Protein AF-A0A1X0NFZ9-F1 (afdb_monomer_lite)

Sequence (459 aa):
MRRLLCTALFLLCCAYGCIAAVVQPLPQTGQGPWDTYTVAVTDDGLPKKGQENWQPIRIAVSSHGVAWTVNHCLYKKVGARWSYGYNNPHFDKVVCYRRDGITVEKANLFLNKILPAAISLHTERLKVKRVSGNLRISGSTDVFLGTFCKGAGIPAAHLDQGIPDADFVLYVGLAIYKPATTVCSYNAEKRPTSASIKFRPRDIADTRHFTRIVAHEIGHGLGFNSRVIGSREMLTIVTDGNYGVQYEVRRTLMVEKVREHYDCPTATGMKLEKDAQHYYYPHFDRRIAKDELMSPYSGSSNGMFYTALTLAAFESTGHYKAVFSKAENMSWGRNAGCDFLKKKCRDDELSKYKDMFCDIKSTEPLQCTSDRFALGKCSKTWKSDALKWQHCLFNQRDGPKMAELDDECPIIKPLVRTSCESGDVTVMPGSIVSNISRCLSRVKLFASNKVRPIGGICA

Secondary structure (DSSP, 8-state):
--SSSSSSSSSSGGGS--PPEEE-PPPPTT--TT---EEEE----SPPTTS--EEE--EEEE-HHHHHHHHHHHHHHTT-S--SS---HHHHIIIIISTTS--HHHHHHIIIIIHHHHHHHHHTTEEEEPPSSSB-SSSSSSS-HHHHSTTS---HHHHHT-BTT-SEEEEEEE-SSS-EEEEEEE-TT--EEEEEEEE-GGG--SSHHHHHHHHHHHHHHHT-STTTTTSTTTEEEEEETTTEEEEEE--HHHHHHHHHHHT-TT--SEEEEE-TT--EEEEE-HHHHTTBTTS---SS----B--HHHHHHHHHTTS-EE-GGGPPPP-TTTT--HHHHHS-TTSS-GGGGTTT---TT---SSEE-TTSSEEEEE-S-SS-S----TTTTT-TTS---TTTTTTT---EEEEEEEETTT--GGGSTT----TT--EEEEEEEEETTEEEEEEEEE-

Foldseek 3Di:
DPPPPPVVVVVPVVPDDQQFDWAWDDDDPPDDPQQTKTWTAGDPDDDDPPDDPWGQAIEIERCPQVVLLQVQLVCVVVVNPDGPDDDDVVFSCQARPDPLHDYPVLSCCCPVPLLSLLVRLRRVWWTFDDDDFAQAFAPADDAALCPFCPSLPDDPCCHVVHHGPHQAYEREHADCFDKDKTQRGAHNLRFGRYIYIHHYSNLRDPAPQSSLVSNLSVLCNRALFCVQCVDPQQWDWDQDVVPGIWIWRQFPQQQVQVCQFQVEPPRRGFTFFADPVRDGGSATQCLQQVQDSRHDDFSFDGNNFPASNSSSSSVSSVRIHTDRVSGDDQPRNGNLYPCSVVDQCVRDPVVSVCLFAPDLPDPDAWAAFSNQFFTFAKDNFLDDPDPDPPPAVPDRNGHDDPQVSSVSTIGGDGDVQGTLAGRDCVRFDPADHHSPWGKDAFDWDDDPNDTDGSGIYTD

Structure (mmCIF, N/CA/C/O backbone):
data_AF-A0A1X0NFZ9-F1
#
_entry.id   AF-A0A1X0NFZ9-F1
#
loop_
_atom_site.group_PDB
_atom_site.id
_atom_site.type_symbol
_atom_site.label_atom_id
_atom_site.label_alt_id
_atom_site.label_comp_id
_atom_site.label_asym_id
_atom_site.label_entity_id
_atom_site.label_seq_id
_atom_site.pdbx_PDB_ins_code
_atom_site.Cartn_x
_atom_site.Cartn_y
_atom_site.Cartn_z
_atom_site.occupancy
_atom_site.B_iso_or_equiv
_atom_site.auth_seq_id
_atom_site.auth_comp_id
_atom_site.auth_asym_id
_atom_site.auth_atom_id
_atom_site.pdbx_PDB_model_num
ATOM 1 N N . MET A 1 1 ? 6.970 -54.794 2.608 1.00 43.78 1 MET A N 1
ATOM 2 C CA . MET A 1 1 ? 7.492 -53.405 2.628 1.00 43.78 1 MET A CA 1
ATOM 3 C C . MET A 1 1 ? 6.613 -52.463 1.794 1.00 43.78 1 MET A C 1
ATOM 5 O O . MET A 1 1 ? 7.033 -52.008 0.741 1.00 43.78 1 MET A O 1
ATOM 9 N N . ARG A 1 2 ? 5.358 -52.209 2.202 1.00 36.06 2 ARG A N 1
ATOM 10 C CA . ARG A 1 2 ? 4.438 -51.335 1.433 1.00 36.06 2 ARG A CA 1
ATOM 11 C C . ARG A 1 2 ? 3.284 -50.743 2.263 1.00 36.06 2 ARG A C 1
ATOM 13 O O . ARG A 1 2 ? 2.204 -50.510 1.741 1.00 36.06 2 ARG A O 1
ATOM 20 N N . ARG A 1 3 ? 3.493 -50.531 3.570 1.00 35.97 3 ARG A N 1
ATOM 21 C CA . ARG A 1 3 ? 2.479 -49.950 4.480 1.00 35.97 3 ARG A CA 1
ATOM 22 C C . ARG A 1 3 ? 3.017 -48.889 5.457 1.00 35.97 3 ARG A C 1
ATOM 24 O O . ARG A 1 3 ? 2.359 -48.585 6.436 1.00 35.97 3 ARG A O 1
ATOM 31 N N . LEU A 1 4 ? 4.185 -48.300 5.179 1.00 38.66 4 LEU A N 1
ATOM 32 C CA . LEU A 1 4 ? 4.790 -47.242 6.014 1.00 38.66 4 LEU A CA 1
ATOM 33 C C . LEU A 1 4 ? 5.013 -45.907 5.273 1.00 38.66 4 LEU A C 1
ATOM 35 O O . LEU A 1 4 ? 5.589 -44.987 5.834 1.00 38.66 4 LEU A O 1
ATOM 39 N N . LEU A 1 5 ? 4.538 -45.771 4.029 1.00 36.34 5 LEU A N 1
ATOM 40 C CA . LEU A 1 5 ? 4.750 -44.568 3.203 1.00 36.34 5 LEU A CA 1
ATOM 41 C C . LEU A 1 5 ? 3.550 -43.603 3.149 1.00 36.34 5 LEU A C 1
ATOM 43 O O . LEU A 1 5 ? 3.699 -42.494 2.653 1.00 36.34 5 LEU A O 1
ATOM 47 N N . CYS A 1 6 ? 2.382 -43.967 3.694 1.00 32.25 6 CYS A N 1
ATOM 48 C CA . CYS A 1 6 ? 1.197 -43.092 3.674 1.00 32.25 6 CYS A CA 1
ATOM 49 C C . CYS A 1 6 ? 1.057 -42.180 4.903 1.00 32.25 6 CYS A C 1
ATOM 51 O O . CYS A 1 6 ? 0.314 -41.208 4.846 1.00 32.25 6 CYS A O 1
ATOM 53 N N . THR A 1 7 ? 1.784 -42.435 5.991 1.00 33.81 7 THR A N 1
ATOM 54 C CA . THR A 1 7 ? 1.738 -41.602 7.207 1.00 33.81 7 THR A CA 1
ATOM 55 C C . THR A 1 7 ? 2.758 -40.460 7.206 1.00 33.81 7 THR A C 1
ATOM 57 O O . THR A 1 7 ? 2.592 -39.506 7.957 1.00 33.81 7 THR A O 1
ATOM 60 N N . ALA A 1 8 ? 3.755 -40.484 6.315 1.00 32.31 8 ALA A N 1
ATOM 61 C CA . ALA A 1 8 ? 4.713 -39.385 6.155 1.00 32.31 8 ALA A CA 1
ATOM 62 C C . ALA A 1 8 ? 4.219 -38.270 5.209 1.00 32.31 8 ALA A C 1
ATOM 64 O O . ALA A 1 8 ? 4.698 -37.143 5.300 1.00 32.31 8 ALA A O 1
ATOM 65 N N . LEU A 1 9 ? 3.237 -38.541 4.337 1.00 31.81 9 LEU A N 1
ATOM 66 C CA . LEU A 1 9 ? 2.727 -37.539 3.389 1.00 31.81 9 LEU A CA 1
ATOM 67 C C . LEU A 1 9 ? 1.657 -36.605 3.983 1.00 31.81 9 LEU A C 1
ATOM 69 O O . LEU A 1 9 ? 1.446 -35.519 3.455 1.00 31.81 9 LEU A O 1
ATOM 73 N N . PHE A 1 10 ? 1.019 -36.981 5.096 1.00 31.41 10 PHE A N 1
ATOM 74 C CA . PHE A 1 10 ? 0.027 -36.131 5.774 1.00 31.41 10 PHE A CA 1
ATOM 75 C C . PHE A 1 10 ? 0.634 -35.143 6.784 1.00 31.41 10 PHE A C 1
ATOM 77 O O . PHE A 1 10 ? -0.031 -34.189 7.172 1.00 31.41 10 PHE A O 1
ATOM 84 N N . LEU A 1 11 ? 1.906 -35.312 7.166 1.00 31.02 11 LEU A N 1
ATOM 85 C CA . LEU A 1 11 ? 2.604 -34.405 8.090 1.00 31.02 11 LEU A CA 1
ATOM 86 C C . LEU A 1 11 ? 3.346 -33.250 7.389 1.00 31.02 11 LEU A C 1
ATOM 88 O O . LEU A 1 11 ? 3.835 -32.347 8.060 1.00 31.02 11 LEU A O 1
ATOM 92 N N . LEU A 1 12 ? 3.388 -33.229 6.051 1.00 30.47 12 LEU A N 1
ATOM 93 C CA . LEU A 1 12 ? 4.054 -32.184 5.254 1.00 30.47 12 LEU A CA 1
ATOM 94 C C . LEU A 1 12 ? 3.094 -31.149 4.632 1.00 30.47 12 LEU A C 1
ATOM 96 O O . LEU A 1 12 ? 3.555 -30.143 4.099 1.00 30.47 12 LEU A O 1
ATOM 100 N N . CYS A 1 13 ? 1.772 -31.323 4.756 1.00 29.33 13 CYS A N 1
ATOM 101 C CA . CYS A 1 13 ? 0.785 -30.344 4.272 1.00 29.33 13 CYS A CA 1
ATOM 102 C C . CYS A 1 13 ? 0.445 -29.225 5.275 1.00 29.33 13 CYS A C 1
ATOM 104 O O . CYS A 1 13 ? -0.205 -28.259 4.892 1.00 29.33 13 CYS A O 1
ATOM 106 N N . CYS A 1 14 ? 0.928 -29.282 6.521 1.00 30.28 14 CYS A N 1
ATOM 107 C CA . CYS A 1 14 ? 0.701 -28.217 7.512 1.00 30.28 14 CYS A CA 1
ATOM 108 C C . CYS A 1 14 ? 1.723 -27.062 7.442 1.00 30.28 14 CYS A C 1
ATOM 110 O O . CYS A 1 14 ? 1.705 -26.178 8.295 1.00 30.28 14 CYS A O 1
ATOM 112 N N . ALA A 1 15 ? 2.618 -27.047 6.446 1.00 29.98 15 ALA A N 1
ATOM 113 C CA . ALA A 1 15 ? 3.643 -26.008 6.289 1.00 29.98 15 ALA A CA 1
ATOM 114 C C . ALA A 1 15 ? 3.250 -24.860 5.334 1.00 29.98 15 ALA A C 1
ATOM 116 O O . ALA A 1 15 ? 3.997 -23.891 5.206 1.00 29.98 15 ALA A O 1
ATOM 117 N N . TYR A 1 16 ? 2.078 -24.918 4.694 1.00 33.47 16 TYR A N 1
ATOM 118 C CA . TYR A 1 16 ? 1.622 -23.879 3.769 1.00 33.47 16 TYR A CA 1
ATOM 119 C C . TYR A 1 16 ? 0.335 -23.216 4.263 1.00 33.47 16 TYR A C 1
ATOM 121 O O . TYR A 1 16 ? -0.759 -23.684 3.994 1.00 33.47 16 TYR A O 1
ATOM 129 N N . GLY A 1 17 ? 0.524 -22.098 4.971 1.00 35.06 17 GLY A N 1
ATOM 130 C CA . GLY A 1 17 ? -0.405 -20.967 5.058 1.00 35.06 17 GLY A CA 1
ATOM 131 C C . GLY A 1 17 ? -1.800 -21.249 5.613 1.00 35.06 17 GLY A C 1
ATOM 132 O O . GLY A 1 17 ? -2.683 -21.683 4.885 1.00 35.06 17 GLY A O 1
ATOM 133 N N . CYS A 1 18 ? -2.044 -20.858 6.867 1.00 33.84 18 CYS A N 1
ATOM 134 C CA . CYS A 1 18 ? -3.397 -20.583 7.349 1.00 33.84 18 CYS A CA 1
ATOM 135 C C . CYS A 1 18 ? -4.039 -19.530 6.432 1.00 33.84 18 CYS A C 1
ATOM 137 O O . CYS A 1 18 ? -3.669 -18.357 6.482 1.00 33.84 18 CYS A O 1
ATOM 139 N N . ILE A 1 19 ? -4.951 -19.957 5.560 1.00 38.69 19 ILE A N 1
ATOM 140 C CA . ILE A 1 19 ? -5.758 -19.065 4.729 1.00 38.69 19 ILE A CA 1
ATOM 141 C C . ILE A 1 19 ? -6.777 -18.400 5.658 1.00 38.69 19 ILE A C 1
ATOM 143 O O . ILE A 1 19 ? -7.452 -19.092 6.421 1.00 38.69 19 ILE A O 1
ATOM 147 N N . ALA A 1 20 ? -6.884 -17.071 5.619 1.00 41.62 20 ALA A N 1
ATOM 148 C CA . ALA A 1 20 ? -7.956 -16.365 6.310 1.00 41.62 20 ALA A CA 1
ATOM 149 C C . ALA A 1 20 ? -9.316 -16.893 5.818 1.00 41.62 20 ALA A C 1
ATOM 151 O O . ALA A 1 20 ? -9.611 -16.852 4.621 1.00 41.62 20 ALA A O 1
ATOM 152 N N . ALA A 1 21 ? -10.143 -17.400 6.730 1.00 40.16 21 ALA A N 1
ATOM 153 C CA . ALA A 1 21 ? -11.502 -17.803 6.416 1.00 40.16 21 ALA A CA 1
ATOM 154 C C . ALA A 1 21 ? -12.354 -16.540 6.249 1.00 40.16 21 ALA A C 1
ATOM 156 O O . ALA A 1 21 ? -12.445 -15.695 7.140 1.00 40.16 21 ALA A O 1
ATOM 157 N N . VAL A 1 22 ? -12.949 -16.402 5.072 1.00 49.50 22 VAL A N 1
ATOM 158 C CA . VAL A 1 22 ? -13.853 -15.316 4.698 1.00 49.50 22 VAL A CA 1
ATOM 159 C C . VAL A 1 22 ? -15.270 -15.817 4.984 1.00 49.50 22 VAL A C 1
ATOM 161 O O . VAL A 1 22 ? -15.826 -16.593 4.212 1.00 49.50 22 VAL A O 1
ATOM 164 N N . VAL A 1 23 ? -15.829 -15.452 6.140 1.00 46.75 23 VAL A N 1
ATOM 165 C CA . VAL A 1 23 ? -17.151 -15.913 6.590 1.00 46.75 23 VAL A CA 1
ATOM 166 C C . VAL A 1 23 ? -18.221 -14.969 6.050 1.00 46.75 23 VAL A C 1
ATOM 168 O O . VAL A 1 23 ? -18.304 -13.810 6.466 1.00 46.75 23 VAL A O 1
ATOM 171 N N . GLN A 1 24 ? -19.032 -15.455 5.109 1.00 44.50 24 GLN A N 1
ATOM 172 C CA . GLN A 1 24 ? -20.216 -14.755 4.605 1.00 44.50 24 GLN A CA 1
ATOM 173 C C . GLN A 1 24 ? -21.407 -15.018 5.546 1.00 44.50 24 GLN A C 1
ATOM 175 O O . GLN A 1 24 ? -21.853 -16.162 5.629 1.00 44.50 24 GLN A O 1
ATOM 180 N N . PRO A 1 25 ? -21.953 -14.020 6.267 1.00 41.44 25 PRO A N 1
ATOM 181 C CA . PRO A 1 25 ? -23.317 -14.086 6.782 1.00 41.44 25 PRO A CA 1
ATOM 182 C C . PRO A 1 25 ? -24.309 -14.405 5.659 1.00 41.44 25 PRO A C 1
ATOM 184 O O . PRO A 1 25 ? -24.199 -13.887 4.549 1.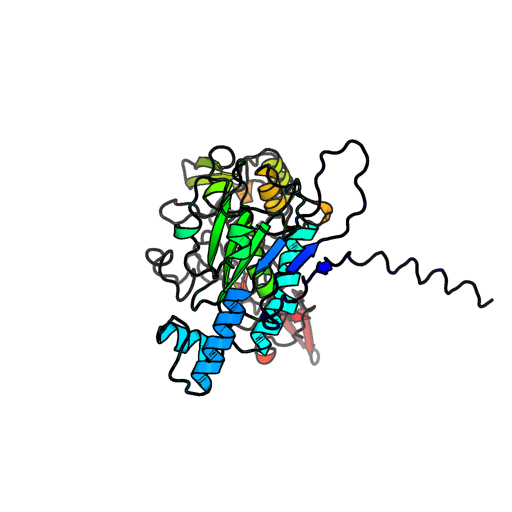00 41.44 25 PRO A O 1
ATOM 187 N N . LEU A 1 26 ? -25.287 -15.255 5.968 1.00 32.94 26 LEU A N 1
ATOM 188 C CA . LEU A 1 26 ? -26.376 -15.613 5.060 1.00 32.94 26 LEU A CA 1
ATOM 189 C C . LEU A 1 26 ? -27.186 -14.359 4.662 1.00 32.94 26 LEU A C 1
ATOM 191 O O . LEU A 1 26 ? -27.446 -13.522 5.534 1.00 32.94 26 LEU A O 1
ATOM 195 N N . PRO A 1 27 ? -27.625 -14.229 3.392 1.00 35.56 27 PRO A N 1
ATOM 196 C CA . PRO A 1 27 ? -28.524 -13.154 2.979 1.00 35.56 27 PRO A CA 1
ATOM 197 C C . PRO A 1 27 ? -29.811 -13.190 3.807 1.00 35.56 27 PRO A C 1
ATOM 199 O O . PRO A 1 27 ? -30.456 -14.236 3.915 1.00 35.56 27 PRO A O 1
ATOM 202 N N . GLN A 1 28 ? -30.205 -12.055 4.383 1.00 39.34 28 GLN A N 1
ATOM 203 C CA . GLN A 1 28 ? -31.526 -11.924 4.998 1.00 39.34 28 GLN A CA 1
ATOM 204 C C . GLN A 1 28 ? -32.599 -11.836 3.901 1.00 39.34 28 GLN A C 1
ATOM 206 O O . GLN A 1 28 ? -32.341 -11.367 2.793 1.00 39.34 28 GLN A O 1
ATOM 211 N N . THR A 1 29 ? -33.821 -12.293 4.178 1.00 29.03 29 THR A N 1
ATOM 212 C CA . THR A 1 29 ? -34.936 -12.263 3.213 1.00 29.03 29 THR A CA 1
ATOM 213 C C . THR A 1 29 ? -35.124 -10.869 2.604 1.00 29.03 29 THR A C 1
ATOM 215 O O . THR A 1 29 ? -35.372 -9.909 3.328 1.00 29.03 29 THR A O 1
ATOM 218 N N . GLY A 1 30 ? -35.009 -10.767 1.273 1.00 35.66 30 GLY A N 1
ATOM 219 C CA . GLY A 1 30 ? -35.083 -9.508 0.514 1.00 35.66 30 GLY A CA 1
ATOM 220 C C . GLY A 1 30 ? -33.733 -8.939 0.049 1.00 35.66 30 GLY A C 1
ATOM 221 O O . GLY A 1 30 ? -33.723 -7.954 -0.684 1.00 35.66 30 GLY A O 1
ATOM 222 N N . GLN A 1 31 ? -32.611 -9.556 0.436 1.00 40.25 31 GLN A N 1
ATOM 223 C CA . GLN A 1 31 ? -31.255 -9.188 0.014 1.00 40.25 31 GLN A CA 1
ATOM 224 C C . GLN A 1 31 ? -30.819 -9.955 -1.245 1.00 40.25 31 GLN A C 1
ATOM 226 O O . GLN A 1 31 ? -31.029 -11.165 -1.357 1.00 40.25 31 GLN A O 1
ATOM 231 N N . GLY A 1 32 ? -30.208 -9.255 -2.203 1.00 41.56 32 GLY A N 1
ATOM 232 C CA . GLY A 1 32 ? -29.578 -9.859 -3.374 1.00 41.56 32 GLY A CA 1
ATOM 233 C C . GLY A 1 32 ? -28.265 -10.578 -3.023 1.00 41.56 32 GLY A C 1
ATOM 234 O O . GLY A 1 32 ? -27.734 -10.406 -1.926 1.00 41.56 32 GLY A O 1
ATOM 235 N N . PRO A 1 33 ? -27.669 -11.336 -3.963 1.00 41.62 33 PRO A N 1
ATOM 236 C CA . PRO A 1 33 ? -26.445 -12.123 -3.733 1.00 41.62 33 PRO A CA 1
ATOM 237 C C . PRO A 1 33 ? -25.195 -11.299 -3.352 1.00 41.62 33 PRO A C 1
ATOM 239 O O . PRO A 1 33 ? -24.136 -11.871 -3.121 1.00 41.62 33 PRO A O 1
ATOM 242 N N . TRP A 1 34 ? -25.310 -9.968 -3.286 1.00 43.88 34 TRP A N 1
ATOM 243 C CA . TRP A 1 34 ? -24.234 -9.008 -3.013 1.00 43.88 34 TRP A CA 1
ATOM 244 C C . TRP A 1 34 ? -24.472 -8.127 -1.778 1.00 43.88 34 TRP A C 1
ATOM 246 O O . TRP A 1 34 ? -23.659 -7.244 -1.493 1.00 43.88 34 TRP A O 1
ATOM 256 N N . ASP A 1 35 ? -25.586 -8.338 -1.074 1.00 45.94 35 ASP A N 1
ATOM 257 C CA . ASP A 1 35 ? -26.047 -7.501 0.043 1.00 45.94 35 ASP A CA 1
ATOM 258 C C . ASP A 1 35 ? -25.577 -8.011 1.421 1.00 45.94 35 ASP A C 1
ATOM 260 O O . ASP A 1 35 ? -25.957 -7.471 2.460 1.00 45.94 35 ASP A O 1
ATOM 264 N N . THR A 1 36 ? -24.717 -9.029 1.447 1.00 52.28 36 THR A N 1
ATOM 265 C CA . THR A 1 36 ? -24.120 -9.587 2.666 1.00 52.28 36 THR A CA 1
ATOM 266 C C . THR A 1 36 ? -22.803 -8.889 2.989 1.00 52.28 36 THR A C 1
ATOM 268 O O . THR A 1 36 ? -21.998 -8.644 2.090 1.00 52.28 36 THR A O 1
ATOM 271 N N . TYR A 1 37 ? -22.531 -8.614 4.270 1.00 50.66 37 TYR A N 1
ATOM 272 C CA . TYR A 1 37 ? -21.156 -8.312 4.671 1.00 50.66 37 TYR A CA 1
ATOM 273 C C . TYR A 1 37 ? -20.326 -9.597 4.715 1.00 50.66 37 TYR A C 1
ATOM 275 O O . TYR A 1 37 ? -20.854 -10.685 4.526 1.00 50.66 37 TYR A O 1
ATOM 283 N N . THR A 1 38 ? -19.014 -9.514 4.887 1.00 57.72 38 THR A N 1
ATOM 284 C CA . THR A 1 38 ? -18.162 -10.705 5.027 1.00 57.72 38 THR A CA 1
ATOM 285 C C . THR A 1 38 ? -17.059 -10.429 6.027 1.00 57.72 38 THR A C 1
ATOM 287 O O . THR A 1 38 ? -16.458 -9.357 5.964 1.00 57.72 38 THR A O 1
ATOM 290 N N . VAL A 1 39 ? -16.817 -11.353 6.958 1.00 57.09 39 VAL A N 1
ATOM 291 C CA . VAL A 1 39 ? -15.797 -11.207 8.004 1.00 57.09 39 VAL A CA 1
ATOM 292 C C . VAL A 1 39 ? -14.599 -12.081 7.659 1.00 57.09 39 VAL A C 1
ATOM 294 O O . VAL A 1 39 ? -14.725 -13.298 7.567 1.00 57.09 39 VAL A O 1
ATOM 297 N N . ALA A 1 40 ? -13.430 -11.470 7.482 1.00 59.12 40 ALA A N 1
ATOM 298 C CA . ALA A 1 40 ? -12.179 -12.215 7.366 1.00 59.12 40 ALA A CA 1
ATOM 299 C C . ALA A 1 40 ? -11.597 -12.500 8.760 1.00 59.12 40 ALA A C 1
ATOM 301 O O . ALA A 1 40 ? -11.411 -11.571 9.553 1.00 59.12 40 ALA A O 1
ATOM 302 N N . VAL A 1 41 ? -11.301 -13.771 9.047 1.00 54.59 41 VAL A N 1
ATOM 303 C CA . VAL A 1 41 ? -10.686 -14.229 10.305 1.00 54.59 41 VAL A CA 1
ATOM 304 C C . VAL A 1 41 ? -9.521 -15.164 9.993 1.00 54.59 41 VAL A C 1
ATOM 306 O O . VAL A 1 41 ? -9.644 -16.042 9.144 1.00 54.59 41 VAL A O 1
ATOM 309 N N . THR A 1 42 ? -8.398 -15.022 10.692 1.00 50.53 42 THR A N 1
ATOM 310 C CA . THR A 1 42 ? -7.352 -16.056 10.729 1.00 50.53 42 THR A CA 1
ATOM 311 C C . THR A 1 42 ? -7.488 -16.846 12.028 1.00 50.53 42 THR A C 1
ATOM 313 O O . THR A 1 42 ? -7.584 -16.251 13.105 1.00 50.53 42 THR A O 1
ATOM 316 N N . ASP A 1 43 ? -7.542 -18.174 11.927 1.00 44.47 43 ASP A N 1
ATOM 317 C CA . ASP A 1 43 ? -7.643 -19.063 13.085 1.00 44.47 43 ASP A CA 1
ATOM 318 C C . ASP A 1 43 ? -6.252 -19.271 13.700 1.00 44.47 43 ASP A C 1
ATOM 320 O O . ASP A 1 43 ? -5.462 -20.108 13.262 1.00 44.47 43 ASP A O 1
ATOM 324 N N . ASP A 1 44 ? -5.936 -18.449 14.697 1.00 45.03 44 ASP A N 1
ATOM 325 C CA . ASP A 1 44 ? -4.796 -18.651 15.580 1.00 45.03 44 ASP A CA 1
ATOM 326 C C . ASP A 1 44 ? -5.380 -19.149 16.906 1.00 45.03 44 ASP A C 1
ATOM 328 O O . ASP A 1 44 ? -5.937 -18.350 17.659 1.00 45.03 44 ASP A O 1
ATOM 332 N N . GLY A 1 45 ? -5.307 -20.460 17.158 1.00 47.00 45 GLY A N 1
ATOM 333 C CA . GLY A 1 45 ? -5.965 -21.135 18.282 1.00 47.00 45 GLY A CA 1
ATOM 334 C C . GLY A 1 45 ? -5.836 -20.469 19.667 1.00 47.00 45 GLY A C 1
ATOM 335 O O . GLY A 1 45 ? -4.994 -19.607 19.911 1.00 47.00 45 GLY A O 1
ATOM 336 N N . LEU A 1 46 ? -6.705 -20.919 20.583 1.00 42.50 46 LEU A N 1
ATOM 337 C CA . LEU A 1 46 ? -6.964 -20.375 21.928 1.00 42.50 46 LEU A CA 1
ATOM 338 C C . LEU A 1 46 ? -5.740 -19.751 22.646 1.00 42.50 46 LEU A C 1
ATOM 340 O O . LEU A 1 46 ? -4.676 -20.374 22.726 1.00 42.50 46 LEU A O 1
ATOM 344 N N . PRO A 1 47 ? -5.892 -18.553 23.248 1.00 46.59 47 PRO A N 1
ATOM 345 C CA . PRO A 1 47 ? -4.789 -17.840 23.884 1.00 46.59 47 PRO A CA 1
ATOM 346 C C . PRO A 1 47 ? -4.198 -18.605 25.077 1.00 46.59 47 PRO A C 1
ATOM 348 O O . PRO A 1 47 ? -4.912 -19.155 25.918 1.00 46.59 47 PRO A O 1
ATOM 351 N N . LYS A 1 48 ? -2.863 -18.581 25.189 1.00 45.62 48 LYS A N 1
ATOM 352 C CA . LYS A 1 48 ? -2.138 -19.062 26.374 1.00 45.62 48 LYS A CA 1
ATOM 353 C C . LYS A 1 48 ? -2.405 -18.115 27.553 1.00 45.62 48 LYS A C 1
ATOM 355 O O . LYS A 1 48 ? -2.290 -16.897 27.423 1.00 45.62 48 LYS A O 1
ATOM 360 N N . LYS A 1 49 ? -2.762 -18.683 28.708 1.00 37.06 49 LYS A N 1
ATOM 361 C CA . LYS A 1 49 ? -3.090 -17.960 29.951 1.00 37.06 49 LYS A CA 1
ATOM 362 C C . LYS A 1 49 ? -1.942 -17.006 30.338 1.00 37.06 49 LYS A C 1
ATOM 364 O O . LYS A 1 49 ? -0.820 -17.466 30.523 1.00 37.06 49 LYS A O 1
ATOM 369 N N . GLY A 1 50 ? -2.222 -15.704 30.463 1.00 47.56 50 GLY A N 1
ATOM 370 C CA . GLY A 1 50 ? -1.268 -14.687 30.945 1.00 47.56 50 GLY A CA 1
ATOM 371 C C . GLY A 1 50 ? -0.789 -13.642 29.923 1.00 47.56 50 GLY A C 1
ATOM 372 O O . GLY A 1 50 ? -0.099 -12.708 30.318 1.00 47.56 50 GLY A O 1
ATOM 373 N N . GLN A 1 51 ? -1.157 -13.744 28.640 1.00 51.84 51 GLN A N 1
ATOM 374 C CA . GLN A 1 51 ? -0.932 -12.669 27.660 1.00 51.84 51 GLN A CA 1
ATOM 375 C C . GLN A 1 51 ? -2.121 -11.701 27.609 1.00 51.84 51 GLN A C 1
ATOM 377 O O . GLN A 1 51 ? -3.274 -12.129 27.675 1.00 51.84 51 GLN A O 1
ATOM 382 N N . GLU A 1 52 ? -1.846 -10.398 27.446 1.00 60.66 52 GLU A N 1
ATOM 383 C CA . GLU A 1 52 ? -2.862 -9.436 26.999 1.00 60.66 52 GLU A CA 1
ATOM 384 C C . GLU A 1 52 ? -3.618 -10.026 25.795 1.00 60.66 52 GLU A C 1
ATOM 386 O O . GLU A 1 52 ? -2.992 -10.535 24.865 1.00 60.66 52 GLU A O 1
ATOM 391 N N . ASN A 1 53 ? -4.953 -9.978 25.826 1.00 79.00 53 ASN A N 1
ATOM 392 C CA . ASN A 1 53 ? -5.854 -10.684 24.905 1.00 79.00 53 ASN A CA 1
ATOM 393 C C . ASN A 1 53 ? -5.873 -10.079 23.479 1.00 79.00 53 ASN A C 1
ATOM 395 O O . ASN A 1 53 ? -6.897 -9.583 23.008 1.00 79.00 53 ASN A O 1
ATOM 399 N N . TRP A 1 54 ? -4.722 -10.074 22.806 1.00 92.19 54 TRP A N 1
ATOM 400 C CA . TRP A 1 54 ? -4.546 -9.664 21.415 1.00 92.19 54 TRP A CA 1
ATOM 401 C C . TRP A 1 54 ? -4.912 -10.815 20.477 1.00 92.19 54 TRP A C 1
ATOM 403 O O . TRP A 1 54 ? -4.288 -11.877 20.513 1.00 92.19 54 TRP A O 1
ATOM 413 N N . GLN A 1 55 ? -5.883 -10.592 19.597 1.00 93.06 55 GLN A N 1
ATOM 414 C CA . GLN A 1 55 ? -6.378 -11.598 18.652 1.00 93.06 55 GLN A CA 1
ATOM 415 C C . GLN A 1 55 ? -6.331 -11.072 17.214 1.00 93.06 55 GLN A C 1
ATOM 417 O O . GLN A 1 55 ? -6.378 -9.856 17.034 1.00 93.06 55 GLN A O 1
ATOM 422 N N . PRO A 1 56 ? -6.251 -11.931 16.183 1.00 91.94 56 PRO A N 1
ATOM 423 C CA . PRO A 1 56 ? -6.193 -11.472 14.793 1.00 91.94 56 PRO A CA 1
ATOM 424 C C . PRO A 1 56 ? -7.377 -10.585 14.425 1.00 91.94 56 PRO A C 1
ATOM 426 O O . PRO A 1 56 ? -8.509 -10.972 14.683 1.00 91.94 56 PRO A O 1
ATOM 429 N N . ILE A 1 57 ? -7.154 -9.408 13.842 1.00 94.94 57 ILE A N 1
ATOM 430 C CA . ILE A 1 57 ? -8.234 -8.445 13.560 1.00 94.94 57 ILE A CA 1
ATOM 431 C C . ILE A 1 57 ? -9.338 -9.044 12.668 1.00 94.94 57 ILE A C 1
ATOM 433 O O . ILE A 1 57 ? -9.050 -9.686 11.663 1.00 94.94 57 ILE A O 1
ATOM 437 N N . ARG A 1 58 ? -10.611 -8.821 13.029 1.00 95.06 58 ARG A N 1
ATOM 438 C CA . ARG A 1 58 ? -11.777 -9.116 12.176 1.00 95.06 58 ARG A CA 1
ATOM 439 C C . ARG A 1 58 ? -12.124 -7.887 11.349 1.00 95.06 58 ARG A C 1
ATOM 441 O O . ARG A 1 58 ? -12.528 -6.863 11.909 1.00 95.06 58 ARG A O 1
ATOM 448 N N . ILE A 1 59 ? -12.001 -8.003 10.031 1.00 95.31 59 ILE A N 1
ATOM 449 C CA . ILE A 1 59 ? -12.399 -6.954 9.088 1.00 95.31 59 ILE A CA 1
ATOM 450 C C . ILE A 1 59 ? -13.695 -7.389 8.406 1.00 95.31 59 ILE A C 1
ATOM 452 O O . ILE A 1 59 ? -13.700 -8.351 7.640 1.00 95.31 59 ILE A O 1
ATOM 456 N N . ALA A 1 60 ? -14.782 -6.675 8.698 1.00 93.94 60 ALA A N 1
ATOM 457 C CA . ALA A 1 60 ? -16.041 -6.795 7.979 1.00 93.94 60 ALA A CA 1
ATOM 458 C C . ALA A 1 60 ? -15.997 -5.958 6.694 1.00 93.94 60 ALA A C 1
ATOM 460 O O . ALA A 1 60 ? -15.446 -4.859 6.683 1.00 93.94 60 ALA A O 1
ATOM 461 N N . VAL A 1 61 ? -16.612 -6.439 5.620 1.00 92.25 61 VAL A N 1
ATOM 462 C CA . VAL A 1 61 ? -16.703 -5.722 4.338 1.00 92.25 61 VAL A CA 1
ATOM 463 C C . VAL A 1 61 ? -18.155 -5.472 3.986 1.00 92.25 61 VAL A C 1
ATOM 465 O O . VAL A 1 61 ? -18.932 -6.411 4.004 1.00 92.25 61 VAL A O 1
ATOM 468 N N . SER A 1 62 ? -18.514 -4.252 3.596 1.00 91.19 62 SER A N 1
ATOM 469 C CA . SER A 1 62 ? -19.777 -3.952 2.917 1.00 91.19 62 SER A CA 1
ATOM 470 C C . SER A 1 62 ? -19.520 -3.689 1.433 1.00 91.19 62 SER A C 1
ATOM 472 O O . SER A 1 62 ? -18.880 -2.698 1.069 1.00 91.19 62 SER A O 1
ATOM 474 N N . SER A 1 63 ? -20.038 -4.569 0.573 1.00 89.06 63 SER A N 1
ATOM 475 C CA . SER A 1 63 ? -19.972 -4.479 -0.895 1.00 89.06 63 SER A CA 1
ATOM 476 C C . SER A 1 63 ? -21.096 -3.650 -1.518 1.00 89.06 63 SER A C 1
ATOM 478 O O . SER A 1 63 ? -21.164 -3.541 -2.745 1.00 89.06 63 SER A O 1
ATOM 480 N N . HIS A 1 64 ? -21.965 -3.045 -0.704 1.00 84.81 64 HIS A N 1
ATOM 481 C CA . HIS A 1 64 ? -23.172 -2.366 -1.173 1.00 84.81 64 HIS A CA 1
ATOM 482 C C . HIS A 1 64 ? -22.879 -1.286 -2.230 1.00 84.81 64 HIS A C 1
ATOM 484 O O . HIS A 1 64 ? -23.575 -1.198 -3.239 1.00 84.81 64 HIS A O 1
ATOM 490 N N . GLY A 1 65 ? -21.796 -0.513 -2.070 1.00 85.88 65 GLY A N 1
ATOM 491 C CA . GLY A 1 65 ? -21.395 0.503 -3.050 1.00 85.88 65 GLY A CA 1
ATOM 492 C C . GLY A 1 65 ? -20.988 -0.076 -4.413 1.00 85.88 65 GLY A C 1
ATOM 493 O O . GLY A 1 65 ? -21.278 0.519 -5.455 1.00 85.88 65 GLY A O 1
ATOM 494 N N . VAL A 1 66 ? -20.345 -1.249 -4.432 1.00 89.38 66 VAL A N 1
ATOM 495 C CA . VAL A 1 66 ? -20.011 -1.971 -5.671 1.00 89.38 66 VAL A CA 1
ATOM 496 C C . VAL A 1 66 ? -21.277 -2.535 -6.312 1.00 89.38 66 VAL A C 1
ATOM 498 O O . VAL A 1 66 ? -21.512 -2.285 -7.494 1.00 89.38 66 VAL A O 1
ATOM 501 N N . ALA A 1 67 ? -22.114 -3.227 -5.532 1.00 87.12 67 ALA A N 1
ATOM 502 C CA . ALA A 1 67 ? -23.365 -3.829 -5.998 1.00 87.12 67 ALA A CA 1
ATOM 503 C C . ALA A 1 67 ? -24.303 -2.783 -6.617 1.00 87.12 67 ALA A C 1
ATOM 505 O O . ALA A 1 67 ? -24.785 -2.947 -7.739 1.00 87.12 67 ALA A O 1
ATOM 506 N N . TRP A 1 68 ? -24.476 -1.656 -5.923 1.00 86.19 68 TRP A N 1
ATOM 507 C CA . TRP A 1 68 ? -25.238 -0.514 -6.411 1.00 86.19 68 TRP A CA 1
ATOM 508 C C . TRP A 1 68 ? -24.713 -0.017 -7.762 1.00 86.19 68 TRP A C 1
ATOM 510 O O . TRP A 1 68 ? -25.491 0.181 -8.694 1.00 86.19 68 TRP A O 1
ATOM 520 N N . THR A 1 69 ? -23.390 0.125 -7.901 1.00 87.94 69 THR A N 1
ATOM 521 C CA . THR A 1 69 ? -22.776 0.627 -9.139 1.00 87.94 69 THR A CA 1
ATOM 522 C C . THR A 1 69 ? -22.961 -0.348 -10.303 1.00 87.94 69 THR A C 1
ATOM 524 O O . THR A 1 69 ? -23.263 0.075 -11.419 1.00 87.94 69 THR A O 1
ATOM 527 N N . VAL A 1 70 ? -22.804 -1.654 -10.060 1.00 89.62 70 VAL A N 1
ATOM 528 C CA . VAL A 1 70 ? -23.027 -2.693 -11.078 1.00 89.62 70 VAL A CA 1
ATOM 529 C C . VAL A 1 70 ? -24.476 -2.657 -11.555 1.00 89.62 70 VAL A C 1
ATOM 531 O O . VAL A 1 70 ? -24.715 -2.565 -12.760 1.00 89.62 70 VAL A O 1
ATOM 534 N N . ASN A 1 71 ? -25.433 -2.639 -10.625 1.00 87.56 71 ASN A N 1
ATOM 535 C CA . ASN A 1 71 ? -26.857 -2.573 -10.948 1.00 87.56 71 ASN A CA 1
ATOM 536 C C . ASN A 1 71 ? -27.198 -1.297 -11.726 1.00 87.56 71 ASN A C 1
ATOM 538 O O . ASN A 1 71 ? -27.850 -1.374 -12.766 1.00 87.56 71 ASN A O 1
ATOM 542 N N . HIS A 1 72 ? -26.693 -0.138 -11.293 1.00 86.50 72 HIS A N 1
ATOM 543 C CA . HIS A 1 72 ? -26.847 1.134 -12.010 1.00 86.50 72 HIS A CA 1
ATOM 544 C C . HIS A 1 72 ? -26.374 1.033 -13.466 1.00 86.50 72 HIS A C 1
ATOM 546 O O . HIS A 1 72 ? -27.109 1.397 -14.386 1.00 86.50 72 HIS A O 1
ATOM 552 N N . CYS A 1 73 ? -25.186 0.471 -13.700 1.00 88.19 73 CYS A N 1
ATOM 553 C CA . CYS A 1 73 ? -24.662 0.304 -15.053 1.00 88.19 73 CYS A CA 1
ATOM 554 C C . CYS A 1 73 ? -25.458 -0.708 -15.895 1.00 88.19 73 CYS A C 1
ATOM 556 O O . CYS A 1 73 ? -25.601 -0.500 -17.101 1.00 88.19 73 CYS A O 1
ATOM 558 N N . LEU A 1 74 ? -25.989 -1.779 -15.294 1.00 87.50 74 LEU A N 1
ATOM 559 C CA . LEU A 1 74 ? -26.860 -2.738 -15.985 1.00 87.50 74 LEU A CA 1
ATOM 560 C C . LEU A 1 74 ? -28.178 -2.081 -16.419 1.00 87.50 74 LEU A C 1
ATOM 562 O O . LEU A 1 74 ? -28.541 -2.177 -17.591 1.00 87.50 74 LEU A O 1
ATOM 566 N N . TYR A 1 75 ? -28.838 -1.335 -15.525 1.00 84.06 75 TYR A N 1
ATOM 567 C CA . TYR A 1 75 ? -30.077 -0.608 -15.837 1.00 84.06 75 TYR A CA 1
ATOM 568 C C . TYR A 1 75 ? -29.890 0.422 -16.955 1.00 84.06 75 TYR A C 1
ATOM 570 O O . TYR A 1 75 ? -30.707 0.512 -17.874 1.00 84.06 75 TYR A O 1
ATOM 578 N N . LYS A 1 76 ? -28.785 1.175 -16.919 1.00 80.94 76 LYS A N 1
ATOM 579 C CA . LYS A 1 76 ? -28.455 2.153 -17.964 1.00 80.94 76 LYS A CA 1
ATOM 580 C C . LYS A 1 76 ? -28.236 1.494 -19.332 1.00 80.94 76 LYS A C 1
ATOM 582 O O . LYS A 1 76 ? -28.693 2.034 -20.336 1.00 80.94 76 LYS A O 1
ATOM 587 N N . LYS A 1 77 ? -27.595 0.318 -19.383 1.00 80.69 77 LYS A N 1
ATOM 588 C CA . LYS A 1 77 ? -27.353 -0.425 -20.637 1.00 80.69 77 LYS A CA 1
ATOM 589 C C . LYS A 1 77 ? -28.634 -0.933 -21.301 1.00 80.69 77 LYS A C 1
ATOM 591 O O . LYS A 1 77 ? -28.670 -1.007 -22.523 1.00 80.69 77 LYS A O 1
ATOM 596 N N . VAL A 1 78 ? -29.676 -1.238 -20.526 1.00 81.50 78 VAL A N 1
ATOM 597 C CA . VAL A 1 78 ? -30.980 -1.687 -21.054 1.00 81.50 78 VAL A CA 1
ATOM 598 C C . VAL A 1 78 ? -31.956 -0.535 -21.334 1.00 81.50 78 VAL A C 1
ATOM 600 O O . VAL A 1 78 ? -33.132 -0.771 -21.591 1.00 81.50 78 VAL A O 1
ATOM 603 N N . GLY A 1 79 ? -31.495 0.722 -21.287 1.00 67.31 79 GLY A N 1
ATOM 604 C CA . GLY A 1 79 ? -32.317 1.890 -21.620 1.00 67.31 79 GLY A CA 1
ATOM 605 C C . GLY A 1 79 ? -33.396 2.223 -20.584 1.00 67.31 79 GLY A C 1
ATOM 606 O O . GLY A 1 79 ? -34.346 2.940 -20.901 1.00 67.31 79 GLY A O 1
ATOM 607 N N . ALA A 1 80 ? -33.271 1.726 -19.347 1.00 63.22 80 ALA A N 1
ATOM 608 C CA . ALA A 1 80 ? -34.232 2.025 -18.294 1.00 63.22 80 ALA A CA 1
ATOM 609 C C . ALA A 1 80 ? -34.244 3.534 -17.985 1.00 63.22 80 ALA A C 1
ATOM 611 O O . ALA A 1 80 ? -33.214 4.150 -17.699 1.00 63.22 80 ALA A O 1
ATOM 612 N N . ARG A 1 81 ? -35.440 4.136 -18.028 1.00 53.59 81 ARG A N 1
ATOM 613 C CA . ARG A 1 81 ? -35.662 5.574 -17.780 1.00 53.59 81 ARG A CA 1
ATOM 614 C C . ARG A 1 81 ? -35.423 5.964 -16.312 1.00 53.59 81 ARG A C 1
ATOM 616 O O . ARG A 1 81 ? -35.185 7.133 -16.021 1.00 53.59 81 ARG A O 1
ATOM 623 N N . TRP A 1 82 ? -35.452 4.978 -15.413 1.00 51.34 82 TRP A N 1
ATOM 624 C CA . TRP A 1 82 ? -35.188 5.114 -13.984 1.00 51.34 82 TRP A CA 1
ATOM 625 C C . TRP A 1 82 ? -33.767 4.661 -13.652 1.00 51.34 82 TRP A C 1
ATOM 627 O O . TRP A 1 82 ? -33.370 3.530 -13.913 1.00 51.34 82 TRP A O 1
ATOM 637 N N . SER A 1 83 ? -33.006 5.572 -13.060 1.00 52.41 83 SER A N 1
ATOM 638 C CA . SER A 1 83 ? -31.662 5.350 -12.541 1.00 52.41 83 SER A CA 1
ATOM 639 C C . SER A 1 83 ? -31.711 5.593 -11.043 1.00 52.41 83 SER A C 1
ATOM 641 O O . SER A 1 83 ? -32.260 6.611 -10.620 1.00 52.41 83 SER A O 1
ATOM 643 N N . TYR A 1 84 ? -31.125 4.709 -10.237 1.00 51.91 84 TYR A N 1
ATOM 644 C CA . TYR A 1 84 ? -30.996 4.966 -8.804 1.00 51.91 84 TYR A CA 1
ATOM 645 C C . TYR A 1 84 ? -30.151 6.232 -8.593 1.00 51.91 84 TYR A C 1
ATOM 647 O O . TYR A 1 84 ? -28.975 6.249 -8.929 1.00 51.91 84 TYR A O 1
ATOM 655 N N . GLY A 1 85 ? -30.766 7.300 -8.080 1.00 52.75 85 GLY A N 1
ATOM 656 C CA . GLY A 1 85 ? -30.171 8.374 -7.265 1.00 52.75 85 GLY A CA 1
ATOM 657 C C . GLY A 1 85 ? -29.001 9.228 -7.784 1.00 52.75 85 GLY A C 1
ATOM 658 O O . GLY A 1 85 ? -28.670 10.204 -7.117 1.00 52.75 85 GLY A O 1
ATOM 659 N N . TYR A 1 86 ? -28.359 8.922 -8.915 1.00 56.44 86 TYR A N 1
ATOM 660 C CA . TYR A 1 86 ? -27.163 9.637 -9.378 1.00 56.44 86 TYR A CA 1
ATOM 661 C C . TYR A 1 86 ? -27.139 9.740 -10.910 1.00 56.44 86 TYR A C 1
ATOM 663 O O . TYR A 1 86 ? -26.637 8.866 -11.609 1.00 56.44 86 TYR A O 1
ATOM 671 N N . ASN A 1 87 ? -27.670 10.838 -11.455 1.00 63.41 87 ASN A N 1
ATOM 672 C CA . ASN A 1 87 ? -27.471 11.188 -12.863 1.00 63.41 87 ASN A CA 1
ATOM 673 C C . ASN A 1 87 ? -26.193 12.022 -12.989 1.00 63.41 87 ASN A C 1
ATOM 675 O O . ASN A 1 87 ? -26.234 13.250 -13.012 1.00 63.41 87 ASN A O 1
ATOM 679 N N . ASN A 1 88 ? -25.046 11.348 -13.054 1.00 77.31 88 ASN A N 1
ATOM 680 C CA . ASN A 1 88 ? -23.777 11.986 -13.381 1.00 77.31 88 ASN A CA 1
ATOM 681 C C . ASN A 1 88 ? -23.272 11.428 -14.721 1.00 77.31 88 ASN A C 1
ATOM 683 O O . ASN A 1 88 ? -22.629 10.378 -14.739 1.00 77.31 88 ASN A O 1
ATOM 687 N N . PRO A 1 89 ? -23.506 12.135 -15.845 1.00 81.31 89 PRO A N 1
ATOM 688 C CA . PRO A 1 89 ? -23.099 11.667 -17.170 1.00 81.31 89 PRO A CA 1
ATOM 689 C C . PRO A 1 89 ? -21.600 11.369 -17.281 1.00 81.31 89 PRO A C 1
ATOM 691 O O . PRO A 1 89 ? -21.193 10.502 -18.054 1.00 81.31 89 PRO A O 1
ATOM 694 N N . HIS A 1 90 ? -20.758 12.066 -16.507 1.00 82.69 90 HIS A N 1
ATOM 695 C CA . HIS A 1 90 ? -19.324 11.796 -16.488 1.00 82.69 90 HIS A CA 1
ATOM 696 C C . HIS A 1 90 ? -18.998 10.486 -15.764 1.00 82.69 90 HIS A C 1
ATOM 698 O O . HIS A 1 90 ? -18.188 9.704 -16.270 1.00 82.69 90 HIS A O 1
ATOM 704 N N . PHE A 1 91 ? -19.648 10.232 -14.624 1.00 83.94 91 PHE A N 1
ATOM 705 C CA . PHE A 1 91 ? -19.552 8.957 -13.916 1.00 83.94 91 PHE A CA 1
ATOM 706 C C . PHE A 1 91 ? -20.010 7.808 -14.812 1.00 83.94 91 PHE A C 1
ATOM 708 O O . PHE A 1 91 ? -19.240 6.878 -15.039 1.00 83.94 91 PHE A O 1
ATOM 715 N N . ASP A 1 92 ? -21.199 7.928 -15.405 1.00 85.31 92 ASP A N 1
ATOM 716 C CA . ASP A 1 92 ? -21.785 6.909 -16.278 1.00 85.31 92 ASP A CA 1
ATOM 717 C C . ASP A 1 92 ? -20.865 6.601 -17.463 1.00 85.31 92 ASP A C 1
ATOM 719 O O . ASP A 1 92 ? -20.557 5.440 -17.743 1.00 85.31 92 ASP A O 1
ATOM 723 N N . LYS A 1 93 ? -20.350 7.647 -18.127 1.00 84.62 93 LYS A N 1
ATOM 724 C CA . LYS A 1 93 ? -19.401 7.502 -19.235 1.00 84.62 93 LYS A CA 1
ATOM 725 C C . LYS A 1 93 ? -18.194 6.668 -18.825 1.00 84.62 93 LYS A C 1
ATOM 727 O O . LYS A 1 93 ? -17.837 5.745 -19.548 1.00 84.62 93 LYS A O 1
ATOM 732 N N . VAL A 1 94 ? -17.559 6.991 -17.700 1.00 83.75 94 VAL A N 1
ATOM 733 C CA . VAL A 1 94 ? -16.294 6.364 -17.290 1.00 83.75 94 VAL A CA 1
ATOM 734 C C . VAL A 1 94 ? -16.497 4.982 -16.672 1.00 83.75 94 VAL A C 1
ATOM 736 O O . VAL A 1 94 ? -15.733 4.073 -16.982 1.00 83.75 94 VAL A O 1
ATOM 739 N N . VAL A 1 95 ? -17.499 4.823 -15.810 1.00 87.69 95 VAL A N 1
ATOM 740 C CA . VAL A 1 95 ? -17.715 3.600 -15.031 1.00 87.69 95 VAL A CA 1
ATOM 741 C C . VAL A 1 95 ? -18.552 2.587 -15.804 1.00 87.69 95 VAL A C 1
ATOM 743 O O . VAL A 1 95 ? -18.210 1.413 -15.769 1.00 87.69 95 VAL A O 1
ATOM 746 N N . CYS A 1 96 ? -19.586 3.001 -16.542 1.00 88.06 96 CYS A N 1
ATOM 747 C CA . CYS A 1 96 ? -20.514 2.062 -17.182 1.00 88.06 96 CYS A CA 1
ATOM 748 C C . CYS A 1 96 ? -20.212 1.778 -18.659 1.00 88.06 96 CYS A C 1
ATOM 750 O O . CYS A 1 96 ? -20.414 0.647 -19.111 1.00 88.06 96 CYS A O 1
ATOM 752 N N . TYR A 1 97 ? -19.771 2.789 -19.420 1.00 84.50 97 TYR A N 1
ATOM 753 C CA . TYR A 1 97 ? -19.726 2.707 -20.889 1.00 84.50 97 TYR A CA 1
ATOM 754 C C . TYR A 1 97 ? -18.333 2.547 -21.498 1.00 84.50 97 TYR A C 1
ATOM 756 O O . TYR A 1 97 ? -18.218 2.066 -22.625 1.00 84.50 97 TYR A O 1
ATOM 764 N N . ARG A 1 98 ? -17.259 2.941 -20.807 1.00 83.19 98 ARG A N 1
ATOM 765 C CA . ARG A 1 98 ? -15.909 2.705 -21.335 1.00 83.19 98 ARG A CA 1
ATOM 766 C C . ARG A 1 98 ? -15.585 1.211 -21.367 1.00 83.19 98 ARG A C 1
ATOM 768 O O . ARG A 1 98 ? -16.018 0.452 -20.504 1.00 83.19 98 ARG A O 1
ATOM 775 N N . ARG A 1 99 ? -14.718 0.817 -22.308 1.00 83.31 99 ARG A N 1
ATOM 776 C CA . ARG A 1 99 ? -14.177 -0.551 -22.418 1.00 83.31 99 ARG A CA 1
ATOM 777 C C . ARG A 1 99 ? -13.530 -1.040 -21.116 1.00 83.31 99 ARG A C 1
ATOM 779 O O . ARG A 1 99 ? -13.568 -2.226 -20.824 1.00 83.31 99 ARG A O 1
ATOM 786 N N . ASP A 1 100 ? -12.932 -0.131 -20.351 1.00 85.00 100 ASP A N 1
ATOM 787 C CA . ASP A 1 100 ? -12.280 -0.395 -19.070 1.00 85.00 100 ASP A CA 1
ATOM 788 C C . ASP A 1 100 ? -13.185 -0.156 -17.843 1.00 85.00 100 ASP A C 1
ATOM 790 O O . ASP A 1 100 ? -12.704 -0.231 -16.709 1.00 85.00 100 ASP A O 1
ATOM 794 N N . GLY A 1 101 ? -14.482 0.088 -18.061 1.00 90.06 101 GLY A N 1
ATOM 795 C CA . GLY A 1 101 ? -15.504 0.251 -17.028 1.00 90.06 101 GLY A CA 1
ATOM 796 C C . GLY A 1 101 ? -15.778 -1.015 -16.206 1.00 90.06 101 GLY A C 1
ATOM 797 O O . GLY A 1 101 ? -15.099 -2.039 -16.335 1.00 90.06 101 GLY A O 1
ATOM 798 N N . ILE A 1 102 ? -16.769 -0.930 -15.318 1.00 93.38 102 ILE A N 1
ATOM 799 C CA . ILE A 1 102 ? -17.192 -2.040 -14.466 1.00 93.38 102 ILE A CA 1
ATOM 800 C C . ILE A 1 102 ? -18.067 -3.028 -15.248 1.00 93.38 102 ILE A C 1
ATOM 802 O O . ILE A 1 102 ? -18.948 -2.646 -16.021 1.00 93.38 102 ILE A O 1
ATOM 806 N N . THR A 1 103 ? -17.834 -4.315 -15.010 1.00 92.06 103 THR A N 1
ATOM 807 C CA . THR A 1 103 ? -18.688 -5.424 -15.453 1.00 92.06 103 THR A CA 1
ATOM 808 C C . THR A 1 103 ? -18.972 -6.342 -14.268 1.00 92.06 103 THR A C 1
ATOM 810 O O . THR A 1 103 ? -18.333 -6.210 -13.219 1.00 92.06 103 THR A O 1
ATOM 813 N N . VAL A 1 104 ? -19.914 -7.276 -14.426 1.00 91.38 104 VAL A N 1
ATOM 814 C CA . VAL A 1 104 ? -20.205 -8.286 -13.398 1.00 91.38 104 VAL A CA 1
ATOM 815 C C . VAL A 1 104 ? -18.962 -9.136 -13.129 1.00 91.38 104 VAL A C 1
ATOM 817 O O . VAL A 1 104 ? -18.586 -9.332 -11.981 1.00 91.38 104 VAL A O 1
ATOM 820 N N . GLU A 1 105 ? -18.242 -9.548 -14.173 1.00 92.31 105 GLU A N 1
ATOM 821 C CA . GLU A 1 105 ? -17.023 -10.358 -14.057 1.00 92.31 105 GLU A CA 1
ATOM 822 C C . GLU A 1 105 ? -15.923 -9.610 -13.296 1.00 92.31 105 GLU A C 1
ATOM 824 O O . GLU A 1 105 ? -15.269 -10.181 -12.425 1.00 92.31 105 GLU A O 1
ATOM 829 N N . LYS A 1 106 ? -15.744 -8.311 -13.577 1.00 93.69 106 LYS A N 1
ATOM 830 C CA . LYS A 1 106 ? -14.767 -7.470 -12.872 1.00 93.69 106 LYS A CA 1
ATOM 831 C C . LYS A 1 106 ? -15.141 -7.259 -11.406 1.00 93.69 106 LYS A C 1
ATOM 833 O O . LYS A 1 106 ? -14.257 -7.273 -10.551 1.00 93.69 106 LYS A O 1
ATOM 838 N N . ALA A 1 107 ? -16.428 -7.063 -11.114 1.00 93.38 107 ALA A N 1
ATOM 839 C CA . ALA A 1 107 ? -16.922 -6.947 -9.745 1.00 93.38 107 ALA A CA 1
ATOM 840 C 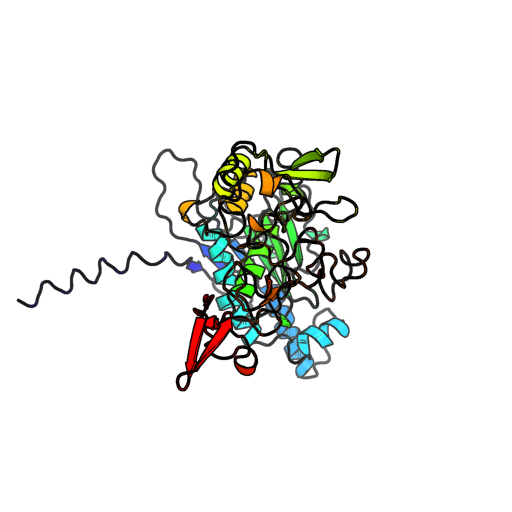C . ALA A 1 107 ? -16.715 -8.257 -8.969 1.00 93.38 107 ALA A C 1
ATOM 842 O O . ALA A 1 107 ? -16.198 -8.215 -7.855 1.00 93.38 107 ALA A O 1
ATOM 843 N N . ASN A 1 108 ? -17.010 -9.406 -9.585 1.00 91.50 108 ASN A N 1
ATOM 844 C CA . ASN A 1 108 ? -16.784 -10.729 -9.001 1.00 91.50 108 ASN A CA 1
ATOM 845 C C . ASN A 1 108 ? -15.298 -10.976 -8.733 1.00 91.50 108 ASN A C 1
ATOM 847 O O . ASN A 1 108 ? -14.931 -11.386 -7.636 1.00 91.50 108 ASN A O 1
ATOM 851 N N . LEU A 1 109 ? -14.435 -10.686 -9.712 1.00 91.75 109 LEU A N 1
ATOM 852 C CA . LEU A 1 109 ? -12.983 -10.776 -9.558 1.00 91.75 109 LEU A CA 1
ATOM 853 C C . LEU A 1 109 ? -12.501 -9.918 -8.379 1.00 91.75 109 LEU A C 1
ATOM 855 O O . LEU A 1 109 ? -11.697 -10.358 -7.557 1.00 91.75 109 LEU A O 1
ATOM 859 N N . PHE A 1 110 ? -13.002 -8.689 -8.283 1.00 94.31 110 PHE A N 1
ATOM 860 C CA . PHE A 1 110 ? -12.616 -7.777 -7.222 1.00 94.31 110 PHE A CA 1
ATOM 861 C C . PHE A 1 110 ? -13.081 -8.253 -5.840 1.00 94.31 110 PHE A C 1
ATOM 863 O O . PHE A 1 110 ? -12.253 -8.382 -4.940 1.00 94.31 110 PHE A O 1
ATOM 870 N N . LEU A 1 111 ? -14.373 -8.548 -5.679 1.00 91.56 111 LEU A N 1
ATOM 871 C CA . LEU A 1 111 ? -14.975 -8.888 -4.387 1.00 91.56 111 LEU A CA 1
ATOM 872 C C . LEU A 1 111 ? -14.589 -10.284 -3.887 1.00 91.56 111 LEU A C 1
ATOM 874 O O . LEU A 1 111 ? -14.409 -10.455 -2.687 1.00 91.56 111 LEU A O 1
ATOM 878 N N . ASN A 1 112 ? -14.421 -11.259 -4.784 1.00 88.50 112 ASN A N 1
ATOM 879 C CA . ASN A 1 112 ? -14.224 -12.659 -4.388 1.00 88.50 112 ASN A CA 1
ATOM 880 C C . ASN A 1 112 ? -12.762 -13.118 -4.445 1.00 88.50 112 ASN A C 1
ATOM 882 O O . ASN A 1 112 ? -12.448 -14.188 -3.932 1.00 88.50 112 ASN A O 1
ATOM 886 N N . LYS A 1 113 ? -11.859 -12.339 -5.058 1.00 90.56 113 LYS A N 1
ATOM 887 C CA . LYS A 1 113 ? -10.435 -12.699 -5.171 1.00 90.56 113 LYS A CA 1
ATOM 888 C C . LYS A 1 113 ? -9.505 -11.605 -4.658 1.00 90.56 113 LYS A C 1
ATOM 890 O O . LYS A 1 113 ? -8.747 -11.839 -3.721 1.00 90.56 113 LYS A O 1
ATOM 895 N N . ILE A 1 114 ? -9.562 -10.414 -5.252 1.00 95.69 114 ILE A N 1
ATOM 896 C CA . ILE A 1 114 ? -8.580 -9.350 -4.985 1.00 95.69 114 ILE A CA 1
ATOM 897 C C . ILE A 1 114 ? -8.748 -8.776 -3.573 1.00 95.69 114 ILE A C 1
ATOM 899 O O . ILE A 1 114 ? -7.779 -8.687 -2.818 1.00 95.69 114 ILE A O 1
ATOM 903 N N . LEU A 1 115 ? -9.969 -8.378 -3.209 1.00 95.06 115 LEU A N 1
ATOM 904 C CA . LEU A 1 115 ? -10.250 -7.754 -1.920 1.00 95.06 115 LEU A CA 1
ATOM 905 C C . LEU A 1 115 ? -9.983 -8.709 -0.739 1.00 95.06 115 LEU A C 1
ATOM 907 O O . LEU A 1 115 ? -9.285 -8.289 0.185 1.00 95.06 115 LEU A O 1
ATOM 911 N N . PRO A 1 116 ? -10.415 -9.988 -0.767 1.00 95.06 116 PRO A N 1
ATOM 912 C CA . PRO A 1 116 ? -10.035 -10.965 0.250 1.00 95.06 116 PRO A CA 1
ATOM 913 C C . PRO A 1 116 ? -8.522 -11.134 0.400 1.00 95.06 116 PRO A C 1
ATOM 915 O O . PRO A 1 116 ? -8.018 -11.118 1.521 1.00 95.06 116 PRO A O 1
ATOM 918 N N . ALA A 1 117 ? -7.779 -11.225 -0.709 1.00 94.94 117 ALA A N 1
ATOM 919 C CA . ALA A 1 117 ? -6.322 -11.349 -0.667 1.00 94.94 117 ALA A CA 1
ATOM 920 C C . ALA A 1 117 ? -5.654 -10.120 -0.023 1.00 94.94 117 ALA A C 1
ATOM 922 O O . ALA A 1 117 ? -4.731 -10.263 0.779 1.00 94.94 117 ALA A O 1
ATOM 923 N N . ALA A 1 118 ? -6.145 -8.915 -0.324 1.00 97.19 118 ALA A N 1
ATOM 924 C CA . ALA A 1 118 ? -5.659 -7.682 0.288 1.00 97.19 118 ALA A CA 1
ATOM 925 C C . ALA A 1 118 ? -5.992 -7.592 1.787 1.00 97.19 118 ALA A C 1
ATOM 927 O O . ALA A 1 118 ? -5.148 -7.176 2.576 1.00 97.19 118 ALA A O 1
ATOM 928 N N . ILE A 1 119 ? -7.188 -8.025 2.198 1.00 96.31 119 ILE A N 1
ATOM 929 C CA . ILE A 1 119 ? -7.579 -8.093 3.613 1.00 96.31 119 ILE A CA 1
ATOM 930 C C . ILE A 1 119 ? -6.698 -9.091 4.370 1.00 96.31 119 ILE A C 1
ATOM 932 O O . ILE A 1 119 ? -6.212 -8.756 5.451 1.00 96.31 119 ILE A O 1
ATOM 936 N N . SER A 1 120 ? -6.418 -10.259 3.777 1.00 95.56 120 SER A N 1
ATOM 937 C CA . SER A 1 120 ? -5.551 -11.289 4.368 1.00 95.56 120 SER A CA 1
ATOM 938 C C . SER A 1 120 ? -4.172 -10.737 4.730 1.00 95.56 120 SER A C 1
ATOM 940 O O . SER A 1 120 ? -3.634 -11.036 5.798 1.00 95.56 120 SER A O 1
ATOM 942 N N . LEU A 1 121 ? -3.625 -9.840 3.895 1.00 96.50 121 LEU A N 1
ATOM 943 C CA . LEU A 1 121 ? -2.344 -9.192 4.179 1.00 96.50 121 LEU A CA 1
ATOM 944 C C . LEU A 1 121 ? -2.350 -8.456 5.526 1.00 96.50 121 LEU A C 1
ATOM 946 O O . LEU A 1 121 ? -1.335 -8.508 6.219 1.00 96.50 121 LEU A O 1
ATOM 950 N N . HIS A 1 122 ? -3.466 -7.832 5.916 1.00 98.19 122 HIS A N 1
ATOM 951 C CA . HIS A 1 122 ? -3.613 -7.170 7.214 1.00 98.19 122 HIS A CA 1
ATOM 952 C C . HIS A 1 122 ? -3.991 -8.140 8.333 1.00 98.19 122 HIS A C 1
ATOM 954 O O . HIS A 1 122 ? -3.382 -8.079 9.399 1.00 98.19 122 HIS A O 1
ATOM 960 N N . THR A 1 123 ? -4.958 -9.037 8.120 1.00 95.75 123 THR A N 1
ATOM 961 C CA . THR A 1 123 ? -5.465 -9.922 9.188 1.00 95.75 123 THR A CA 1
ATOM 962 C C . THR A 1 123 ? -4.414 -10.916 9.678 1.00 95.75 123 THR A C 1
ATOM 964 O O . THR A 1 123 ? -4.347 -11.196 10.869 1.00 95.75 123 THR A O 1
ATOM 967 N N . GLU A 1 124 ? -3.525 -11.379 8.795 1.00 94.38 124 GLU A N 1
ATOM 968 C CA . GLU A 1 124 ? -2.389 -12.242 9.161 1.00 94.38 124 GLU A CA 1
ATOM 969 C C . GLU A 1 124 ? -1.282 -11.506 9.931 1.00 94.38 124 GLU A C 1
ATOM 971 O O . GLU A 1 124 ? -0.407 -12.135 10.529 1.00 94.38 124 GLU A O 1
ATOM 976 N N . ARG A 1 125 ? -1.261 -10.170 9.855 1.00 97.81 125 ARG A N 1
ATOM 977 C CA . ARG A 1 125 ? -0.153 -9.333 10.332 1.00 97.81 125 ARG A CA 1
ATOM 978 C C . ARG A 1 125 ? -0.509 -8.458 11.522 1.00 97.81 125 ARG A C 1
ATOM 980 O O . ARG A 1 125 ? 0.399 -8.036 12.235 1.00 97.81 125 ARG A O 1
ATOM 987 N N . LEU A 1 126 ? -1.791 -8.184 11.738 1.00 97.69 126 LEU A N 1
ATOM 988 C CA . LEU A 1 126 ? -2.278 -7.285 12.774 1.00 97.69 126 LEU A CA 1
ATOM 989 C C . LEU A 1 126 ? -3.233 -8.018 13.714 1.00 97.69 126 LEU A C 1
ATOM 991 O O . LEU A 1 126 ? -4.272 -8.545 13.317 1.00 97.69 126 LEU A O 1
ATOM 995 N N . LYS A 1 127 ? -2.898 -7.983 14.999 1.00 97.62 127 LYS A N 1
ATOM 996 C CA . LYS A 1 127 ? -3.787 -8.359 16.092 1.00 97.62 127 LYS A CA 1
ATOM 997 C C . LYS A 1 127 ? -4.371 -7.107 16.735 1.00 97.62 127 LYS A C 1
ATOM 999 O O . LYS A 1 127 ? -3.754 -6.044 16.720 1.00 97.62 127 LYS A O 1
ATOM 1004 N N . VAL A 1 128 ? -5.550 -7.238 17.326 1.00 95.88 128 VAL A N 1
ATOM 1005 C CA . VAL A 1 128 ? -6.292 -6.176 18.008 1.00 95.88 128 VAL A CA 1
ATOM 1006 C C . VAL A 1 128 ? -6.856 -6.696 19.332 1.00 95.88 128 VAL A C 1
ATOM 1008 O O . VAL A 1 128 ? -7.102 -7.896 19.487 1.00 95.88 128 VAL A O 1
ATOM 1011 N N . LYS A 1 129 ? -7.086 -5.798 20.293 1.00 94.12 129 LYS A N 1
ATOM 1012 C CA . LYS A 1 129 ? -7.994 -6.077 21.411 1.00 94.12 129 LYS A CA 1
ATOM 1013 C C . LYS A 1 129 ? -9.417 -6.084 20.843 1.00 94.12 129 LYS A C 1
ATOM 1015 O O . LYS A 1 129 ? -9.885 -5.053 20.361 1.00 94.12 129 LYS A O 1
ATOM 1020 N N . ARG A 1 130 ? -10.053 -7.261 20.813 1.00 92.38 130 ARG A N 1
ATOM 1021 C CA . ARG A 1 130 ? -11.365 -7.470 20.174 1.00 92.38 130 ARG A CA 1
ATOM 1022 C C . ARG A 1 130 ? -12.401 -6.473 20.675 1.00 92.38 130 ARG A C 1
ATOM 1024 O O . ARG A 1 130 ? -12.446 -6.158 21.864 1.00 92.38 130 ARG A O 1
ATOM 1031 N N . VAL A 1 131 ? -13.276 -6.047 19.774 1.00 91.06 131 VAL A N 1
ATOM 1032 C CA . VAL A 1 131 ? -14.490 -5.329 20.159 1.00 91.06 131 VAL A CA 1
ATOM 1033 C C . VAL A 1 131 ? -15.395 -6.273 20.949 1.00 91.06 131 VAL A C 1
ATOM 1035 O O . VAL A 1 131 ? -15.629 -7.410 20.537 1.00 91.06 131 VAL A O 1
ATOM 1038 N N . SER A 1 132 ? -15.875 -5.795 22.098 1.00 89.31 132 SER A N 1
ATOM 1039 C CA . SER A 1 132 ? -16.868 -6.496 22.911 1.00 89.31 132 SER A CA 1
ATOM 1040 C C . SER A 1 132 ? -18.269 -6.214 22.367 1.00 89.31 132 SER A C 1
ATOM 1042 O O . SER A 1 132 ? -18.653 -5.052 22.225 1.00 89.31 132 SER A O 1
ATOM 1044 N N . GLY A 1 133 ? -19.024 -7.269 22.058 1.00 89.94 133 GLY A N 1
ATOM 1045 C CA . GLY A 1 133 ? -20.327 -7.162 21.400 1.00 89.94 133 GLY A CA 1
ATOM 1046 C C . GLY A 1 133 ? -20.225 -6.700 19.942 1.00 89.94 133 GLY A C 1
ATOM 1047 O O . GLY A 1 133 ? -19.215 -6.912 19.271 1.00 89.94 133 GLY A O 1
ATOM 1048 N N . ASN A 1 134 ? -21.291 -6.074 19.443 1.00 91.12 134 ASN A N 1
ATOM 1049 C CA . ASN A 1 134 ? -21.343 -5.586 18.066 1.00 91.12 134 ASN A CA 1
ATOM 1050 C C . ASN A 1 134 ? -20.512 -4.310 17.899 1.00 91.12 134 ASN A C 1
ATOM 1052 O O . ASN A 1 134 ? -20.632 -3.366 18.684 1.00 91.12 134 ASN A O 1
ATOM 1056 N N . LEU A 1 135 ? -19.749 -4.231 16.809 1.00 90.38 135 LEU A N 1
ATOM 1057 C CA . LEU A 1 135 ? -19.067 -3.017 16.386 1.00 90.38 135 LEU A CA 1
ATOM 1058 C C . LEU A 1 135 ? -20.084 -1.917 16.086 1.00 90.38 135 LEU A C 1
ATOM 1060 O O . LEU A 1 135 ? -20.827 -1.978 15.104 1.00 90.38 135 LEU A O 1
ATOM 1064 N N . ARG A 1 136 ? -20.089 -0.886 16.928 1.00 84.62 136 ARG A N 1
ATOM 1065 C CA . ARG A 1 136 ? -20.888 0.323 16.738 1.00 84.62 136 ARG A CA 1
ATOM 1066 C C . ARG A 1 136 ? -20.074 1.359 15.982 1.00 84.62 136 ARG A C 1
ATOM 1068 O O . ARG A 1 136 ? -19.001 1.758 16.425 1.00 84.62 136 ARG A O 1
ATOM 1075 N N . ILE A 1 137 ? -20.610 1.814 14.857 1.00 78.06 137 ILE A N 1
ATOM 1076 C CA . ILE A 1 137 ? -20.012 2.897 14.068 1.00 78.06 137 ILE A CA 1
ATOM 1077 C C . ILE A 1 137 ? -20.561 4.274 14.470 1.00 78.06 137 ILE A C 1
ATOM 1079 O O . ILE A 1 137 ? -19.901 5.280 14.232 1.00 78.06 137 ILE A O 1
ATOM 1083 N N . SER A 1 138 ? -21.747 4.324 15.091 1.00 64.81 138 SER A N 1
ATOM 1084 C CA . SER A 1 138 ? -22.578 5.525 15.271 1.00 64.81 138 SER A CA 1
ATOM 1085 C C . SER A 1 138 ? -22.598 6.144 16.671 1.00 64.81 138 SER A C 1
ATOM 1087 O O . SER A 1 138 ? -23.349 7.088 16.883 1.00 64.81 138 SER A O 1
ATOM 1089 N N . GLY A 1 139 ? -21.786 5.672 17.624 1.00 51.66 139 GLY A N 1
ATOM 1090 C CA . GLY A 1 139 ? -22.050 5.965 19.041 1.00 51.66 139 GLY A CA 1
ATOM 1091 C C . GLY A 1 139 ? -20.897 6.410 19.938 1.00 51.66 139 GLY A C 1
ATOM 1092 O O . GLY A 1 139 ? -21.148 6.551 21.129 1.00 51.66 139 GLY A O 1
ATOM 1093 N N . SER A 1 140 ? -19.654 6.588 19.466 1.00 45.66 140 SER A N 1
ATOM 1094 C CA . SER A 1 140 ? -18.530 6.688 20.423 1.00 45.66 140 SER A CA 1
ATOM 1095 C C . SER A 1 140 ? -17.341 7.614 20.116 1.00 45.66 140 SER A C 1
ATOM 1097 O O . SER A 1 140 ? -16.391 7.562 20.890 1.00 45.66 140 SER A O 1
ATOM 1099 N N . THR A 1 141 ? -17.348 8.509 19.111 1.00 45.12 141 THR A N 1
ATOM 1100 C CA . THR A 1 141 ? -16.273 9.533 18.966 1.00 45.12 141 THR A CA 1
ATOM 1101 C C . THR A 1 141 ? -16.620 10.788 18.163 1.00 45.12 141 THR A C 1
ATOM 1103 O O . THR A 1 141 ? -17.526 10.775 17.338 1.00 45.12 141 THR A O 1
ATOM 1106 N N . ASP A 1 142 ? -15.794 11.825 18.374 1.00 47.44 142 ASP A N 1
ATOM 1107 C CA . ASP A 1 142 ? -15.584 13.135 17.713 1.00 47.44 142 ASP A CA 1
ATOM 1108 C C . ASP A 1 142 ? -15.679 13.240 16.167 1.00 47.44 142 ASP A C 1
ATOM 1110 O O . ASP A 1 142 ? -15.178 14.204 15.579 1.00 47.44 142 ASP A O 1
ATOM 1114 N N . VAL A 1 143 ? -16.259 12.280 15.446 1.00 48.34 143 VAL A N 1
ATOM 1115 C CA . VAL A 1 143 ? -16.421 12.357 13.989 1.00 48.34 143 VAL A CA 1
ATOM 1116 C C . VAL A 1 143 ? -17.795 11.853 13.577 1.00 48.34 143 VAL A C 1
ATOM 1118 O O . VAL A 1 143 ? -18.082 10.660 13.599 1.00 48.34 143 VAL A O 1
ATOM 1121 N N . PHE A 1 144 ? -18.631 12.791 13.134 1.00 52.38 144 PHE A N 1
ATOM 1122 C CA . PHE A 1 144 ? -19.911 12.514 12.500 1.00 52.38 144 PHE A CA 1
ATOM 1123 C C . PHE A 1 144 ? -19.707 11.665 11.233 1.00 52.38 144 PHE A C 1
ATOM 1125 O O . PHE A 1 144 ? -19.277 12.176 10.194 1.00 52.38 144 PHE A O 1
ATOM 1132 N N . LEU A 1 145 ? -20.107 10.388 11.297 1.00 51.59 145 LEU A N 1
ATOM 1133 C CA . LEU A 1 145 ? -20.303 9.489 10.146 1.00 51.59 145 LEU A CA 1
ATOM 1134 C C . LEU A 1 145 ? -20.980 10.182 8.947 1.00 51.59 145 LEU A C 1
ATOM 1136 O O . LEU A 1 145 ? -20.680 9.872 7.795 1.00 51.59 145 LEU A O 1
ATOM 1140 N N . GLY A 1 146 ? -21.888 11.128 9.221 1.00 49.56 146 GLY A N 1
ATOM 1141 C CA . GLY A 1 146 ? -22.667 11.860 8.221 1.00 49.56 146 GLY A CA 1
ATOM 1142 C C . GLY A 1 146 ? -21.879 12.858 7.362 1.00 49.56 146 GLY A C 1
ATOM 1143 O O . GLY A 1 146 ? -22.353 13.201 6.278 1.00 49.56 146 GLY A O 1
ATOM 1144 N N . THR A 1 147 ? -20.688 13.299 7.789 1.00 57.59 147 THR A N 1
ATOM 1145 C CA . THR A 1 147 ? -19.930 14.350 7.081 1.00 57.59 147 THR A CA 1
ATOM 1146 C C . THR A 1 147 ? -18.861 13.779 6.149 1.00 57.59 147 THR A C 1
ATOM 1148 O O . THR A 1 147 ? -18.777 14.196 4.996 1.00 57.59 147 THR A O 1
ATOM 1151 N N . PHE A 1 148 ? -18.064 12.805 6.602 1.00 63.06 148 PHE A N 1
ATOM 1152 C CA . PHE A 1 148 ? -16.890 12.335 5.847 1.00 63.06 148 PHE A CA 1
ATOM 1153 C C . PHE A 1 148 ? -17.189 11.192 4.871 1.00 63.06 148 PHE A C 1
ATOM 1155 O O . PHE A 1 148 ? -16.632 11.163 3.777 1.00 63.06 148 PHE A O 1
ATOM 1162 N N . CYS A 1 149 ? -18.102 10.280 5.213 1.00 76.19 149 CYS A N 1
ATOM 1163 C CA . CYS A 1 149 ? -18.416 9.108 4.384 1.00 76.19 149 CYS A CA 1
ATOM 1164 C C . CYS A 1 149 ? -19.785 9.192 3.700 1.00 76.19 149 CYS A C 1
ATOM 1166 O O . CYS A 1 149 ? -20.423 8.176 3.404 1.00 76.19 149 CYS A O 1
ATOM 1168 N N . LYS A 1 150 ? -20.230 10.418 3.395 1.00 66.31 150 LYS A N 1
ATOM 1169 C CA . LYS A 1 150 ? -21.445 10.660 2.614 1.00 66.31 150 LYS A CA 1
ATOM 1170 C C . LYS A 1 150 ? -21.332 9.943 1.258 1.00 66.31 150 LYS A C 1
ATOM 1172 O O . LYS A 1 150 ? -20.413 10.183 0.476 1.00 66.31 150 LYS A O 1
ATOM 1177 N N . GLY A 1 151 ? -22.259 9.023 0.988 1.00 68.69 151 GLY A N 1
ATOM 1178 C CA . GLY A 1 151 ? -22.264 8.216 -0.239 1.00 68.69 151 GLY A CA 1
ATOM 1179 C C . GLY A 1 151 ? -21.411 6.942 -0.198 1.00 68.69 151 GLY A C 1
ATOM 1180 O O . GLY A 1 151 ? -21.067 6.430 -1.261 1.00 68.69 151 GLY A O 1
ATOM 1181 N N . ALA A 1 152 ? -21.052 6.437 0.988 1.00 75.12 152 ALA A N 1
ATOM 1182 C CA . ALA A 1 152 ? -20.516 5.080 1.156 1.00 75.12 152 ALA A CA 1
ATOM 1183 C C . ALA A 1 152 ? -21.611 3.989 1.127 1.00 75.12 152 ALA A C 1
ATOM 1185 O O . ALA A 1 152 ? -21.292 2.813 0.993 1.00 75.12 152 ALA A O 1
ATOM 1186 N N . GLY A 1 153 ? -22.892 4.373 1.232 1.00 75.56 153 GLY A N 1
ATOM 1187 C CA . GLY A 1 153 ? -24.014 3.429 1.242 1.00 75.56 153 GLY A CA 1
ATOM 1188 C C . GLY A 1 153 ? -24.025 2.554 2.497 1.00 75.56 153 GLY A C 1
ATOM 1189 O O . GLY A 1 153 ? -24.046 1.333 2.395 1.00 75.56 153 GLY A O 1
ATOM 1190 N N . ILE A 1 154 ? -23.943 3.181 3.676 1.00 81.06 154 ILE A N 1
ATOM 1191 C CA . ILE A 1 154 ? -23.921 2.485 4.970 1.00 81.06 154 ILE A CA 1
ATOM 1192 C C . ILE A 1 154 ? -25.312 1.878 5.237 1.00 81.06 154 ILE A C 1
ATOM 1194 O O . ILE A 1 154 ? -26.275 2.644 5.323 1.00 81.06 154 ILE A O 1
ATOM 1198 N N . PRO A 1 155 ? -25.445 0.544 5.387 1.00 82.25 155 PRO A N 1
ATOM 1199 C CA . PRO A 1 155 ? -26.718 -0.085 5.730 1.00 82.25 155 PRO A CA 1
ATOM 1200 C C . PRO A 1 155 ? -27.252 0.403 7.083 1.00 82.25 155 PRO A C 1
ATOM 1202 O O . PRO A 1 155 ? -26.489 0.503 8.044 1.00 82.25 155 PRO A O 1
ATOM 1205 N N . ALA A 1 156 ? -28.565 0.635 7.184 1.00 80.50 156 ALA A N 1
ATOM 1206 C CA . ALA A 1 156 ? -29.209 1.099 8.420 1.00 80.50 156 ALA A CA 1
ATOM 1207 C C . ALA A 1 156 ? -28.922 0.169 9.614 1.00 80.50 156 ALA A C 1
ATOM 1209 O O . ALA A 1 156 ? -28.552 0.633 10.687 1.00 80.50 156 ALA A O 1
ATOM 1210 N N . ALA A 1 157 ? -28.928 -1.152 9.393 1.00 82.50 157 ALA A N 1
ATOM 1211 C CA . ALA A 1 157 ? -28.598 -2.138 10.422 1.00 82.50 157 ALA A CA 1
ATOM 1212 C C . ALA A 1 157 ? -27.207 -1.928 11.056 1.00 82.50 157 ALA A C 1
ATOM 1214 O O . ALA A 1 157 ? -27.035 -2.167 12.251 1.00 82.50 157 ALA A O 1
ATOM 1215 N N . HIS A 1 158 ? -26.217 -1.430 10.303 1.00 85.38 158 HIS A N 1
ATOM 1216 C CA . HIS A 1 158 ? -24.890 -1.142 10.859 1.00 85.38 158 HIS A CA 1
ATOM 1217 C C . HIS A 1 158 ? -24.923 0.047 11.833 1.00 85.38 158 HIS A C 1
ATOM 1219 O O . HIS A 1 158 ? -24.124 0.091 12.768 1.00 85.38 158 HIS A O 1
ATOM 1225 N N . LEU A 1 159 ? -25.838 1.000 11.624 1.00 80.56 159 LEU A N 1
ATOM 1226 C CA . LEU A 1 159 ? -26.059 2.142 12.512 1.00 80.56 159 LEU A CA 1
ATOM 1227 C C . LEU A 1 159 ? -26.895 1.738 13.736 1.00 80.56 159 LEU A C 1
ATOM 1229 O O . LEU A 1 159 ? -26.549 2.122 14.853 1.00 80.56 159 LEU A O 1
ATOM 1233 N N . ASP A 1 160 ? -27.937 0.929 13.530 1.00 82.12 160 ASP A N 1
ATOM 1234 C CA . ASP A 1 160 ? -28.949 0.625 14.550 1.00 82.12 160 ASP A CA 1
ATOM 1235 C C . ASP A 1 160 ? -28.565 -0.552 15.453 1.00 82.12 160 ASP A C 1
ATOM 1237 O O . ASP A 1 160 ? -28.727 -0.494 16.672 1.00 82.12 160 ASP A O 1
ATOM 1241 N N . GLN A 1 161 ? -28.030 -1.632 14.876 1.00 86.00 161 GLN A N 1
ATOM 1242 C CA . GLN A 1 161 ? -27.694 -2.882 15.578 1.00 86.00 161 GLN A CA 1
ATOM 1243 C C . GLN A 1 161 ? -26.181 -3.061 15.765 1.00 86.00 161 GLN A C 1
ATOM 1245 O O . GLN A 1 161 ? -25.744 -3.773 16.674 1.00 86.00 161 GLN A O 1
ATOM 1250 N N . GLY A 1 162 ? -25.375 -2.373 14.954 1.00 86.06 162 GLY A N 1
ATOM 1251 C CA . GLY A 1 162 ? -23.939 -2.613 14.873 1.00 86.06 162 GLY A CA 1
ATOM 1252 C C . GLY A 1 162 ? -23.618 -3.904 14.124 1.00 86.06 162 GLY A C 1
ATOM 1253 O O . GLY A 1 162 ? -24.504 -4.645 13.706 1.00 86.06 162 GLY A O 1
ATOM 1254 N N . ILE A 1 163 ? -22.329 -4.167 13.947 1.00 89.69 163 ILE A N 1
ATOM 1255 C CA . ILE A 1 163 ? -21.847 -5.293 13.145 1.00 89.69 163 ILE A CA 1
ATOM 1256 C C . ILE A 1 163 ? -21.299 -6.361 14.096 1.00 89.69 163 ILE A C 1
ATOM 1258 O O . ILE A 1 163 ? -20.338 -6.073 14.816 1.00 89.69 163 ILE A O 1
ATOM 1262 N N . PRO A 1 164 ? -21.892 -7.563 14.153 1.00 89.19 164 PRO A N 1
ATOM 1263 C CA . PRO A 1 164 ? -21.374 -8.628 14.998 1.00 89.19 164 PRO A CA 1
ATOM 1264 C C . PRO A 1 164 ? -20.023 -9.108 14.467 1.00 89.19 164 PRO A C 1
ATOM 1266 O O . PRO A 1 164 ? -19.711 -8.978 13.283 1.00 89.19 164 PRO A O 1
ATOM 1269 N N . ASP A 1 165 ? -19.212 -9.648 15.369 1.00 88.81 165 ASP A N 1
ATOM 1270 C CA . ASP A 1 165 ? -17.928 -10.270 15.054 1.00 88.81 165 ASP A CA 1
ATOM 1271 C C . ASP A 1 165 ? -16.974 -9.438 14.186 1.00 88.81 165 ASP A C 1
ATOM 1273 O O . ASP A 1 165 ? -16.189 -9.969 13.405 1.00 88.81 165 ASP A O 1
ATOM 1277 N N . ALA A 1 166 ? -16.995 -8.118 14.350 1.00 93.12 166 ALA A N 1
ATOM 1278 C CA . ALA A 1 166 ? -16.133 -7.200 13.622 1.00 93.12 166 ALA A CA 1
ATOM 1279 C C . ALA A 1 166 ? -15.331 -6.329 14.587 1.00 93.12 166 ALA A C 1
ATOM 1281 O O . ALA A 1 166 ? -15.842 -5.877 15.608 1.00 93.12 166 ALA A O 1
ATOM 1282 N N . ASP A 1 167 ? -14.076 -6.048 14.243 1.00 94.88 167 ASP A N 1
ATOM 1283 C CA . ASP A 1 167 ? -13.260 -5.053 14.951 1.00 94.88 167 ASP A CA 1
ATOM 1284 C C . ASP A 1 167 ? -13.044 -3.789 14.107 1.00 94.88 167 ASP A C 1
ATOM 1286 O O . ASP A 1 167 ? -12.651 -2.741 14.635 1.00 94.88 167 ASP A O 1
ATOM 1290 N N . PHE A 1 168 ? -13.300 -3.903 12.802 1.00 95.25 168 PHE A N 1
ATOM 1291 C CA . PHE A 1 168 ? -13.252 -2.850 11.800 1.00 95.25 168 PHE A CA 1
ATOM 1292 C C . PHE A 1 168 ? -14.229 -3.177 10.659 1.00 95.25 168 PHE A C 1
ATOM 1294 O O . PHE A 1 168 ? -14.368 -4.347 10.300 1.00 95.25 168 PHE A O 1
ATOM 1301 N N . VAL A 1 169 ? -14.876 -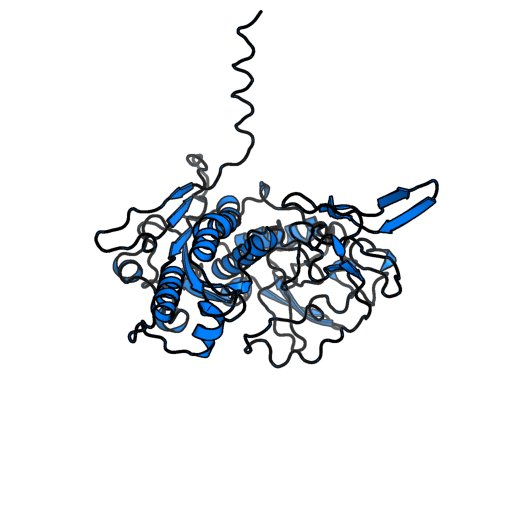2.170 10.062 1.00 93.81 169 VAL A N 1
ATOM 1302 C CA . VAL A 1 169 ? -15.696 -2.347 8.847 1.00 93.81 169 VAL A CA 1
ATOM 1303 C C . VAL A 1 169 ? -15.212 -1.485 7.685 1.00 93.81 169 VAL A C 1
ATOM 1305 O O . VAL A 1 169 ? -14.987 -0.282 7.813 1.00 93.81 169 VAL A O 1
ATOM 1308 N N . LEU A 1 170 ? -15.104 -2.113 6.521 1.00 93.94 170 LEU A N 1
ATOM 1309 C CA . LEU A 1 170 ? -14.713 -1.502 5.268 1.00 93.94 170 LEU A CA 1
ATOM 1310 C C . LEU A 1 170 ? -15.921 -1.365 4.328 1.00 93.94 170 LEU A C 1
ATOM 1312 O O . LEU A 1 170 ? -16.475 -2.361 3.872 1.00 93.94 170 LEU A O 1
ATOM 1316 N N . TYR A 1 171 ? -16.298 -0.135 3.991 1.00 92.25 171 TYR A N 1
ATOM 1317 C CA . TYR A 1 171 ? -17.299 0.169 2.968 1.00 92.25 171 TYR A CA 1
ATOM 1318 C C . TYR A 1 171 ? -16.619 0.335 1.616 1.00 92.25 171 TYR A C 1
ATOM 1320 O O . TYR A 1 171 ? -15.819 1.253 1.420 1.00 92.25 171 TYR A O 1
ATOM 1328 N N . VAL A 1 172 ? -16.931 -0.549 0.674 1.00 92.56 172 VAL A N 1
ATOM 1329 C CA . VAL A 1 172 ? -16.261 -0.573 -0.624 1.00 92.56 172 VAL A CA 1
ATOM 1330 C C . VAL A 1 172 ? -17.197 -0.080 -1.715 1.00 92.56 172 VAL A C 1
ATOM 1332 O O . VAL A 1 172 ? -18.343 -0.515 -1.835 1.00 92.56 172 VAL A O 1
ATOM 1335 N N . GLY A 1 173 ? -16.694 0.838 -2.535 1.00 90.69 173 GLY A N 1
ATOM 1336 C CA . GLY A 1 173 ? -17.420 1.386 -3.673 1.00 90.69 173 GLY A CA 1
ATOM 1337 C C . GLY A 1 173 ? -16.539 1.578 -4.897 1.00 90.69 173 GLY A C 1
ATOM 1338 O O . GLY A 1 173 ? -15.362 1.216 -4.914 1.00 90.69 173 GLY A O 1
ATOM 1339 N N . LEU A 1 174 ? -17.120 2.185 -5.930 1.00 89.62 174 LEU A N 1
ATOM 1340 C CA . LEU A 1 174 ? -16.426 2.517 -7.170 1.00 89.62 174 LEU A CA 1
ATOM 1341 C C . LEU A 1 174 ? -16.431 4.028 -7.412 1.00 89.62 174 LEU A C 1
ATOM 1343 O O . LEU A 1 174 ? -17.358 4.741 -7.024 1.00 89.62 174 LEU A O 1
ATOM 1347 N N . ALA A 1 175 ? -15.378 4.522 -8.055 1.00 85.94 175 ALA A N 1
ATOM 1348 C CA . ALA A 1 175 ? -15.233 5.918 -8.446 1.00 85.94 175 ALA A CA 1
ATOM 1349 C C . ALA A 1 175 ? -14.563 6.040 -9.819 1.00 85.94 175 ALA A C 1
ATOM 1351 O O . ALA A 1 175 ? -13.968 5.105 -10.346 1.00 85.94 175 ALA A O 1
ATOM 1352 N N . ILE A 1 176 ? -14.634 7.234 -10.402 1.00 80.62 176 ILE A N 1
ATOM 1353 C CA . ILE A 1 176 ? -13.929 7.563 -11.651 1.00 80.62 176 ILE A CA 1
ATOM 1354 C C . ILE A 1 176 ? -12.453 7.925 -11.430 1.00 80.62 176 ILE A C 1
ATOM 1356 O O . ILE A 1 176 ? -11.684 8.036 -12.383 1.00 80.62 176 ILE A O 1
ATOM 1360 N N . TYR A 1 177 ? -12.052 8.103 -10.174 1.00 78.81 177 TYR A N 1
ATOM 1361 C CA . TYR A 1 177 ? -10.756 8.637 -9.775 1.00 78.81 177 TYR A CA 1
ATOM 1362 C C . TYR A 1 177 ? -9.917 7.593 -9.056 1.00 78.81 177 TYR A C 1
ATOM 1364 O O . TYR A 1 177 ? -10.372 6.467 -8.887 1.00 78.81 177 TYR A O 1
ATOM 1372 N N . LYS A 1 178 ? -8.649 7.918 -8.770 1.00 70.06 178 LYS A N 1
ATOM 1373 C CA . LYS A 1 178 ? -7.761 6.976 -8.078 1.00 70.06 178 LYS A CA 1
ATOM 1374 C C . LYS A 1 178 ? -8.358 6.604 -6.716 1.00 70.06 178 LYS A C 1
ATOM 1376 O O . LYS A 1 178 ? -9.179 7.378 -6.212 1.00 70.06 178 LYS A O 1
ATOM 1381 N N . PRO A 1 179 ? -7.959 5.452 -6.151 1.00 78.62 179 PRO A N 1
ATOM 1382 C CA . PRO A 1 179 ? -8.418 5.067 -4.836 1.00 78.62 179 PRO A CA 1
ATOM 1383 C C . PRO A 1 179 ? -8.244 6.197 -3.826 1.00 78.62 179 PRO A C 1
ATOM 1385 O O . PRO A 1 179 ? -7.234 6.896 -3.820 1.00 78.62 179 PRO A O 1
ATOM 1388 N N . ALA A 1 180 ? -9.300 6.425 -3.057 1.00 75.44 180 ALA A N 1
ATOM 1389 C CA . ALA A 1 180 ? -9.329 7.417 -2.004 1.00 75.44 180 ALA A CA 1
ATOM 1390 C C . ALA A 1 180 ? -9.945 6.764 -0.778 1.00 75.44 180 ALA A C 1
ATOM 1392 O O . ALA A 1 180 ? -11.100 6.319 -0.812 1.00 75.44 180 ALA A O 1
ATOM 1393 N N . THR A 1 181 ? -9.154 6.713 0.286 1.00 89.62 181 THR A N 1
ATOM 1394 C CA . THR A 1 181 ? -9.572 6.169 1.568 1.00 89.62 181 THR A CA 1
ATOM 1395 C C . THR A 1 181 ? -10.025 7.283 2.493 1.00 89.62 181 THR A C 1
ATOM 1397 O O . THR A 1 181 ? -9.353 8.298 2.663 1.00 89.62 181 THR A O 1
ATOM 1400 N N . THR A 1 182 ? -11.183 7.101 3.115 1.00 88.44 182 THR A N 1
ATOM 1401 C CA . THR A 1 182 ? -11.703 8.009 4.137 1.00 88.44 182 THR A CA 1
ATOM 1402 C C . THR A 1 182 ? -12.082 7.202 5.364 1.00 88.44 182 THR A C 1
ATOM 1404 O O . THR A 1 182 ? -12.919 6.309 5.277 1.00 88.44 182 THR A O 1
ATOM 1407 N N . VAL A 1 183 ? -11.479 7.508 6.512 1.00 90.19 183 VAL A N 1
ATOM 1408 C CA . VAL A 1 183 ? -11.895 6.913 7.788 1.00 90.19 183 VAL A CA 1
ATOM 1409 C C . VAL A 1 183 ? -13.223 7.535 8.207 1.00 90.19 183 VAL A C 1
ATOM 1411 O O . VAL A 1 183 ? -13.337 8.758 8.276 1.00 90.19 183 VAL A O 1
ATOM 1414 N N . CYS A 1 184 ? -14.222 6.697 8.468 1.00 87.12 184 CYS A N 1
ATOM 1415 C CA . CYS A 1 184 ? -15.591 7.134 8.733 1.00 87.12 184 CYS A CA 1
ATOM 1416 C C . CYS A 1 184 ? -15.905 7.252 10.227 1.00 87.12 184 CYS A C 1
ATOM 1418 O O . CYS A 1 184 ? -16.768 8.042 10.598 1.00 87.12 184 CYS A O 1
ATOM 1420 N N . SER A 1 185 ? -15.225 6.482 11.081 1.00 87.88 185 SER A N 1
ATOM 1421 C CA . SER A 1 185 ? -15.438 6.503 12.531 1.00 87.88 185 SER A CA 1
ATOM 1422 C C . SER A 1 185 ? -14.193 6.065 13.300 1.00 87.88 185 SER A C 1
ATOM 1424 O O . SER A 1 185 ? -13.344 5.334 12.778 1.00 87.88 185 SER A O 1
ATOM 1426 N N . TYR A 1 186 ? -14.123 6.486 14.562 1.00 88.81 186 TYR A N 1
ATOM 1427 C CA . TYR A 1 186 ? -13.100 6.092 15.528 1.00 88.81 186 TYR A CA 1
ATOM 1428 C C . TYR A 1 186 ? -13.770 5.539 16.804 1.00 88.81 186 TYR A C 1
ATOM 1430 O O . TYR A 1 186 ? -14.974 5.718 16.998 1.00 88.81 186 TYR A O 1
ATOM 1438 N N . ASN A 1 187 ? -13.037 4.851 17.678 1.00 86.50 187 ASN A N 1
ATOM 1439 C CA . ASN A 1 187 ? -13.494 4.523 19.040 1.00 86.50 187 ASN A CA 1
ATOM 1440 C C . ASN A 1 187 ? -12.890 5.484 20.081 1.00 86.50 187 ASN A C 1
ATOM 1442 O O . ASN A 1 187 ? -12.050 6.309 19.728 1.00 86.50 187 ASN A O 1
ATOM 1446 N N . ALA A 1 188 ? -13.298 5.388 21.349 1.00 85.44 188 ALA A N 1
ATOM 1447 C CA . ALA A 1 188 ? -12.853 6.293 22.416 1.00 85.44 188 ALA A CA 1
ATOM 1448 C C . ALA A 1 188 ? -11.315 6.402 22.531 1.00 85.44 188 ALA A C 1
ATOM 1450 O O . ALA A 1 188 ? -10.787 7.473 22.824 1.00 85.44 188 ALA A O 1
ATOM 1451 N N . GLU A 1 189 ? -10.586 5.335 22.196 1.00 86.50 189 GLU A N 1
ATOM 1452 C CA . GLU A 1 189 ? -9.119 5.296 22.151 1.00 86.50 189 GLU A CA 1
ATOM 1453 C C . GLU A 1 189 ? -8.524 5.875 20.852 1.00 86.50 189 GLU A C 1
ATOM 1455 O O . GLU A 1 189 ? -7.336 5.715 20.589 1.00 86.50 189 GLU A O 1
ATOM 1460 N N . LYS A 1 190 ? -9.332 6.544 20.021 1.00 89.06 190 LYS A N 1
ATOM 1461 C CA . LYS A 1 190 ? -8.972 7.120 18.714 1.00 89.06 190 LYS A CA 1
ATOM 1462 C C . LYS A 1 190 ? -8.492 6.092 17.681 1.00 89.06 190 LYS A C 1
ATOM 1464 O O . LYS A 1 190 ? -7.892 6.481 16.678 1.00 89.06 190 LYS A O 1
ATOM 1469 N N . ARG A 1 191 ? -8.816 4.807 17.856 1.00 91.88 191 ARG A N 1
ATOM 1470 C CA . ARG A 1 191 ? -8.586 3.765 16.847 1.00 91.88 191 ARG A CA 1
ATOM 1471 C C . ARG A 1 191 ? -9.637 3.868 15.742 1.00 91.88 191 ARG A C 1
ATOM 1473 O O . ARG A 1 191 ? -10.826 3.906 16.064 1.00 91.88 191 ARG A O 1
ATOM 1480 N N . PRO A 1 192 ? -9.253 3.856 14.455 1.00 93.25 192 PRO A N 1
ATOM 1481 C CA . PRO A 1 192 ? -10.206 3.722 13.358 1.00 93.25 192 PRO A CA 1
ATOM 1482 C C . PRO A 1 192 ? -11.079 2.473 13.510 1.00 93.25 192 PRO A C 1
ATOM 1484 O O . PRO A 1 192 ? -10.575 1.370 13.730 1.00 93.25 192 PRO A O 1
ATOM 1487 N N . THR A 1 193 ? -12.391 2.642 13.374 1.00 92.62 193 THR A N 1
ATOM 1488 C CA . THR A 1 193 ? -13.372 1.546 13.453 1.00 92.62 193 THR A CA 1
ATOM 1489 C C . THR A 1 193 ? -14.092 1.299 12.137 1.00 92.62 193 THR A C 1
ATOM 1491 O O . THR A 1 193 ? -14.639 0.216 11.933 1.00 92.62 193 THR A O 1
ATOM 1494 N N . SER A 1 194 ? -14.071 2.263 11.218 1.00 92.19 194 SER A N 1
ATOM 1495 C CA . SER A 1 194 ? -14.564 2.048 9.865 1.00 92.19 194 SER A CA 1
ATOM 1496 C C . SER A 1 194 ? -13.906 2.960 8.842 1.00 92.19 194 SER A C 1
ATOM 1498 O O . SER A 1 194 ? -13.473 4.066 9.172 1.00 92.19 194 SER A O 1
ATOM 1500 N N . ALA A 1 195 ? -13.864 2.523 7.585 1.00 93.12 195 ALA A N 1
ATOM 1501 C CA . ALA A 1 195 ? -13.426 3.348 6.465 1.00 93.12 195 ALA A CA 1
ATOM 1502 C C . ALA A 1 195 ? -14.240 3.073 5.200 1.00 93.12 195 ALA A C 1
ATOM 1504 O O . ALA A 1 195 ? -14.784 1.988 5.016 1.00 93.12 195 ALA A O 1
ATOM 1505 N N . SER A 1 196 ? -14.288 4.063 4.316 1.00 91.56 196 SER A N 1
ATOM 1506 C CA . SER A 1 196 ? -14.806 3.958 2.960 1.00 91.56 196 SER A CA 1
ATOM 1507 C C . SER A 1 196 ? -13.645 4.024 1.980 1.00 91.56 196 SER A C 1
ATOM 1509 O O . SER A 1 196 ? -12.850 4.963 2.036 1.00 91.56 196 SER A O 1
ATOM 1511 N N . ILE A 1 197 ? -13.590 3.079 1.042 1.00 91.56 197 ILE A N 1
ATOM 1512 C CA . ILE A 1 197 ? -12.609 3.073 -0.047 1.00 91.56 197 ILE A CA 1
ATOM 1513 C C . ILE A 1 197 ? -13.345 2.920 -1.373 1.00 91.56 197 ILE A C 1
ATOM 1515 O O . ILE A 1 197 ? -14.185 2.033 -1.542 1.00 91.56 197 ILE A O 1
ATOM 1519 N N . LYS A 1 198 ? -13.042 3.803 -2.326 1.00 89.88 198 LYS A N 1
ATOM 1520 C CA . LYS A 1 198 ? -13.636 3.765 -3.666 1.00 89.88 198 LYS A CA 1
ATOM 1521 C C . LYS A 1 198 ? -12.575 3.452 -4.705 1.00 89.88 198 LYS A C 1
ATOM 1523 O O . LYS A 1 198 ? -11.611 4.197 -4.808 1.00 89.88 198 LYS A O 1
ATOM 1528 N N . PHE A 1 199 ? -12.769 2.402 -5.497 1.00 90.25 199 PHE A N 1
ATOM 1529 C CA . PHE A 1 199 ? -11.796 1.957 -6.497 1.00 90.25 199 PHE A CA 1
ATOM 1530 C C . PHE A 1 199 ? -12.191 2.355 -7.914 1.00 90.25 199 PHE A C 1
ATOM 1532 O O . PHE A 1 199 ? -13.370 2.446 -8.261 1.00 90.25 199 PHE A O 1
ATOM 1539 N N . ARG A 1 200 ? -11.186 2.563 -8.762 1.00 88.44 200 ARG A N 1
ATOM 1540 C CA . ARG A 1 200 ? -11.398 2.851 -10.175 1.00 88.44 200 ARG A CA 1
ATOM 1541 C C . ARG A 1 200 ? -11.575 1.550 -10.958 1.00 88.44 200 ARG A C 1
ATOM 1543 O O . ARG A 1 200 ? -10.656 0.733 -10.946 1.00 88.44 200 ARG A O 1
ATOM 1550 N N . PRO A 1 201 ? -12.665 1.365 -11.724 1.00 91.06 201 PRO A N 1
ATOM 1551 C CA . PRO A 1 201 ? -12.874 0.128 -12.471 1.00 91.06 201 PRO A CA 1
ATOM 1552 C C . PRO A 1 201 ? -11.721 -0.244 -13.405 1.00 91.06 201 PRO A C 1
ATOM 1554 O O . PRO A 1 201 ? -11.377 -1.418 -13.497 1.00 91.06 201 PRO A O 1
ATOM 1557 N N . ARG A 1 202 ? -11.086 0.730 -14.072 1.00 87.75 202 ARG A N 1
ATOM 1558 C CA . ARG A 1 202 ? -9.985 0.454 -15.012 1.00 87.75 202 ARG A CA 1
ATOM 1559 C C . ARG A 1 202 ? -8.737 -0.141 -14.361 1.00 87.75 202 ARG A C 1
ATOM 1561 O O . ARG A 1 202 ? -7.978 -0.796 -15.063 1.00 87.75 202 ARG A O 1
ATOM 1568 N N . ASP A 1 203 ? -8.539 0.108 -13.067 1.00 88.00 203 ASP A N 1
ATOM 1569 C CA . ASP A 1 203 ? -7.360 -0.342 -12.326 1.00 88.00 203 ASP A CA 1
ATOM 1570 C C . ASP A 1 203 ? -7.560 -1.775 -11.795 1.00 88.00 203 ASP A C 1
ATOM 1572 O O . ASP A 1 203 ? -6.584 -2.457 -11.501 1.00 88.00 203 ASP A O 1
ATOM 1576 N N . ILE A 1 204 ? -8.814 -2.258 -11.729 1.00 91.81 204 ILE A N 1
ATOM 1577 C CA . ILE A 1 204 ? -9.144 -3.620 -11.294 1.00 91.81 204 ILE A CA 1
ATOM 1578 C C . ILE A 1 204 ? -8.553 -4.629 -12.278 1.00 91.81 204 ILE A C 1
ATOM 1580 O O . ILE A 1 204 ? -9.070 -4.824 -13.382 1.00 91.81 204 ILE A O 1
ATOM 1584 N N . ALA A 1 205 ? -7.490 -5.292 -11.840 1.00 90.75 205 ALA A N 1
ATOM 1585 C CA . ALA A 1 205 ? -6.814 -6.355 -12.559 1.00 90.75 205 ALA A CA 1
ATOM 1586 C C . ALA A 1 205 ? -6.358 -7.433 -11.573 1.00 90.75 205 ALA A C 1
ATOM 1588 O O . ALA A 1 205 ? -5.944 -7.122 -10.454 1.00 90.75 205 ALA A O 1
ATOM 1589 N N . ASP A 1 206 ? -6.411 -8.692 -12.005 1.00 93.00 206 ASP A N 1
ATOM 1590 C CA . ASP A 1 206 ? -5.938 -9.853 -11.248 1.00 93.00 206 ASP A CA 1
ATOM 1591 C C . ASP A 1 206 ? -4.406 -9.881 -11.221 1.00 93.00 206 ASP A C 1
ATOM 1593 O O . ASP A 1 206 ? -3.759 -10.622 -11.955 1.00 93.00 206 ASP A O 1
ATOM 1597 N N . THR A 1 207 ? -3.833 -8.966 -10.447 1.00 91.75 207 THR A N 1
ATOM 1598 C CA . THR A 1 207 ? -2.391 -8.755 -10.360 1.00 91.75 207 THR A CA 1
ATOM 1599 C C . THR A 1 207 ? -1.968 -8.586 -8.914 1.00 91.75 207 THR A C 1
ATOM 1601 O O . THR A 1 207 ? -2.713 -8.045 -8.078 1.00 91.75 207 THR A O 1
ATOM 1604 N N . ARG A 1 208 ? -0.726 -8.970 -8.615 1.00 92.50 208 ARG A N 1
ATOM 1605 C CA . ARG A 1 208 ? -0.104 -8.665 -7.326 1.00 92.50 208 ARG A CA 1
ATOM 1606 C C . ARG A 1 208 ? -0.125 -7.161 -7.070 1.00 92.50 208 ARG A C 1
ATOM 1608 O O . ARG A 1 208 ? -0.484 -6.745 -5.973 1.00 92.50 208 ARG A O 1
ATOM 1615 N N . HIS A 1 209 ? 0.242 -6.354 -8.065 1.00 91.12 209 HIS A N 1
ATOM 1616 C CA . HIS A 1 209 ? 0.335 -4.899 -7.918 1.00 91.12 209 HIS A CA 1
ATOM 1617 C C . HIS A 1 209 ? -0.996 -4.276 -7.473 1.00 91.12 209 HIS A C 1
ATOM 1619 O O . HIS A 1 209 ? -1.028 -3.555 -6.477 1.00 91.12 209 HIS A O 1
ATOM 1625 N N . PHE A 1 210 ? -2.111 -4.612 -8.131 1.00 92.94 210 PHE A N 1
ATOM 1626 C CA . PHE A 1 210 ? -3.409 -4.065 -7.733 1.00 92.94 210 PHE A CA 1
ATOM 1627 C C . PHE A 1 210 ? -3.872 -4.591 -6.367 1.00 92.94 210 PHE A C 1
ATOM 1629 O O . PHE A 1 210 ? -4.385 -3.820 -5.561 1.00 92.94 210 PHE A O 1
ATOM 1636 N N . THR A 1 211 ? -3.602 -5.860 -6.041 1.00 95.88 211 THR A N 1
ATOM 1637 C CA . THR A 1 211 ? -3.853 -6.399 -4.688 1.00 95.88 211 THR A CA 1
ATOM 1638 C C . THR A 1 211 ? -3.104 -5.599 -3.613 1.00 95.88 211 THR A C 1
ATOM 1640 O O . THR A 1 211 ? -3.653 -5.321 -2.547 1.00 95.88 211 THR A O 1
ATOM 1643 N N . ARG A 1 212 ? -1.867 -5.163 -3.895 1.00 96.31 212 ARG A N 1
ATOM 1644 C CA . ARG A 1 212 ? -1.087 -4.308 -2.985 1.00 96.31 212 ARG A CA 1
ATOM 1645 C C . ARG A 1 212 ? -1.599 -2.879 -2.898 1.00 96.31 212 ARG A C 1
ATOM 1647 O O . ARG A 1 212 ? -1.564 -2.322 -1.808 1.00 96.31 212 ARG A O 1
ATOM 1654 N N . ILE A 1 213 ? -2.134 -2.320 -3.983 1.00 94.25 213 ILE A N 1
ATOM 1655 C CA . ILE A 1 213 ? -2.855 -1.041 -3.928 1.00 94.25 213 ILE A CA 1
ATOM 1656 C C . ILE A 1 213 ? -4.066 -1.165 -2.999 1.00 94.25 213 ILE A C 1
ATOM 1658 O O . ILE A 1 213 ? -4.241 -0.333 -2.120 1.00 94.25 213 ILE A O 1
ATOM 1662 N N . VAL A 1 214 ? -4.867 -2.227 -3.120 1.00 96.69 214 VAL A N 1
ATOM 1663 C CA . VAL A 1 214 ? -6.021 -2.424 -2.227 1.00 96.69 214 VAL A CA 1
ATOM 1664 C C . VAL A 1 214 ? -5.577 -2.532 -0.761 1.00 96.69 214 VAL A C 1
ATOM 1666 O O . VAL A 1 214 ? -6.186 -1.901 0.098 1.00 96.69 214 VAL A O 1
ATOM 1669 N N . ALA A 1 215 ? -4.490 -3.253 -0.470 1.00 98.25 215 ALA A N 1
ATOM 1670 C CA . ALA A 1 215 ? -3.931 -3.334 0.884 1.00 98.25 215 ALA A CA 1
ATOM 1671 C C . ALA A 1 215 ? -3.386 -1.982 1.388 1.00 98.25 215 ALA A C 1
ATOM 1673 O O . ALA A 1 215 ? -3.606 -1.606 2.532 1.00 98.25 215 ALA A O 1
ATOM 1674 N N . HIS A 1 216 ? -2.727 -1.198 0.538 1.00 97.75 216 HIS A N 1
ATOM 1675 C CA . HIS A 1 216 ? -2.273 0.150 0.889 1.00 97.75 216 HIS A CA 1
ATOM 1676 C C . HIS A 1 216 ? -3.435 1.045 1.336 1.00 97.75 216 HIS A C 1
ATOM 1678 O O . HIS A 1 216 ? -3.383 1.674 2.393 1.00 97.75 216 HIS A O 1
ATOM 1684 N N . GLU A 1 217 ? -4.525 1.038 0.569 1.00 96.94 217 GLU A N 1
ATOM 1685 C CA . GLU A 1 217 ? -5.725 1.809 0.890 1.00 96.94 217 GLU A CA 1
ATOM 1686 C C . GLU A 1 217 ? -6.392 1.312 2.185 1.00 96.94 217 GLU A C 1
ATOM 1688 O O . GLU A 1 217 ? -6.771 2.111 3.042 1.00 96.94 217 GLU A O 1
ATOM 1693 N N . ILE A 1 218 ? -6.461 -0.007 2.405 1.00 98.25 218 ILE A N 1
ATOM 1694 C CA . ILE A 1 218 ? -6.911 -0.563 3.693 1.00 98.25 218 ILE A CA 1
ATOM 1695 C C . ILE A 1 218 ? -5.998 -0.083 4.832 1.00 98.25 218 ILE A C 1
ATOM 1697 O O . ILE A 1 218 ? -6.494 0.287 5.897 1.00 98.25 218 ILE A O 1
ATOM 1701 N N . GLY A 1 219 ? -4.685 -0.002 4.604 1.00 98.19 219 GLY A N 1
ATOM 1702 C CA . GLY A 1 219 ? -3.713 0.523 5.560 1.00 98.19 219 GLY A CA 1
ATOM 1703 C C . GLY A 1 219 ? -4.003 1.962 6.002 1.00 98.19 219 GLY A C 1
ATOM 1704 O O . GLY A 1 219 ? -3.985 2.254 7.204 1.00 98.19 219 GLY A O 1
ATOM 1705 N N . HIS A 1 220 ? -4.367 2.850 5.071 1.00 97.44 220 HIS A N 1
ATOM 1706 C CA . HIS A 1 220 ? -4.854 4.192 5.417 1.00 97.44 220 HIS A CA 1
ATOM 1707 C C . HIS A 1 220 ? -6.111 4.140 6.297 1.00 97.44 220 HIS A C 1
ATOM 1709 O O . HIS A 1 220 ? -6.208 4.862 7.298 1.00 97.44 220 HIS A O 1
ATOM 1715 N N . GLY A 1 221 ? -7.050 3.255 5.948 1.00 96.12 221 GLY A N 1
ATOM 1716 C CA . GLY A 1 221 ? -8.300 3.042 6.677 1.00 96.12 221 GLY A CA 1
ATOM 1717 C C . GLY A 1 221 ? -8.081 2.554 8.110 1.00 96.12 221 GLY A C 1
ATOM 1718 O O . GLY A 1 221 ? -8.792 2.976 9.019 1.00 96.12 221 GLY A O 1
ATOM 1719 N N . LEU A 1 222 ? -7.057 1.726 8.321 1.00 97.69 222 LEU A N 1
ATOM 1720 C CA . LEU A 1 222 ? -6.694 1.165 9.623 1.00 97.69 222 LEU A CA 1
ATOM 1721 C C . LEU A 1 222 ? -5.912 2.132 10.519 1.00 97.69 222 LEU A C 1
ATOM 1723 O O . LEU A 1 222 ? -5.775 1.864 11.712 1.00 97.69 222 LEU A O 1
ATOM 1727 N N . GLY A 1 223 ? -5.418 3.258 10.003 1.00 95.06 223 GLY A N 1
ATOM 1728 C CA . GLY A 1 223 ? -4.752 4.262 10.839 1.00 95.06 223 GLY A CA 1
ATOM 1729 C C . GLY A 1 223 ? -3.450 4.810 10.291 1.00 95.06 223 GLY A C 1
ATOM 1730 O O . GLY A 1 223 ? -2.868 5.678 10.931 1.00 95.06 223 GLY A O 1
ATOM 1731 N N . PHE A 1 224 ? -2.993 4.391 9.111 1.00 96.50 224 PHE A N 1
ATOM 1732 C CA . PHE A 1 224 ? -1.887 5.081 8.448 1.00 96.50 224 PHE A CA 1
ATOM 1733 C C . PHE A 1 224 ? -2.401 6.366 7.777 1.00 96.50 224 PHE A C 1
ATOM 1735 O O . PHE A 1 224 ? -2.433 6.490 6.562 1.00 96.50 224 PHE A O 1
ATOM 1742 N N . ASN A 1 225 ? -2.914 7.313 8.559 1.00 91.38 225 ASN A N 1
ATOM 1743 C CA . ASN A 1 225 ? -3.512 8.554 8.065 1.00 91.38 225 ASN A CA 1
ATOM 1744 C C . ASN A 1 225 ? -3.046 9.756 8.893 1.00 91.38 225 ASN A C 1
ATOM 1746 O O . ASN A 1 225 ? -2.465 9.601 9.968 1.00 91.38 225 ASN A O 1
ATOM 1750 N N . SER A 1 226 ? -3.325 10.963 8.404 1.00 88.19 226 SER A N 1
ATOM 1751 C CA . SER A 1 226 ? -2.881 12.210 9.035 1.00 88.19 226 SER A CA 1
ATOM 1752 C C . SER A 1 226 ? -3.417 12.413 10.455 1.00 88.19 226 SER A C 1
ATOM 1754 O O . SER A 1 226 ? -2.759 13.064 11.256 1.00 88.19 226 SER A O 1
ATOM 1756 N N . ARG A 1 227 ? -4.572 11.842 10.820 1.00 89.19 227 ARG A N 1
ATOM 1757 C CA . ARG A 1 227 ? -5.127 11.992 12.174 1.00 89.19 227 ARG A CA 1
ATOM 1758 C C . ARG A 1 227 ? -4.385 11.141 13.203 1.00 89.19 227 ARG A C 1
ATOM 1760 O O . ARG A 1 227 ? -4.143 11.615 14.310 1.00 89.19 227 ARG A O 1
ATOM 1767 N N . VAL A 1 228 ? -4.041 9.902 12.854 1.00 92.31 228 VAL A N 1
ATOM 1768 C CA . VAL A 1 228 ? -3.389 8.956 13.776 1.00 92.31 228 VAL A CA 1
ATOM 1769 C C . VAL A 1 228 ? -1.868 9.116 13.732 1.00 92.31 228 VAL A C 1
ATOM 1771 O O . VAL A 1 228 ? -1.252 9.403 14.760 1.00 92.31 228 VAL A O 1
ATOM 1774 N N . ILE A 1 229 ? -1.259 9.017 12.544 1.00 91.25 229 ILE A N 1
ATOM 1775 C CA . ILE A 1 229 ? 0.196 9.175 12.369 1.00 91.25 229 ILE A CA 1
ATOM 1776 C C . ILE A 1 229 ? 0.632 10.611 12.656 1.00 91.25 229 ILE A C 1
ATOM 1778 O O . ILE A 1 229 ? 1.708 10.818 13.203 1.00 91.25 229 ILE A O 1
ATOM 1782 N N . GLY A 1 230 ? -0.210 11.597 12.341 1.00 85.81 230 GLY A N 1
ATOM 1783 C CA . GLY A 1 230 ? 0.065 13.008 12.609 1.00 85.81 230 GLY A CA 1
ATOM 1784 C C . GLY A 1 230 ? -0.187 13.468 14.039 1.00 85.81 230 GLY A C 1
ATOM 1785 O O . GLY A 1 230 ? -0.045 14.657 14.330 1.00 85.81 230 GLY A O 1
ATOM 1786 N N . SER A 1 231 ? -0.584 12.565 14.937 1.00 87.44 231 SER A N 1
ATOM 1787 C CA . SER A 1 231 ? -0.748 12.901 16.349 1.00 87.44 231 SER A CA 1
ATOM 1788 C C . SER A 1 231 ? 0.593 13.294 16.980 1.00 87.44 231 SER A C 1
ATOM 1790 O O . SER A 1 231 ? 1.653 12.794 16.598 1.00 87.44 231 SER A O 1
ATOM 1792 N N . ARG A 1 232 ? 0.550 14.170 17.994 1.00 79.94 232 ARG A N 1
ATOM 1793 C CA . ARG A 1 232 ? 1.751 14.639 18.718 1.00 79.94 232 ARG A CA 1
ATOM 1794 C C . ARG A 1 232 ? 2.556 13.506 19.366 1.00 79.94 232 ARG A C 1
ATOM 1796 O O . ARG A 1 232 ? 3.733 13.680 19.639 1.00 79.94 232 ARG A O 1
ATOM 1803 N N . GLU A 1 233 ? 1.923 12.364 19.625 1.00 85.94 233 GLU A N 1
ATOM 1804 C CA . GLU A 1 233 ? 2.565 11.190 20.225 1.00 85.94 233 GLU A CA 1
ATOM 1805 C C . GLU A 1 233 ? 3.400 10.390 19.219 1.00 85.94 233 GLU A C 1
ATOM 1807 O O . GLU A 1 233 ? 4.343 9.704 19.619 1.00 85.94 233 GLU A O 1
ATOM 1812 N N . MET A 1 234 ? 3.048 10.473 17.932 1.00 89.06 234 MET A N 1
ATOM 1813 C CA . MET A 1 234 ? 3.649 9.709 16.838 1.00 89.06 234 MET A CA 1
ATOM 1814 C C . MET A 1 234 ? 4.660 10.537 16.043 1.00 89.06 234 MET A C 1
ATOM 1816 O O . MET A 1 234 ? 5.748 10.042 15.737 1.00 89.06 234 MET A O 1
ATOM 1820 N N . LEU A 1 235 ? 4.295 11.779 15.706 1.00 91.06 235 LEU A N 1
ATOM 1821 C CA . LEU A 1 235 ? 5.018 12.624 14.763 1.00 91.06 235 LEU A CA 1
ATOM 1822 C C . LEU A 1 235 ? 5.958 13.597 15.470 1.00 91.06 235 LEU A C 1
ATOM 1824 O O . LEU A 1 235 ? 5.564 14.318 16.384 1.00 91.06 235 LEU A O 1
ATOM 1828 N N . THR A 1 236 ? 7.193 13.685 14.989 1.00 91.00 236 THR A N 1
ATOM 1829 C CA . THR A 1 236 ? 8.145 14.727 15.382 1.00 91.00 236 THR A CA 1
ATOM 1830 C C . THR A 1 236 ? 8.560 15.537 14.166 1.00 91.00 236 THR A C 1
ATOM 1832 O O . THR A 1 236 ? 8.863 14.981 13.110 1.00 91.00 236 THR A O 1
ATOM 1835 N N . ILE A 1 237 ? 8.599 16.856 14.341 1.00 87.56 237 ILE A N 1
ATOM 1836 C CA . ILE A 1 237 ? 9.127 17.788 13.351 1.00 87.56 237 ILE A CA 1
ATOM 1837 C C . ILE A 1 237 ? 10.633 17.897 13.574 1.00 87.56 237 ILE A C 1
ATOM 1839 O O . ILE A 1 237 ? 11.084 18.251 14.663 1.00 87.56 237 ILE A O 1
ATOM 1843 N N . VAL A 1 238 ? 11.404 17.566 12.548 1.00 83.94 238 VAL A N 1
ATOM 1844 C CA . VAL A 1 238 ? 12.861 17.656 12.533 1.00 83.94 238 VAL A CA 1
ATOM 1845 C C . VAL A 1 238 ? 13.242 18.780 11.583 1.00 83.94 238 VAL A C 1
ATOM 1847 O O . VAL A 1 238 ? 12.966 18.708 10.389 1.00 83.94 238 VAL A O 1
ATOM 1850 N N . THR A 1 239 ? 13.860 19.829 12.112 1.00 74.00 239 THR A N 1
ATOM 1851 C CA . THR A 1 239 ? 14.429 20.896 11.287 1.00 74.00 239 THR A CA 1
ATOM 1852 C C . THR A 1 239 ? 15.861 20.522 10.956 1.00 74.00 239 THR A C 1
ATOM 1854 O O . THR A 1 239 ? 16.699 20.442 11.853 1.00 74.00 239 THR A O 1
ATOM 1857 N N . ASP A 1 240 ? 16.144 20.292 9.680 1.00 62.53 240 ASP A N 1
ATOM 1858 C CA . ASP A 1 240 ? 17.511 20.134 9.202 1.00 62.53 240 ASP A CA 1
ATOM 1859 C C . ASP A 1 240 ? 17.952 21.460 8.573 1.00 62.53 240 ASP A C 1
ATOM 1861 O O . ASP A 1 240 ? 17.367 21.912 7.586 1.00 62.53 240 ASP A O 1
ATOM 1865 N N . GLY A 1 241 ? 18.958 22.107 9.171 1.00 55.03 241 GLY A N 1
ATOM 1866 C CA . GLY A 1 241 ? 19.406 23.461 8.820 1.00 55.03 241 GLY A CA 1
ATOM 1867 C C . GLY A 1 241 ? 19.786 23.656 7.346 1.00 55.03 241 GLY A C 1
ATOM 1868 O O . GLY A 1 241 ? 19.763 24.789 6.877 1.00 55.03 241 GLY A O 1
ATOM 1869 N N . ASN A 1 242 ? 20.056 22.572 6.606 1.00 54.34 242 ASN A N 1
ATOM 1870 C CA . ASN A 1 242 ? 20.357 22.607 5.169 1.00 54.34 242 ASN A CA 1
ATOM 1871 C C . ASN A 1 242 ? 19.222 22.080 4.266 1.00 54.34 242 ASN A C 1
ATOM 1873 O O . ASN A 1 242 ? 19.250 22.307 3.055 1.00 54.34 242 ASN A O 1
ATOM 1877 N N . TYR A 1 243 ? 18.229 21.370 4.816 1.00 59.78 243 TYR A N 1
ATOM 1878 C CA . TYR A 1 243 ? 17.244 20.602 4.029 1.00 59.78 243 TYR A CA 1
ATOM 1879 C C . TYR A 1 243 ? 15.776 20.863 4.405 1.00 59.78 243 TYR A C 1
ATOM 1881 O O . TYR A 1 243 ? 14.872 20.200 3.885 1.00 59.78 243 TYR A O 1
ATOM 1889 N N . GLY A 1 244 ? 15.537 21.861 5.257 1.00 72.12 244 GLY A N 1
ATOM 1890 C CA . GLY A 1 244 ? 14.206 22.335 5.619 1.00 72.12 244 GLY A CA 1
ATOM 1891 C C . GLY A 1 244 ? 13.520 21.463 6.669 1.00 72.12 244 GLY A C 1
ATOM 1892 O O . GLY A 1 244 ? 14.153 20.746 7.446 1.00 72.12 244 GLY A O 1
ATOM 1893 N N . VAL A 1 245 ? 12.191 21.555 6.711 1.00 81.44 245 VAL A N 1
ATOM 1894 C CA . VAL A 1 245 ? 11.361 20.814 7.667 1.00 81.44 245 VAL A CA 1
ATOM 1895 C C . VAL A 1 245 ? 11.176 19.375 7.194 1.00 81.44 245 VAL A C 1
ATOM 1897 O O . VAL A 1 245 ? 10.798 19.141 6.045 1.00 81.44 245 VAL A O 1
ATOM 1900 N N . GLN A 1 246 ? 11.419 18.409 8.073 1.00 85.81 246 GLN A N 1
ATOM 1901 C CA . GLN A 1 246 ? 11.167 16.987 7.864 1.00 85.81 246 GLN A CA 1
ATOM 1902 C C . GLN A 1 246 ? 10.244 16.448 8.957 1.00 85.81 246 GLN A C 1
ATOM 1904 O O . GLN A 1 246 ? 10.265 16.912 10.094 1.00 85.81 246 GLN A O 1
ATOM 1909 N N . TYR A 1 247 ? 9.446 15.442 8.618 1.00 91.38 247 TYR A N 1
ATOM 1910 C CA . TYR A 1 247 ? 8.551 14.781 9.559 1.00 91.38 247 TYR A CA 1
ATOM 1911 C C . TYR A 1 247 ? 8.990 13.337 9.755 1.00 91.38 247 TYR A C 1
ATOM 1913 O O . TYR A 1 247 ? 9.244 12.627 8.778 1.00 91.38 247 TYR A O 1
ATOM 1921 N N . GLU A 1 248 ? 9.094 12.912 11.013 1.00 94.12 248 GLU A N 1
ATOM 1922 C CA . GLU A 1 248 ? 9.518 11.564 11.383 1.00 94.12 248 GLU A CA 1
ATOM 1923 C C . GLU A 1 248 ? 8.541 10.911 12.360 1.00 94.12 248 GLU A C 1
ATOM 1925 O O . GLU A 1 248 ? 8.093 11.533 13.325 1.00 94.12 248 GLU A O 1
ATOM 1930 N N . VAL A 1 249 ? 8.286 9.619 12.159 1.00 94.88 249 VAL A N 1
ATOM 1931 C CA . VAL A 1 249 ? 7.675 8.753 13.172 1.00 94.88 249 VAL A CA 1
ATOM 1932 C C . VAL A 1 249 ? 8.786 8.248 14.097 1.00 94.88 249 VAL A C 1
ATOM 1934 O O . VAL A 1 249 ? 9.612 7.434 13.677 1.00 94.88 249 VAL A O 1
ATOM 1937 N N . ARG A 1 250 ? 8.832 8.730 15.348 1.00 93.00 250 ARG A N 1
ATOM 1938 C CA . ARG A 1 250 ? 9.974 8.530 16.281 1.00 93.00 250 ARG A CA 1
ATOM 1939 C C . ARG A 1 250 ? 9.668 7.641 17.491 1.00 93.00 250 ARG A C 1
ATOM 1941 O O . ARG A 1 250 ? 10.268 7.775 18.554 1.00 93.00 250 ARG A O 1
ATOM 1948 N N . ARG A 1 251 ? 8.723 6.717 17.348 1.00 94.75 251 ARG A N 1
ATOM 1949 C CA . ARG A 1 251 ? 8.373 5.748 18.401 1.00 94.75 251 ARG A CA 1
ATOM 1950 C C . ARG A 1 251 ? 9.483 4.710 18.562 1.00 94.75 251 ARG A C 1
ATOM 1952 O O . ARG A 1 251 ? 10.078 4.316 17.566 1.00 94.75 251 ARG A O 1
ATOM 1959 N N . THR A 1 252 ? 9.730 4.224 19.781 1.00 96.12 252 THR A N 1
ATOM 1960 C CA . THR A 1 252 ? 10.846 3.303 20.089 1.00 96.12 252 THR A CA 1
ATOM 1961 C C . THR A 1 252 ? 10.930 2.115 19.128 1.00 96.12 252 THR A C 1
ATOM 1963 O O . THR A 1 252 ? 11.990 1.856 18.568 1.00 96.12 252 THR A O 1
ATOM 1966 N N . LEU A 1 253 ? 9.798 1.456 18.863 1.00 97.38 253 LEU A N 1
ATOM 1967 C CA . LEU A 1 253 ? 9.722 0.326 17.934 1.00 97.38 253 LEU A CA 1
ATOM 1968 C C . LEU A 1 253 ? 9.998 0.732 16.478 1.00 97.38 253 LEU A C 1
ATOM 1970 O O . LEU A 1 253 ? 10.649 -0.000 15.741 1.00 97.38 253 LEU A O 1
ATOM 1974 N N . MET A 1 254 ? 9.537 1.913 16.056 1.00 97.62 254 MET A N 1
ATOM 1975 C CA . MET A 1 254 ? 9.866 2.443 14.731 1.00 97.62 254 MET A CA 1
ATOM 1976 C C . MET A 1 254 ? 11.369 2.692 14.600 1.00 97.62 254 MET A C 1
ATOM 1978 O O . MET A 1 254 ? 11.975 2.301 13.609 1.00 97.62 254 MET A O 1
ATOM 1982 N N . VAL A 1 255 ? 11.981 3.302 15.617 1.00 97.81 255 VAL A N 1
ATOM 1983 C CA . VAL A 1 255 ? 13.426 3.548 15.652 1.00 97.81 255 VAL A CA 1
ATOM 1984 C C . VAL A 1 255 ? 14.202 2.239 15.553 1.00 97.81 255 VAL A C 1
ATOM 1986 O O . VAL A 1 255 ? 15.122 2.148 14.746 1.00 97.81 255 VAL A O 1
ATOM 1989 N N . GLU A 1 256 ? 13.810 1.215 16.310 1.00 98.44 256 GLU A N 1
ATOM 1990 C CA . GLU A 1 256 ? 14.391 -0.128 16.224 1.00 98.44 256 GLU A CA 1
ATOM 1991 C C . GLU A 1 256 ? 14.320 -0.686 14.794 1.00 98.44 256 GLU A C 1
ATOM 1993 O O . GLU A 1 256 ? 15.354 -1.022 14.219 1.00 98.44 256 GLU A O 1
ATOM 1998 N N . LYS A 1 257 ? 13.132 -0.707 14.171 1.00 98.56 257 LYS A N 1
ATOM 1999 C CA . LYS A 1 257 ? 12.961 -1.291 12.828 1.00 98.56 257 LYS A CA 1
ATOM 2000 C C . LYS A 1 257 ? 13.626 -0.490 11.715 1.00 98.56 257 LYS A C 1
ATOM 2002 O O . LYS A 1 257 ? 14.098 -1.078 10.746 1.00 98.56 257 LYS A O 1
ATOM 2007 N N . VAL A 1 258 ? 13.741 0.827 11.865 1.00 98.44 258 VAL A N 1
ATOM 2008 C CA . VAL A 1 258 ? 14.554 1.659 10.968 1.00 98.44 258 VAL A CA 1
ATOM 2009 C C . VAL A 1 258 ? 16.036 1.306 11.123 1.00 98.44 258 VAL A C 1
ATOM 2011 O O . VAL A 1 258 ? 16.712 1.069 10.125 1.00 98.44 258 VAL A O 1
ATOM 2014 N N . ARG A 1 259 ? 16.553 1.219 12.354 1.00 98.50 259 ARG A N 1
ATOM 2015 C CA . ARG A 1 259 ? 17.961 0.858 12.601 1.00 98.50 259 ARG A CA 1
ATOM 2016 C C . ARG A 1 259 ? 18.306 -0.506 12.014 1.00 98.50 259 ARG A C 1
ATOM 2018 O O . ARG A 1 259 ? 19.328 -0.612 11.346 1.00 98.50 259 ARG A O 1
ATOM 2025 N N . GLU A 1 260 ? 17.440 -1.497 12.220 1.00 98.44 260 GLU A N 1
ATOM 2026 C CA . GLU A 1 260 ? 17.584 -2.849 11.667 1.00 98.44 260 GLU A CA 1
ATOM 2027 C C . GLU A 1 260 ? 17.551 -2.865 10.137 1.00 98.44 260 GLU A C 1
ATOM 2029 O O . GLU A 1 260 ? 18.376 -3.527 9.513 1.00 98.44 260 GLU A O 1
ATOM 2034 N N . HIS A 1 261 ? 16.603 -2.153 9.516 1.00 98.50 261 HIS A N 1
ATOM 2035 C CA . HIS A 1 261 ? 16.457 -2.174 8.061 1.00 98.50 261 HIS A CA 1
ATOM 2036 C C . HIS A 1 261 ? 17.639 -1.500 7.368 1.00 98.50 261 HIS A C 1
ATOM 2038 O O . HIS A 1 261 ? 18.210 -2.071 6.445 1.00 98.50 261 HIS A O 1
ATOM 2044 N N . TYR A 1 262 ? 18.027 -0.303 7.810 1.00 98.06 262 TYR A N 1
ATOM 2045 C CA . TYR A 1 262 ? 19.049 0.496 7.128 1.00 98.06 262 TYR A CA 1
ATOM 2046 C C . TYR A 1 262 ? 20.477 0.254 7.637 1.00 98.06 262 TYR A C 1
ATOM 2048 O O . TYR A 1 262 ? 21.394 0.825 7.060 1.00 98.06 262 TYR A O 1
ATOM 2056 N N . ASP A 1 263 ? 20.686 -0.548 8.686 1.00 97.88 263 ASP A N 1
ATOM 2057 C CA . ASP A 1 263 ? 21.971 -0.672 9.402 1.00 97.88 263 ASP A CA 1
ATOM 2058 C C . ASP A 1 263 ? 22.536 0.698 9.822 1.00 97.88 263 ASP A C 1
ATOM 2060 O O . ASP A 1 263 ? 23.645 1.114 9.481 1.00 97.88 263 ASP A O 1
ATOM 2064 N N . CYS A 1 264 ? 21.704 1.480 10.515 1.00 97.69 264 CYS A N 1
ATOM 2065 C CA . CYS A 1 264 ? 22.077 2.819 10.964 1.00 97.69 264 CYS A CA 1
ATOM 2066 C C . CYS A 1 264 ? 21.782 3.025 12.453 1.00 97.69 264 CYS A C 1
ATOM 2068 O O . CYS A 1 264 ? 20.697 3.500 12.784 1.00 97.69 264 CYS A O 1
ATOM 2070 N N . PRO A 1 265 ? 22.747 2.800 13.364 1.00 97.00 265 PRO A N 1
ATOM 2071 C CA . PRO A 1 265 ? 22.538 2.934 14.812 1.00 97.00 265 PRO A CA 1
ATOM 2072 C C . PRO A 1 265 ? 22.095 4.332 15.268 1.00 97.00 265 PRO A C 1
ATOM 2074 O O . PRO A 1 265 ? 21.440 4.477 16.298 1.00 97.00 265 PRO A O 1
ATOM 2077 N N . THR A 1 266 ? 22.426 5.373 14.495 1.00 96.12 266 THR A N 1
ATOM 2078 C CA . THR A 1 266 ? 22.070 6.769 14.811 1.00 96.12 266 THR A CA 1
ATOM 2079 C C . THR A 1 266 ? 20.721 7.206 14.242 1.00 96.12 266 THR A C 1
ATOM 2081 O O . THR A 1 266 ? 20.345 8.362 14.422 1.00 96.12 266 THR A O 1
ATOM 2084 N N . ALA A 1 267 ? 19.980 6.318 13.569 1.00 95.88 267 ALA A N 1
ATOM 2085 C CA . ALA A 1 267 ? 18.655 6.648 13.059 1.00 95.88 267 ALA A CA 1
ATOM 2086 C C . ALA A 1 267 ? 17.692 6.988 14.206 1.00 95.88 267 ALA A C 1
ATOM 2088 O O . ALA A 1 267 ? 17.736 6.377 15.284 1.00 95.88 267 ALA A O 1
ATOM 2089 N N . THR A 1 268 ? 16.837 7.978 13.958 1.00 94.62 268 THR A N 1
ATOM 2090 C CA . THR A 1 268 ? 15.957 8.599 14.956 1.00 94.62 268 THR A CA 1
ATOM 2091 C C . THR A 1 268 ? 14.475 8.343 14.735 1.00 94.62 268 THR A C 1
ATOM 2093 O O . THR A 1 268 ? 13.687 8.615 15.640 1.00 94.62 268 THR A O 1
ATOM 2096 N N . GLY A 1 269 ? 14.101 7.817 13.572 1.00 95.00 269 GLY A N 1
ATOM 2097 C CA . GLY A 1 269 ? 12.725 7.544 13.188 1.00 95.00 269 GLY A CA 1
ATOM 2098 C C . GLY A 1 269 ? 12.602 7.292 11.692 1.00 95.00 269 GLY A C 1
ATOM 2099 O O . GLY A 1 269 ? 13.594 7.308 10.961 1.00 95.00 269 GLY A O 1
ATOM 2100 N N . MET A 1 270 ? 11.373 7.048 11.249 1.00 96.19 270 MET A N 1
ATOM 2101 C CA . MET A 1 270 ? 11.056 6.855 9.835 1.00 96.19 270 MET A CA 1
ATOM 2102 C C . MET A 1 270 ? 10.520 8.152 9.237 1.00 96.19 270 MET A C 1
ATOM 2104 O O . MET A 1 270 ? 9.549 8.706 9.755 1.00 96.19 270 MET A O 1
ATOM 2108 N N . LYS A 1 271 ? 11.138 8.624 8.152 1.00 94.44 271 LYS A N 1
ATOM 2109 C CA . LYS A 1 271 ? 10.730 9.851 7.458 1.00 94.44 271 LYS A CA 1
ATOM 2110 C C . LYS A 1 271 ? 9.403 9.658 6.721 1.00 94.44 271 LYS A C 1
ATOM 2112 O O . LYS A 1 271 ? 9.162 8.602 6.132 1.00 94.44 271 LYS A O 1
ATOM 2117 N N . LEU A 1 272 ? 8.561 10.687 6.756 1.00 92.75 272 LEU A N 1
ATOM 2118 C CA . LEU A 1 272 ? 7.340 10.774 5.962 1.00 92.75 272 LEU A CA 1
ATOM 2119 C C . LEU A 1 272 ? 7.545 11.626 4.710 1.00 92.75 272 LEU A C 1
ATOM 2121 O O . LEU A 1 272 ? 8.357 12.553 4.703 1.00 92.75 272 LEU A O 1
ATOM 2125 N N . GLU A 1 273 ? 6.764 11.311 3.684 1.00 87.75 273 GLU A N 1
ATOM 2126 C CA . GLU A 1 273 ? 6.708 12.052 2.428 1.00 87.75 273 GLU A CA 1
ATOM 2127 C C . GLU A 1 273 ? 6.217 13.487 2.650 1.00 87.75 273 GLU A C 1
ATOM 2129 O O . GLU A 1 273 ? 5.335 13.718 3.486 1.00 87.75 273 GLU A O 1
ATOM 2134 N N . LYS A 1 274 ? 6.740 14.444 1.880 1.00 82.38 274 LYS A N 1
ATOM 2135 C CA . LYS A 1 274 ? 6.337 15.856 1.945 1.00 82.38 274 LYS A CA 1
ATOM 2136 C C . LYS A 1 274 ? 6.326 16.502 0.564 1.00 82.38 274 LYS A C 1
ATOM 2138 O O . LYS A 1 274 ? 7.076 16.103 -0.315 1.00 82.38 274 LYS A O 1
ATOM 2143 N N . ASP A 1 275 ? 5.494 17.521 0.368 1.00 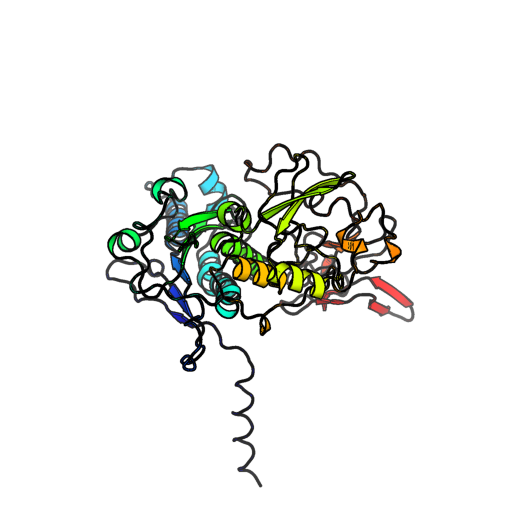71.00 275 ASP A N 1
ATOM 2144 C CA . ASP A 1 275 ? 5.576 18.338 -0.849 1.00 71.00 275 ASP A CA 1
ATOM 2145 C C . ASP A 1 275 ? 6.635 19.446 -0.747 1.00 71.00 275 ASP A C 1
ATOM 2147 O O . ASP A 1 275 ? 7.251 19.695 0.293 1.00 71.00 275 ASP A O 1
ATOM 2151 N N . ALA A 1 276 ? 6.802 20.169 -1.854 1.00 67.88 276 ALA A N 1
ATOM 2152 C CA . ALA A 1 276 ? 7.652 21.350 -1.950 1.00 67.88 276 ALA A CA 1
ATOM 2153 C C . ALA A 1 276 ? 7.237 22.506 -1.014 1.00 67.88 276 ALA A C 1
ATOM 2155 O O . ALA A 1 276 ? 8.029 23.422 -0.792 1.00 67.88 276 ALA A O 1
ATOM 2156 N N . GLN A 1 277 ? 6.011 22.500 -0.475 1.00 67.38 277 GLN A N 1
ATOM 2157 C CA . GLN A 1 277 ? 5.546 23.448 0.543 1.00 67.38 277 GLN A CA 1
ATOM 2158 C C . GLN A 1 277 ? 5.800 22.936 1.973 1.00 67.38 277 GLN A C 1
ATOM 2160 O O . GLN A 1 277 ? 5.450 23.623 2.931 1.00 67.38 277 GLN A O 1
ATOM 2165 N N . HIS A 1 278 ? 6.467 21.787 2.126 1.00 70.81 278 HIS A N 1
ATOM 2166 C CA . HIS A 1 278 ? 6.732 21.104 3.391 1.00 70.81 278 HIS A CA 1
ATOM 2167 C C . HIS A 1 278 ? 5.467 20.617 4.110 1.00 70.81 278 HIS A C 1
ATOM 2169 O O . HIS A 1 278 ? 5.489 20.435 5.325 1.00 70.81 278 HIS A O 1
ATOM 2175 N N . TYR A 1 279 ? 4.369 20.373 3.394 1.00 74.56 279 TYR A N 1
ATOM 2176 C CA . TYR A 1 279 ? 3.237 19.652 3.965 1.00 74.56 279 TYR A CA 1
ATOM 2177 C C . TYR A 1 279 ? 3.487 18.148 3.858 1.00 74.56 279 TYR A C 1
ATOM 2179 O O . TYR A 1 279 ? 3.786 17.644 2.774 1.00 74.56 279 TYR A O 1
ATOM 2187 N N . TYR A 1 280 ? 3.384 17.427 4.977 1.00 81.44 280 TYR A N 1
ATOM 2188 C CA . TYR A 1 280 ? 3.580 15.981 4.967 1.00 81.44 280 TYR A CA 1
ATOM 2189 C C . TYR A 1 280 ? 2.329 15.239 4.504 1.00 81.44 280 TYR A C 1
ATOM 2191 O O . TYR A 1 280 ? 1.194 15.627 4.789 1.00 81.44 280 TYR A O 1
ATOM 2199 N N . TYR A 1 281 ? 2.553 14.100 3.867 1.00 83.81 281 TYR A N 1
ATOM 2200 C CA . TYR A 1 281 ? 1.518 13.141 3.518 1.00 83.81 281 TYR A CA 1
ATOM 2201 C C . TYR A 1 281 ? 1.661 11.900 4.390 1.00 83.81 281 TYR A C 1
ATOM 2203 O O . TYR A 1 281 ? 2.772 11.568 4.806 1.00 83.81 281 TYR A O 1
ATOM 2211 N N . PRO A 1 282 ? 0.562 11.184 4.685 1.00 88.62 282 PRO A N 1
ATOM 2212 C CA . PRO A 1 282 ? 0.618 9.951 5.454 1.00 88.62 282 PRO A CA 1
ATOM 2213 C C . PRO A 1 282 ? 1.162 8.813 4.582 1.00 88.62 282 PRO A C 1
ATOM 2215 O O . PRO A 1 282 ? 0.474 7.837 4.323 1.00 88.62 282 PRO A O 1
ATOM 2218 N N . HIS A 1 283 ? 2.406 8.945 4.139 1.00 93.62 283 HIS A N 1
ATOM 2219 C CA . HIS A 1 283 ? 3.181 7.938 3.437 1.00 93.62 283 HIS A CA 1
ATOM 2220 C C . HIS A 1 283 ? 4.615 7.975 3.946 1.00 93.62 283 HIS A C 1
ATOM 2222 O O . HIS A 1 283 ? 5.104 9.034 4.345 1.00 93.62 283 HIS A O 1
ATOM 2228 N N . PHE A 1 284 ? 5.306 6.843 3.904 1.00 95.44 284 PHE A N 1
ATOM 2229 C CA . PHE A 1 284 ? 6.751 6.854 4.094 1.00 95.44 284 PHE A CA 1
ATOM 2230 C C . PHE A 1 284 ? 7.441 7.562 2.933 1.00 95.44 284 PHE A C 1
ATOM 2232 O O . PHE A 1 284 ? 7.047 7.384 1.782 1.00 95.44 284 PHE A O 1
ATOM 2239 N N . ASP A 1 285 ? 8.487 8.317 3.250 1.00 91.44 285 ASP A N 1
ATOM 2240 C CA . ASP A 1 285 ? 9.352 8.970 2.270 1.00 91.44 285 ASP A CA 1
ATOM 2241 C C . ASP A 1 285 ? 9.823 7.946 1.225 1.00 91.44 285 ASP A C 1
ATOM 2243 O O . ASP A 1 285 ? 10.452 6.924 1.545 1.00 91.44 285 ASP A O 1
ATOM 2247 N N . ARG A 1 286 ? 9.451 8.183 -0.037 1.00 89.19 286 ARG A N 1
ATOM 2248 C CA . ARG A 1 286 ? 9.675 7.203 -1.099 1.00 89.19 286 ARG A CA 1
ATOM 2249 C C . ARG A 1 286 ? 11.152 7.052 -1.443 1.00 89.19 286 ARG A C 1
ATOM 2251 O O . ARG A 1 286 ? 11.546 5.950 -1.827 1.00 89.19 286 ARG A O 1
ATOM 2258 N N . ARG A 1 287 ? 11.992 8.077 -1.261 1.00 88.31 287 ARG A N 1
ATOM 2259 C CA . ARG A 1 287 ? 13.439 7.961 -1.506 1.00 88.31 287 ARG A CA 1
ATOM 2260 C C . ARG A 1 287 ? 14.034 6.840 -0.660 1.00 88.31 287 ARG A C 1
ATOM 2262 O O . ARG A 1 287 ? 14.817 6.035 -1.170 1.00 88.31 287 ARG A O 1
ATOM 2269 N N . ILE A 1 288 ? 13.650 6.747 0.612 1.00 92.69 288 ILE A N 1
ATOM 2270 C CA . ILE A 1 288 ? 14.185 5.720 1.520 1.00 92.69 288 ILE A CA 1
ATOM 2271 C C . ILE A 1 288 ? 13.344 4.438 1.560 1.00 92.69 288 ILE A C 1
ATOM 2273 O O . ILE A 1 288 ? 13.872 3.391 1.924 1.00 92.69 288 ILE A O 1
ATOM 2277 N N . ALA A 1 289 ? 12.079 4.486 1.129 1.00 95.06 289 ALA A N 1
ATOM 2278 C CA . ALA A 1 289 ? 11.126 3.379 1.244 1.00 95.06 289 ALA A CA 1
ATOM 2279 C C . ALA A 1 289 ? 10.403 3.029 -0.074 1.00 95.06 289 ALA A C 1
ATOM 2281 O O . ALA A 1 289 ? 9.256 2.603 -0.048 1.00 95.06 289 ALA A O 1
ATOM 2282 N N . LYS A 1 290 ? 11.043 3.197 -1.238 1.00 91.81 290 LYS A N 1
ATOM 2283 C CA . LYS A 1 290 ? 10.417 3.119 -2.579 1.00 91.81 290 LYS A CA 1
ATOM 2284 C C . LYS A 1 290 ? 9.468 1.935 -2.798 1.00 91.81 290 LYS A C 1
ATOM 2286 O O . LYS A 1 290 ? 8.450 2.071 -3.488 1.00 91.81 290 LYS A O 1
ATOM 2291 N N . ASP A 1 291 ? 9.860 0.774 -2.280 1.00 94.81 291 ASP A N 1
ATOM 2292 C CA . ASP A 1 291 ? 9.185 -0.509 -2.470 1.00 94.81 291 ASP A CA 1
ATOM 2293 C C . ASP A 1 291 ? 8.358 -0.935 -1.244 1.00 94.81 291 ASP A C 1
ATOM 2295 O O . ASP A 1 291 ? 7.912 -2.077 -1.179 1.00 94.81 291 ASP A O 1
ATOM 2299 N N . GLU A 1 292 ? 8.142 -0.044 -0.278 1.00 97.94 292 GLU A N 1
ATOM 2300 C CA . GLU A 1 292 ? 7.378 -0.280 0.951 1.00 97.94 292 GLU A CA 1
ATOM 2301 C C . GLU A 1 292 ? 5.867 -0.131 0.685 1.00 97.94 292 GLU A C 1
ATOM 2303 O O . GLU A 1 292 ? 5.455 0.658 -0.169 1.00 97.94 292 GLU A O 1
ATOM 2308 N N . LEU A 1 293 ? 5.026 -0.911 1.375 1.00 98.00 293 LEU A N 1
ATOM 2309 C CA . LEU A 1 293 ? 3.572 -0.899 1.216 1.00 98.00 293 LEU A CA 1
ATOM 2310 C C . LEU A 1 293 ? 2.985 0.504 1.349 1.00 98.00 293 LEU A C 1
ATOM 2312 O O . LEU A 1 293 ? 2.208 0.869 0.482 1.00 98.00 293 LEU A O 1
ATOM 2316 N N . MET A 1 294 ? 3.356 1.274 2.372 1.00 97.12 294 MET A N 1
ATOM 2317 C CA . MET A 1 294 ? 2.856 2.625 2.662 1.00 97.12 294 MET A CA 1
ATOM 2318 C C . MET A 1 294 ? 3.708 3.733 2.030 1.00 97.12 294 MET A C 1
ATOM 2320 O O . MET A 1 294 ? 3.634 4.894 2.436 1.00 97.12 294 MET A O 1
ATOM 2324 N N . SER A 1 295 ? 4.517 3.400 1.025 1.00 93.19 295 SER A N 1
ATOM 2325 C CA . SER A 1 295 ? 5.168 4.392 0.173 1.00 93.19 295 SER A CA 1
ATOM 2326 C C . SER A 1 295 ? 4.194 4.916 -0.895 1.00 93.19 295 SER A C 1
ATOM 2328 O O . SER A 1 295 ? 3.339 4.158 -1.368 1.00 93.19 295 SER A O 1
ATOM 2330 N N . PRO A 1 296 ? 4.302 6.183 -1.334 1.00 87.31 296 PRO A N 1
ATOM 2331 C CA . PRO A 1 296 ? 3.529 6.709 -2.451 1.00 87.31 296 PRO A CA 1
ATOM 2332 C C . PRO A 1 296 ? 3.724 5.851 -3.702 1.00 87.31 296 PRO A C 1
ATOM 2334 O O . PRO A 1 296 ? 4.854 5.543 -4.082 1.00 87.31 296 PRO A O 1
ATOM 2337 N N . TYR A 1 297 ? 2.638 5.496 -4.386 1.00 81.50 297 TYR A N 1
ATOM 2338 C CA . TYR A 1 297 ? 2.669 4.636 -5.571 1.00 81.50 297 TYR A CA 1
ATOM 2339 C C . TYR A 1 297 ? 2.252 5.368 -6.859 1.00 81.50 297 TYR A C 1
ATOM 2341 O O . TYR A 1 297 ? 1.670 6.455 -6.852 1.00 81.50 297 TYR A O 1
ATOM 2349 N N . SER A 1 298 ? 2.530 4.749 -8.012 1.00 69.94 298 SER A N 1
ATOM 2350 C CA . SER A 1 298 ? 1.923 5.123 -9.300 1.00 69.94 298 SER A CA 1
ATOM 2351 C C . SER A 1 298 ? 1.150 3.960 -9.898 1.00 69.94 298 SER A C 1
ATOM 2353 O O . SER A 1 298 ? 1.084 2.893 -9.310 1.00 69.94 298 SER A O 1
ATOM 2355 N N . GLY A 1 299 ? 0.579 4.158 -11.088 1.00 65.94 299 GLY A N 1
ATOM 2356 C CA . GLY A 1 299 ? -0.053 3.073 -11.842 1.00 65.94 299 GLY A CA 1
ATOM 2357 C C . GLY A 1 299 ? 0.932 2.114 -12.524 1.00 65.94 299 GLY A C 1
ATOM 2358 O O . GLY A 1 299 ? 0.514 1.370 -13.403 1.00 65.94 299 GLY A O 1
ATOM 2359 N N . SER A 1 300 ? 2.229 2.178 -12.205 1.00 73.12 300 SER A N 1
ATOM 2360 C CA . SER A 1 300 ? 3.236 1.247 -12.729 1.00 73.12 300 SER A CA 1
ATOM 2361 C C . SER A 1 300 ? 3.656 0.254 -11.649 1.00 73.12 300 SER A C 1
ATOM 2363 O O . SER A 1 300 ? 3.672 0.597 -10.469 1.00 73.12 300 SER A O 1
ATOM 2365 N N . SER A 1 301 ? 4.053 -0.946 -12.080 1.00 78.56 301 SER A N 1
ATOM 2366 C CA . SER A 1 301 ? 4.496 -2.039 -11.207 1.00 78.56 301 SER A CA 1
ATOM 2367 C C . SER A 1 301 ? 5.501 -1.578 -10.146 1.00 78.56 301 SER A C 1
ATOM 2369 O O . SER A 1 301 ? 6.474 -0.898 -10.468 1.00 78.56 301 SER A O 1
ATOM 2371 N N . ASN A 1 302 ? 5.283 -1.979 -8.895 1.00 83.69 302 ASN A N 1
ATOM 2372 C CA . ASN A 1 302 ? 6.137 -1.657 -7.754 1.00 83.69 302 ASN A CA 1
ATOM 2373 C C . ASN A 1 302 ? 6.139 -2.792 -6.706 1.00 83.69 302 ASN A C 1
ATOM 2375 O O . ASN A 1 302 ? 5.284 -3.686 -6.721 1.00 83.69 302 ASN A O 1
ATOM 2379 N N . GLY A 1 303 ? 7.104 -2.749 -5.783 1.00 91.75 303 GLY A N 1
ATOM 2380 C CA . GLY A 1 303 ? 7.240 -3.732 -4.709 1.00 91.75 303 GLY A CA 1
ATOM 2381 C C . GLY A 1 303 ? 6.066 -3.742 -3.729 1.00 91.75 303 GLY A C 1
ATOM 2382 O O . GLY A 1 303 ? 5.458 -4.795 -3.544 1.00 91.75 303 GLY A O 1
ATOM 2383 N N . MET A 1 304 ? 5.727 -2.597 -3.125 1.00 95.62 304 MET A N 1
ATOM 2384 C CA . MET A 1 304 ? 4.687 -2.457 -2.083 1.00 95.62 304 MET A CA 1
ATOM 2385 C C . MET A 1 304 ? 4.713 -3.591 -1.042 1.00 95.62 304 MET A C 1
ATOM 2387 O O . MET A 1 304 ? 3.701 -4.239 -0.747 1.00 95.62 304 MET A O 1
ATOM 2391 N N . PHE A 1 305 ? 5.908 -3.891 -0.543 1.00 98.25 305 PHE A N 1
ATOM 2392 C CA . PHE A 1 305 ? 6.146 -4.928 0.446 1.00 98.25 305 PHE A CA 1
ATOM 2393 C C . PHE A 1 305 ? 5.587 -4.502 1.803 1.00 98.25 305 PHE A C 1
ATOM 2395 O O . PHE A 1 305 ? 5.854 -3.400 2.274 1.00 98.25 305 PHE A O 1
ATOM 2402 N N . TYR A 1 306 ? 4.836 -5.383 2.460 1.00 98.62 306 TYR A N 1
ATOM 2403 C CA . TYR A 1 306 ? 4.331 -5.155 3.815 1.00 98.62 306 TYR A CA 1
ATOM 2404 C C . TYR A 1 306 ? 5.447 -5.464 4.816 1.00 98.62 306 TYR A C 1
ATOM 2406 O O . TYR A 1 306 ? 5.527 -6.561 5.379 1.00 98.62 306 TYR A O 1
ATOM 2414 N N . THR A 1 307 ? 6.352 -4.503 4.987 1.00 98.75 307 THR A N 1
ATOM 2415 C CA . THR A 1 307 ? 7.589 -4.702 5.743 1.00 98.75 307 THR A CA 1
ATOM 2416 C C . THR A 1 307 ? 7.400 -4.539 7.251 1.00 98.75 307 THR A C 1
ATOM 2418 O O . THR A 1 307 ? 6.346 -4.121 7.741 1.00 98.75 307 THR A O 1
ATOM 2421 N N . ALA A 1 308 ? 8.475 -4.810 7.997 1.00 98.69 308 ALA A N 1
ATOM 2422 C CA . ALA A 1 308 ? 8.566 -4.493 9.417 1.00 98.69 308 ALA A CA 1
ATOM 2423 C C . ALA A 1 308 ? 8.370 -2.991 9.711 1.00 98.69 308 ALA A C 1
ATOM 2425 O O . ALA A 1 308 ? 7.941 -2.660 10.812 1.00 98.69 308 ALA A O 1
ATOM 2426 N N . LEU A 1 309 ? 8.616 -2.091 8.748 1.00 98.69 309 LEU A N 1
ATOM 2427 C CA . LEU A 1 309 ? 8.423 -0.646 8.921 1.00 98.69 309 LEU A CA 1
ATOM 2428 C C . LEU A 1 309 ? 6.934 -0.294 9.039 1.00 98.69 309 LEU A C 1
ATOM 2430 O O . LEU A 1 309 ? 6.527 0.318 10.025 1.00 98.69 309 LEU A O 1
ATOM 2434 N N . THR A 1 310 ? 6.087 -0.743 8.104 1.00 98.69 310 THR A N 1
ATOM 2435 C CA . THR A 1 310 ? 4.629 -0.542 8.217 1.00 98.69 310 THR A CA 1
ATOM 2436 C C . THR A 1 310 ? 4.060 -1.218 9.464 1.00 98.69 310 THR A C 1
ATOM 2438 O O . THR A 1 310 ? 3.212 -0.651 10.154 1.00 98.69 310 THR A O 1
ATOM 2441 N N . LEU A 1 311 ? 4.538 -2.420 9.796 1.00 98.75 311 LEU A N 1
ATOM 2442 C CA . LEU A 1 311 ? 4.110 -3.122 11.008 1.00 98.75 311 LEU A CA 1
ATOM 2443 C C . LEU A 1 311 ? 4.471 -2.359 12.282 1.00 98.75 311 LEU A C 1
ATOM 2445 O O . LEU A 1 311 ? 3.622 -2.199 13.159 1.00 98.75 311 LEU A O 1
ATOM 2449 N N . ALA A 1 312 ? 5.690 -1.823 12.350 1.00 98.44 312 ALA A N 1
ATOM 2450 C CA . ALA A 1 312 ? 6.116 -0.964 13.442 1.00 98.44 312 ALA A CA 1
ATOM 2451 C C . ALA A 1 312 ? 5.272 0.309 13.521 1.00 98.44 312 ALA A C 1
ATOM 2453 O O . ALA A 1 312 ? 4.948 0.722 14.631 1.00 98.44 312 ALA A O 1
ATOM 2454 N N . ALA A 1 313 ? 4.872 0.910 12.392 1.00 97.88 313 ALA A N 1
ATOM 2455 C CA . ALA A 1 313 ? 3.982 2.074 12.396 1.00 97.88 313 ALA A CA 1
ATOM 2456 C C . ALA A 1 313 ? 2.628 1.734 13.022 1.00 97.88 313 ALA A C 1
ATOM 2458 O O . ALA A 1 313 ? 2.189 2.452 13.918 1.00 97.88 313 ALA A O 1
ATOM 2459 N N . PHE A 1 314 ? 2.003 0.626 12.606 1.00 98.31 314 PHE A N 1
ATOM 2460 C CA . PHE A 1 314 ? 0.722 0.194 13.167 1.00 98.31 314 PHE A CA 1
ATOM 2461 C C . PHE A 1 314 ? 0.816 -0.147 14.652 1.00 98.31 314 PHE A C 1
ATOM 2463 O O . PHE A 1 314 ? -0.004 0.340 15.427 1.00 98.31 314 PHE A O 1
ATOM 2470 N N . GLU A 1 315 ? 1.808 -0.930 15.078 1.00 97.62 315 GLU A N 1
ATOM 2471 C CA . GLU A 1 315 ? 1.961 -1.267 16.500 1.00 97.62 315 GLU A CA 1
ATOM 2472 C C . GLU A 1 315 ? 2.286 -0.031 17.350 1.00 97.62 315 GLU A C 1
ATOM 2474 O O . GLU A 1 315 ? 1.778 0.127 18.459 1.00 97.62 315 GLU A O 1
ATOM 2479 N N . SER A 1 316 ? 3.045 0.913 16.793 1.00 96.38 316 SER A N 1
ATOM 2480 C CA . SER A 1 316 ? 3.396 2.162 17.469 1.00 96.38 316 SER A CA 1
ATOM 2481 C C . SER A 1 316 ? 2.201 3.073 17.768 1.00 96.38 316 SER A C 1
ATOM 2483 O O . SER A 1 316 ? 2.306 3.887 18.685 1.00 96.38 316 SER A O 1
ATOM 2485 N N . THR A 1 317 ? 1.075 2.914 17.057 1.00 95.06 317 THR A N 1
ATOM 2486 C CA . THR A 1 317 ? -0.187 3.614 17.374 1.00 95.06 317 THR A CA 1
ATOM 2487 C C . THR A 1 317 ? -0.801 3.172 18.706 1.00 95.06 317 THR A C 1
ATOM 2489 O O . THR A 1 317 ? -1.695 3.835 19.220 1.00 95.06 317 THR A O 1
ATOM 2492 N N . GLY A 1 318 ? -0.380 2.021 19.245 1.00 94.44 318 GLY A N 1
ATOM 2493 C CA . GLY A 1 318 ? -1.000 1.386 20.410 1.00 94.44 318 GLY A CA 1
ATOM 2494 C C . GLY A 1 318 ? -2.331 0.684 20.109 1.00 94.44 318 GLY A C 1
ATOM 2495 O O . GLY A 1 318 ? -2.899 0.044 20.991 1.00 94.44 318 GLY A O 1
ATOM 2496 N N . HIS A 1 319 ? -2.838 0.766 18.876 1.00 95.44 319 HIS A N 1
ATOM 2497 C CA . HIS A 1 319 ? -4.103 0.145 18.480 1.00 95.44 319 HIS A CA 1
ATOM 2498 C C . HIS A 1 319 ? -3.969 -1.323 18.076 1.00 95.44 319 HIS A C 1
ATOM 2500 O O . HIS A 1 319 ? -4.948 -2.068 18.138 1.00 95.44 319 HIS A O 1
ATOM 2506 N N . TYR A 1 320 ? -2.777 -1.729 17.640 1.00 97.56 320 TYR A N 1
ATOM 2507 C CA . TYR A 1 320 ? -2.515 -3.042 17.063 1.00 97.56 320 TYR A CA 1
ATOM 2508 C C . TYR A 1 320 ? -1.295 -3.687 17.711 1.00 97.56 320 TYR A C 1
ATOM 2510 O O . TYR A 1 320 ? -0.396 -2.998 18.186 1.00 97.56 320 TYR A O 1
ATOM 2518 N N . LYS A 1 321 ? -1.238 -5.015 17.653 1.00 97.88 321 LYS A N 1
ATOM 2519 C CA . LYS A 1 321 ? -0.027 -5.796 17.904 1.00 97.88 321 LYS A CA 1
ATOM 2520 C C . LYS A 1 321 ? 0.391 -6.464 16.601 1.00 97.88 321 LYS A C 1
ATOM 2522 O O . LYS A 1 321 ? -0.400 -7.206 16.017 1.00 97.88 321 LYS A O 1
ATOM 2527 N N . ALA A 1 322 ? 1.599 -6.190 16.124 1.00 97.50 322 ALA A N 1
ATOM 2528 C CA . ALA A 1 322 ? 2.072 -6.710 14.855 1.00 97.50 322 ALA A CA 1
ATOM 2529 C C . ALA A 1 322 ? 2.660 -8.122 14.989 1.00 97.50 322 ALA A C 1
ATOM 2531 O O . ALA A 1 322 ? 3.273 -8.494 15.992 1.00 97.50 322 ALA A O 1
ATOM 2532 N N . VAL A 1 323 ? 2.506 -8.911 13.928 1.00 97.56 323 VAL A N 1
ATOM 2533 C CA . VAL A 1 323 ? 3.106 -10.240 13.777 1.00 97.56 323 VAL A CA 1
ATOM 2534 C C . VAL A 1 323 ? 4.332 -10.117 12.870 1.00 97.56 323 VAL A C 1
ATOM 2536 O O . VAL A 1 323 ? 4.273 -10.365 11.667 1.00 97.56 323 VAL A O 1
ATOM 2539 N N . PHE A 1 324 ? 5.468 -9.707 13.441 1.00 97.56 324 PHE A N 1
ATOM 2540 C CA . PHE A 1 324 ? 6.698 -9.426 12.681 1.00 97.56 324 PHE A CA 1
ATOM 2541 C C . PHE A 1 324 ? 7.265 -10.629 11.913 1.00 97.56 324 PHE A C 1
ATOM 2543 O O . PHE A 1 324 ? 7.940 -10.435 10.909 1.00 97.56 324 PHE A O 1
ATOM 2550 N N . SER A 1 325 ? 6.947 -11.869 12.302 1.00 96.81 325 SER A N 1
ATOM 2551 C CA . SER A 1 325 ? 7.338 -13.070 11.542 1.00 96.81 325 SER A CA 1
ATOM 2552 C C . SER A 1 325 ? 6.689 -13.163 10.154 1.00 96.81 325 SER A C 1
ATOM 2554 O O . SER A 1 325 ? 7.142 -13.938 9.315 1.00 96.81 325 SER A O 1
ATOM 2556 N N . LYS A 1 326 ? 5.639 -12.374 9.896 1.00 97.06 326 LYS A N 1
ATOM 2557 C CA . LYS A 1 326 ? 4.964 -12.249 8.596 1.00 97.06 326 LYS A CA 1
ATOM 2558 C C . LYS A 1 326 ? 5.433 -11.022 7.799 1.00 97.06 326 LYS A C 1
ATOM 2560 O O . LYS A 1 326 ? 4.894 -10.760 6.719 1.00 97.06 326 LYS A O 1
ATOM 2565 N N . ALA A 1 327 ? 6.399 -10.259 8.318 1.00 98.12 327 ALA A N 1
ATOM 2566 C CA . ALA A 1 327 ? 6.976 -9.115 7.624 1.00 98.12 327 ALA A CA 1
ATOM 2567 C C . ALA A 1 327 ? 7.644 -9.552 6.316 1.00 98.12 327 ALA A C 1
ATOM 2569 O O . ALA A 1 327 ? 8.367 -10.547 6.264 1.00 98.12 327 ALA A O 1
ATOM 2570 N N . GLU A 1 328 ? 7.411 -8.790 5.254 1.00 98.31 328 GLU A N 1
ATOM 2571 C CA . GLU A 1 328 ? 8.095 -8.998 3.984 1.00 98.31 328 GLU A CA 1
ATOM 2572 C C . GLU A 1 328 ? 9.440 -8.273 3.962 1.00 98.31 328 GLU A C 1
ATOM 2574 O O . GLU A 1 328 ? 9.605 -7.202 4.547 1.00 98.31 328 GLU A O 1
ATOM 2579 N N . ASN A 1 329 ? 10.399 -8.849 3.241 1.00 96.56 329 ASN A N 1
ATOM 2580 C CA . ASN A 1 329 ? 11.711 -8.248 3.062 1.00 96.56 329 ASN A CA 1
ATOM 2581 C C . ASN A 1 329 ? 11.696 -7.286 1.874 1.00 96.56 329 ASN A C 1
ATOM 2583 O O . ASN A 1 329 ? 11.431 -7.695 0.745 1.00 96.56 329 ASN A O 1
ATOM 2587 N N . MET A 1 330 ? 12.063 -6.033 2.124 1.00 96.19 330 MET A N 1
ATOM 2588 C CA . MET A 1 330 ? 12.351 -5.049 1.085 1.00 96.19 330 MET A CA 1
ATOM 2589 C C . MET A 1 330 ? 13.867 -4.958 0.884 1.00 96.19 330 MET A C 1
ATOM 2591 O O . MET A 1 330 ? 14.614 -4.796 1.845 1.00 96.19 330 MET A O 1
ATOM 2595 N N . SER A 1 331 ? 14.334 -5.085 -0.359 1.00 95.25 331 SER A N 1
ATOM 2596 C CA . SER A 1 331 ? 15.753 -4.914 -0.712 1.00 95.25 331 SER A CA 1
ATOM 2597 C C . SER A 1 331 ? 16.177 -3.445 -0.683 1.00 95.25 331 SER A C 1
ATOM 2599 O O . SER A 1 331 ? 17.296 -3.130 -0.289 1.00 95.25 331 SER A O 1
ATOM 2601 N N . TRP A 1 332 ? 15.275 -2.547 -1.080 1.00 95.50 332 TRP A N 1
ATOM 2602 C CA . TRP A 1 332 ? 15.514 -1.109 -1.112 1.00 95.50 332 TRP A CA 1
ATOM 2603 C C . TRP A 1 332 ? 15.937 -0.567 0.259 1.00 95.50 332 TRP A C 1
ATOM 2605 O O . TRP A 1 332 ? 15.255 -0.785 1.258 1.00 95.50 332 TRP A O 1
ATOM 2615 N N . GLY A 1 333 ? 17.069 0.132 0.309 1.00 95.06 333 GLY A N 1
ATOM 2616 C CA . GLY A 1 333 ? 17.627 0.740 1.519 1.00 95.06 333 GLY A CA 1
ATOM 2617 C C . GLY A 1 333 ? 18.223 -0.246 2.526 1.00 95.06 333 GLY A C 1
ATOM 2618 O O . GLY A 1 333 ? 18.789 0.193 3.527 1.00 95.06 333 GLY A O 1
ATOM 2619 N N . ARG A 1 334 ? 18.127 -1.561 2.293 1.00 96.44 334 ARG A N 1
ATOM 2620 C CA . ARG A 1 334 ? 18.559 -2.546 3.282 1.00 96.44 334 ARG A CA 1
ATOM 2621 C C . ARG A 1 334 ? 20.071 -2.484 3.491 1.00 96.44 334 ARG A C 1
ATOM 2623 O O . ARG A 1 334 ? 20.824 -2.620 2.531 1.00 96.44 334 ARG A O 1
ATOM 2630 N N . ASN A 1 335 ? 20.500 -2.310 4.739 1.00 96.44 335 ASN A N 1
ATOM 2631 C CA . ASN A 1 335 ? 21.903 -2.150 5.138 1.00 96.44 335 ASN A CA 1
ATOM 2632 C C . ASN A 1 335 ? 22.639 -1.005 4.409 1.00 96.44 335 ASN A C 1
ATOM 2634 O O . ASN A 1 335 ? 23.848 -1.069 4.195 1.00 96.44 335 ASN A O 1
ATOM 2638 N N . ALA A 1 336 ? 21.922 0.037 3.976 1.00 94.31 336 ALA A N 1
ATOM 2639 C CA . ALA A 1 336 ? 22.516 1.142 3.220 1.00 94.31 336 ALA A CA 1
ATOM 2640 C C . ALA A 1 336 ? 23.395 2.081 4.081 1.00 94.31 336 ALA A C 1
ATOM 2642 O O . ALA A 1 336 ? 24.167 2.887 3.556 1.00 94.31 336 ALA A O 1
ATOM 2643 N N . GLY A 1 337 ? 23.299 1.981 5.406 1.00 94.56 337 GLY A N 1
ATOM 2644 C CA . GLY A 1 337 ? 24.010 2.811 6.365 1.00 94.56 337 GLY A CA 1
ATOM 2645 C C . GLY A 1 337 ? 23.373 4.188 6.575 1.00 94.56 337 GLY A C 1
ATOM 2646 O O . GLY A 1 337 ? 22.442 4.612 5.890 1.00 94.56 337 GLY A O 1
ATOM 2647 N N . CYS A 1 338 ? 23.903 4.930 7.548 1.00 93.00 338 CYS A N 1
ATOM 2648 C CA . CYS A 1 338 ? 23.331 6.214 7.965 1.00 93.00 338 CYS A CA 1
ATOM 2649 C C . CYS A 1 338 ? 23.381 7.321 6.911 1.00 93.00 338 CYS A C 1
ATOM 2651 O O . CYS A 1 338 ? 22.515 8.196 6.910 1.00 93.00 338 CYS A O 1
ATOM 2653 N N . ASP A 1 339 ? 24.378 7.292 6.030 1.00 90.00 339 ASP A N 1
ATOM 2654 C CA . ASP A 1 339 ? 24.514 8.277 4.957 1.00 90.00 339 ASP A CA 1
ATOM 2655 C C . ASP A 1 339 ? 23.308 8.255 4.024 1.00 90.00 339 ASP A C 1
ATOM 2657 O O . ASP A 1 339 ? 22.780 9.317 3.695 1.00 90.00 339 ASP A O 1
ATOM 2661 N N . PHE A 1 340 ? 22.793 7.061 3.715 1.00 90.50 340 PHE A N 1
ATOM 2662 C CA . PHE A 1 340 ? 21.601 6.906 2.896 1.00 90.50 340 PHE A CA 1
ATOM 2663 C C . PHE A 1 340 ? 20.400 7.640 3.496 1.00 90.50 340 PHE A C 1
ATOM 2665 O O . PHE A 1 340 ? 19.634 8.245 2.758 1.00 90.50 340 PHE A O 1
ATOM 2672 N N . LEU A 1 341 ? 20.242 7.656 4.823 1.00 89.75 341 LEU A N 1
ATOM 2673 C CA . LEU A 1 341 ? 19.134 8.355 5.479 1.00 89.75 341 LEU A CA 1
ATOM 2674 C C . LEU A 1 341 ? 19.345 9.871 5.581 1.00 89.75 341 LEU A C 1
ATOM 2676 O O . LEU A 1 341 ? 18.361 10.609 5.618 1.00 89.75 341 LEU A O 1
ATOM 2680 N N . LYS A 1 342 ? 20.594 10.344 5.661 1.00 84.62 342 LYS A N 1
ATOM 2681 C CA . LYS A 1 342 ? 20.929 11.747 5.970 1.00 84.62 342 LYS A CA 1
ATOM 2682 C C . LYS A 1 342 ? 21.207 12.600 4.733 1.00 84.62 342 LYS A C 1
ATOM 2684 O O . LYS A 1 342 ? 20.851 13.772 4.722 1.00 84.62 342 LYS A O 1
ATOM 2689 N N . LYS A 1 343 ? 21.852 12.035 3.713 1.00 81.00 343 LYS A N 1
ATOM 2690 C CA . LYS A 1 343 ? 22.301 12.765 2.521 1.00 81.00 343 LYS A CA 1
ATOM 2691 C C . LYS A 1 343 ? 21.248 12.708 1.420 1.00 81.00 343 LYS A C 1
ATOM 2693 O O . LYS A 1 343 ? 20.506 11.731 1.318 1.00 81.00 343 LYS A O 1
ATOM 2698 N N . LYS A 1 344 ? 21.209 13.719 0.549 1.00 76.88 344 LYS A N 1
ATOM 2699 C CA . LYS A 1 344 ? 20.515 13.597 -0.741 1.00 76.88 344 LYS A CA 1
ATOM 2700 C C . LYS A 1 344 ? 21.349 12.727 -1.670 1.00 76.88 344 LYS A C 1
ATOM 2702 O O . LYS A 1 344 ? 22.567 12.710 -1.582 1.00 76.88 344 LYS A O 1
ATOM 2707 N N . CYS A 1 345 ? 20.711 12.051 -2.618 1.00 73.50 345 CYS A N 1
ATOM 2708 C CA . CYS A 1 345 ? 21.428 11.228 -3.601 1.00 73.50 345 CYS A CA 1
ATOM 2709 C C . CYS A 1 345 ? 22.369 12.024 -4.519 1.00 73.50 345 CYS A C 1
ATOM 2711 O O . CYS A 1 345 ? 23.299 11.444 -5.061 1.00 73.50 345 CYS A O 1
ATOM 2713 N N . ARG A 1 346 ? 22.148 13.335 -4.702 1.00 68.12 346 ARG A N 1
ATOM 2714 C CA . ARG A 1 346 ? 23.077 14.219 -5.433 1.00 68.12 346 ARG A CA 1
ATOM 2715 C C . ARG A 1 346 ? 24.366 14.503 -4.664 1.00 68.12 346 ARG A C 1
ATOM 2717 O O . ARG A 1 346 ? 25.395 14.720 -5.289 1.00 68.12 346 ARG A O 1
ATOM 2724 N N . ASP A 1 347 ? 24.280 14.489 -3.337 1.00 63.16 347 ASP A N 1
ATOM 2725 C CA . ASP A 1 347 ? 25.388 14.769 -2.419 1.00 63.16 347 ASP A CA 1
ATOM 2726 C C . ASP A 1 347 ? 26.081 13.476 -1.962 1.00 63.16 347 ASP A C 1
ATOM 2728 O O . ASP A 1 347 ? 27.002 13.503 -1.144 1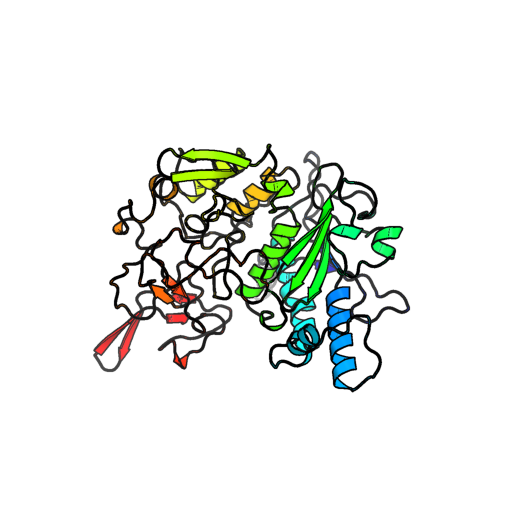.00 63.16 347 ASP A O 1
ATOM 2732 N N . ASP A 1 348 ? 25.605 12.331 -2.454 1.00 62.81 348 ASP A N 1
ATOM 2733 C CA . ASP A 1 348 ? 26.119 11.013 -2.126 1.00 62.81 348 ASP A CA 1
ATOM 2734 C C . ASP A 1 348 ? 26.904 10.437 -3.305 1.00 62.81 348 ASP A C 1
ATOM 2736 O O . ASP A 1 348 ? 26.643 10.741 -4.475 1.00 62.81 348 ASP A O 1
ATOM 2740 N N . GLU A 1 349 ? 27.859 9.561 -3.012 1.00 68.62 349 GLU A N 1
ATOM 2741 C CA . GLU A 1 349 ? 28.543 8.828 -4.067 1.00 68.62 349 GLU A CA 1
ATOM 2742 C C . GLU A 1 349 ? 27.566 7.769 -4.595 1.00 68.62 349 GLU A C 1
ATOM 2744 O O . GLU A 1 349 ? 27.433 6.688 -4.024 1.00 68.62 349 GLU A O 1
ATOM 2749 N N . LEU A 1 350 ? 26.831 8.073 -5.675 1.00 67.81 350 LEU A N 1
ATOM 2750 C CA . LEU A 1 350 ? 25.838 7.151 -6.257 1.00 67.81 350 LEU A CA 1
ATOM 2751 C C . LEU A 1 350 ? 26.409 5.745 -6.517 1.00 67.81 350 LEU A C 1
ATOM 2753 O O . LEU A 1 350 ? 25.682 4.752 -6.475 1.00 67.81 350 LEU A O 1
ATOM 2757 N N . SER A 1 351 ? 27.722 5.656 -6.749 1.00 67.94 351 SER A N 1
ATOM 2758 C CA . SER A 1 351 ? 28.476 4.409 -6.905 1.00 67.94 351 SER A CA 1
ATOM 2759 C C . SER A 1 351 ? 28.352 3.461 -5.696 1.00 67.94 351 SER A C 1
ATOM 2761 O O . SER A 1 351 ? 28.467 2.245 -5.876 1.00 67.94 351 SER A O 1
ATOM 2763 N N . LYS A 1 352 ? 28.087 3.983 -4.492 1.00 81.88 352 LYS A N 1
ATOM 2764 C CA . LYS A 1 352 ? 27.874 3.221 -3.256 1.00 81.88 352 LYS A CA 1
ATOM 2765 C C . LYS A 1 352 ? 26.528 2.495 -3.242 1.00 81.88 352 LYS A C 1
ATOM 2767 O O . LYS A 1 352 ? 26.403 1.459 -2.598 1.00 81.88 352 LYS A O 1
ATOM 2772 N N . TYR A 1 353 ? 25.538 2.987 -3.990 1.00 86.81 353 TYR A N 1
ATOM 2773 C CA . TYR A 1 353 ? 24.167 2.462 -3.994 1.00 86.81 353 TYR A CA 1
ATOM 2774 C C . TYR A 1 353 ? 23.710 2.014 -5.385 1.00 86.81 353 TYR A C 1
ATOM 2776 O O . TYR A 1 353 ? 22.566 2.251 -5.771 1.00 86.81 353 TYR A O 1
ATOM 2784 N N . LYS A 1 354 ? 24.586 1.345 -6.144 1.00 84.06 354 LYS A N 1
ATOM 2785 C CA . LYS A 1 354 ? 24.322 0.885 -7.526 1.00 84.06 354 LYS A CA 1
ATOM 2786 C C . LYS A 1 354 ? 23.083 -0.005 -7.683 1.00 84.06 354 LYS A C 1
ATOM 2788 O O . LYS A 1 354 ? 22.532 -0.081 -8.776 1.00 84.06 354 LYS A O 1
ATOM 2793 N N . ASP A 1 355 ? 22.649 -0.672 -6.614 1.00 84.62 355 ASP A N 1
ATOM 2794 C CA . ASP A 1 355 ? 21.439 -1.505 -6.615 1.00 84.62 355 ASP A CA 1
ATOM 2795 C C . ASP A 1 355 ? 20.141 -0.694 -6.416 1.00 84.62 355 ASP A C 1
ATOM 2797 O O . ASP A 1 355 ? 19.044 -1.219 -6.615 1.00 84.62 355 ASP A O 1
ATOM 2801 N N . MET A 1 356 ? 20.250 0.585 -6.040 1.00 88.94 356 MET A N 1
ATOM 2802 C CA . MET A 1 356 ? 19.126 1.508 -5.840 1.00 88.94 356 MET A CA 1
ATOM 2803 C C . MET A 1 356 ? 19.110 2.623 -6.884 1.00 88.94 356 MET A C 1
ATOM 2805 O O . MET A 1 356 ? 18.082 2.869 -7.520 1.00 88.94 356 MET A O 1
ATOM 2809 N N . PHE A 1 357 ? 20.254 3.280 -7.077 1.00 87.62 357 PHE A N 1
ATOM 2810 C CA . PHE A 1 357 ? 20.397 4.407 -7.984 1.00 87.62 357 PHE A CA 1
ATOM 2811 C C . PHE A 1 357 ? 21.142 4.008 -9.254 1.00 87.62 357 PHE A C 1
ATOM 2813 O O . PHE A 1 357 ? 22.164 3.324 -9.211 1.00 87.62 357 PHE A O 1
ATOM 2820 N N . CYS A 1 358 ? 20.625 4.452 -10.394 1.00 84.94 358 CYS A N 1
ATOM 2821 C CA . CYS A 1 358 ? 21.191 4.158 -11.705 1.00 84.94 358 CYS A CA 1
ATOM 2822 C C . CYS A 1 358 ? 21.995 5.340 -12.258 1.00 84.94 358 CYS A C 1
ATOM 2824 O O . CYS A 1 358 ? 21.776 6.493 -11.891 1.00 84.94 358 CYS A O 1
ATOM 2826 N N . ASP A 1 359 ? 22.913 5.054 -13.182 1.00 82.94 359 ASP A N 1
ATOM 2827 C CA . ASP A 1 359 ? 23.627 6.095 -13.921 1.00 82.94 359 ASP A CA 1
ATOM 2828 C C . ASP A 1 359 ? 22.711 6.710 -14.988 1.00 82.94 359 ASP A C 1
ATOM 2830 O O . ASP A 1 359 ? 22.267 6.024 -15.912 1.00 82.94 359 ASP A O 1
ATOM 2834 N N . ILE A 1 360 ? 22.463 8.018 -14.893 1.00 77.56 360 ILE A N 1
ATOM 2835 C CA . ILE A 1 360 ? 21.656 8.779 -15.859 1.00 77.56 360 ILE A CA 1
ATOM 2836 C C . ILE A 1 360 ? 22.208 8.725 -17.292 1.00 77.56 360 ILE A C 1
ATOM 2838 O O . ILE A 1 360 ? 21.450 8.913 -18.246 1.00 77.56 360 ILE A O 1
ATOM 2842 N N . LYS A 1 361 ? 23.514 8.469 -17.455 1.00 78.81 361 LYS A N 1
ATOM 2843 C CA . LYS A 1 361 ? 24.179 8.312 -18.756 1.00 78.81 361 LYS A CA 1
ATOM 2844 C C . LYS A 1 361 ? 24.077 6.887 -19.300 1.00 78.81 361 LYS A C 1
ATOM 2846 O O . LYS A 1 361 ? 24.499 6.646 -20.430 1.00 78.81 361 LYS A O 1
ATOM 2851 N N . SER A 1 362 ? 23.525 5.952 -18.526 1.00 74.44 362 SER A N 1
ATOM 2852 C CA . SER A 1 362 ? 23.382 4.558 -18.928 1.00 74.44 362 SER A CA 1
ATOM 2853 C C . SER A 1 362 ? 22.559 4.442 -20.214 1.00 74.44 362 SER A C 1
ATOM 2855 O O . SER A 1 362 ? 21.393 4.840 -20.281 1.00 74.44 362 SER A O 1
ATOM 2857 N N . THR A 1 363 ? 23.179 3.864 -21.240 1.00 74.12 363 THR A N 1
ATOM 2858 C CA . THR A 1 363 ? 22.544 3.478 -22.509 1.00 74.12 363 THR A CA 1
ATOM 2859 C C . THR A 1 363 ? 22.135 2.007 -22.522 1.00 74.12 363 THR A C 1
ATOM 2861 O O . THR A 1 363 ? 21.713 1.498 -23.561 1.00 74.12 363 THR A O 1
ATOM 2864 N N . GLU A 1 364 ? 22.248 1.332 -21.372 1.00 73.25 364 GLU A N 1
ATOM 2865 C CA . GLU A 1 364 ? 21.889 -0.072 -21.210 1.00 73.25 364 GLU A CA 1
ATOM 2866 C C . GLU A 1 364 ? 20.440 -0.329 -21.671 1.00 73.25 364 GLU A C 1
ATOM 2868 O O . GLU A 1 364 ? 19.576 0.558 -21.573 1.00 73.25 364 GLU A O 1
ATOM 2873 N N . PRO A 1 365 ? 20.152 -1.544 -22.177 1.00 80.00 365 PRO A N 1
ATOM 2874 C CA . PRO A 1 365 ? 18.804 -1.963 -22.540 1.00 80.00 365 PRO A CA 1
ATOM 2875 C C . PRO A 1 365 ? 17.892 -2.041 -21.299 1.00 80.00 365 PRO A C 1
ATOM 2877 O O . PRO A 1 365 ? 18.127 -1.410 -20.269 1.00 80.00 365 PRO A O 1
ATOM 2880 N N . LEU A 1 366 ? 16.778 -2.765 -21.394 1.00 87.88 366 LEU A N 1
ATOM 2881 C CA . LEU A 1 366 ? 15.870 -2.929 -20.262 1.00 87.88 366 LEU A CA 1
ATOM 2882 C C . LEU A 1 366 ? 16.607 -3.512 -19.047 1.00 87.88 366 LEU A C 1
ATOM 2884 O O . LEU A 1 366 ? 17.333 -4.493 -19.167 1.00 87.88 366 LEU A O 1
ATOM 2888 N N . GLN A 1 367 ? 16.420 -2.901 -17.880 1.00 90.75 367 GLN A N 1
ATOM 2889 C CA . GLN A 1 367 ? 17.021 -3.309 -16.610 1.00 90.75 367 GLN A CA 1
ATOM 2890 C C . GLN A 1 367 ? 15.931 -3.707 -15.621 1.00 90.75 367 GLN A C 1
ATOM 2892 O O . GLN A 1 367 ? 14.797 -3.246 -15.725 1.00 90.75 367 GLN A O 1
ATOM 2897 N N . CYS A 1 368 ? 16.265 -4.535 -14.637 1.00 92.88 368 CYS A N 1
ATOM 2898 C CA . CYS A 1 368 ? 15.314 -4.878 -13.588 1.00 92.88 368 CYS A CA 1
ATOM 2899 C C . CYS A 1 368 ? 15.039 -3.696 -12.667 1.00 92.88 368 CYS A C 1
ATOM 2901 O O . CYS A 1 368 ? 15.963 -3.004 -12.238 1.00 92.88 368 CYS A O 1
ATOM 2903 N N . THR A 1 369 ? 13.770 -3.508 -12.312 1.00 91.94 369 THR A N 1
ATOM 2904 C CA . THR A 1 369 ? 13.408 -2.701 -11.145 1.00 91.94 369 THR A CA 1
ATOM 2905 C C . THR A 1 369 ? 13.957 -3.346 -9.867 1.00 91.94 369 THR A C 1
ATOM 2907 O O . THR A 1 369 ? 14.157 -4.562 -9.808 1.00 91.94 369 THR A O 1
ATOM 2910 N N . SER A 1 370 ? 14.187 -2.540 -8.827 1.00 91.94 370 SER A N 1
ATOM 2911 C CA . SER A 1 370 ? 14.712 -2.990 -7.521 1.00 91.94 370 SER A CA 1
ATOM 2912 C C . SER A 1 370 ? 13.885 -4.111 -6.877 1.00 91.94 370 SER A C 1
ATOM 2914 O O . SER A 1 370 ? 14.426 -4.993 -6.209 1.00 91.94 370 SER A O 1
ATOM 2916 N N . ASP A 1 371 ? 12.577 -4.097 -7.127 1.00 92.94 371 ASP A N 1
ATOM 2917 C CA . ASP A 1 371 ? 11.597 -5.075 -6.653 1.00 92.94 371 ASP A CA 1
ATOM 2918 C C . ASP A 1 371 ? 11.485 -6.336 -7.533 1.00 92.94 371 ASP A C 1
ATOM 2920 O O . ASP A 1 371 ? 10.814 -7.296 -7.155 1.00 92.94 371 ASP A O 1
ATOM 2924 N N . ARG A 1 372 ? 12.152 -6.349 -8.695 1.00 94.75 372 ARG A N 1
ATOM 2925 C CA . ARG A 1 372 ? 12.146 -7.429 -9.693 1.00 94.75 372 ARG A CA 1
ATOM 2926 C C . ARG A 1 372 ? 10.767 -7.787 -10.265 1.00 94.75 372 ARG A C 1
ATOM 2928 O O . ARG A 1 372 ? 10.622 -8.868 -10.830 1.00 94.75 372 ARG A O 1
ATOM 2935 N N . PHE A 1 373 ? 9.760 -6.921 -10.172 1.00 94.50 373 PHE A N 1
ATOM 2936 C CA . PHE A 1 373 ? 8.440 -7.169 -10.773 1.00 94.50 373 PHE A CA 1
ATOM 2937 C C . PHE A 1 373 ? 8.295 -6.623 -12.195 1.00 94.50 373 PHE A C 1
ATOM 2939 O O . PHE A 1 373 ? 7.299 -6.910 -12.862 1.00 94.50 373 PHE A O 1
ATOM 2946 N N . ALA A 1 374 ? 9.261 -5.841 -12.675 1.00 93.50 374 ALA A N 1
ATOM 2947 C CA . ALA A 1 374 ? 9.213 -5.270 -14.008 1.00 93.50 374 ALA A CA 1
ATOM 2948 C C . ALA A 1 374 ? 10.604 -5.036 -14.598 1.00 93.50 374 ALA A C 1
ATOM 2950 O O . ALA A 1 374 ? 11.620 -4.946 -13.903 1.00 93.50 374 ALA A O 1
ATOM 2951 N N . LEU A 1 375 ? 10.607 -4.879 -15.915 1.00 92.38 375 LEU A N 1
ATOM 2952 C CA . LEU A 1 375 ? 11.695 -4.273 -16.657 1.00 92.38 375 LEU A CA 1
ATOM 2953 C C . LEU A 1 375 ? 11.484 -2.759 -16.745 1.00 92.38 375 LEU A C 1
ATOM 2955 O O . LEU A 1 375 ? 10.357 -2.266 -16.828 1.00 92.38 375 LEU A O 1
ATOM 2959 N N . GLY A 1 376 ? 12.572 -2.007 -16.740 1.00 89.75 376 GLY A N 1
ATOM 2960 C CA . GLY A 1 376 ? 12.564 -0.556 -16.695 1.00 89.75 376 GLY A CA 1
ATOM 2961 C C . GLY A 1 376 ? 13.783 0.064 -17.362 1.00 89.75 376 GLY A C 1
ATOM 2962 O O . GLY A 1 376 ? 14.640 -0.626 -17.916 1.00 89.75 376 GLY A O 1
ATOM 2963 N N . LYS A 1 377 ? 13.854 1.392 -17.305 1.00 86.12 377 LYS A N 1
ATOM 2964 C CA . LYS A 1 377 ? 15.020 2.173 -17.737 1.00 86.12 377 LYS A CA 1
ATOM 2965 C C . LYS A 1 377 ? 15.397 3.189 -16.676 1.00 86.12 377 LYS A C 1
ATOM 2967 O O . LYS A 1 377 ? 14.542 3.640 -15.915 1.00 86.12 377 LYS A O 1
ATOM 2972 N N . CYS A 1 378 ? 16.671 3.565 -16.658 1.00 85.31 378 CYS A N 1
ATOM 2973 C CA . CYS A 1 378 ? 17.121 4.647 -15.800 1.00 85.31 378 CYS A CA 1
ATOM 2974 C C . CYS A 1 378 ? 16.394 5.948 -16.159 1.00 85.31 378 CYS A C 1
ATOM 2976 O O . CYS A 1 378 ? 16.242 6.287 -17.338 1.00 85.31 378 CYS A O 1
ATOM 2978 N N . SER A 1 379 ? 15.924 6.675 -15.149 1.00 78.06 379 SER A N 1
ATOM 2979 C CA . SER A 1 379 ? 15.401 8.024 -15.348 1.00 78.06 379 SER A CA 1
ATOM 2980 C C . SER A 1 379 ? 16.516 8.938 -15.862 1.00 78.06 379 SER A C 1
ATOM 2982 O O . SER A 1 379 ? 17.543 9.086 -15.211 1.00 78.06 379 SER A O 1
ATOM 2984 N N . LYS A 1 380 ? 16.309 9.548 -17.035 1.00 63.91 380 LYS A N 1
ATOM 2985 C CA . LYS A 1 380 ? 17.347 10.282 -17.786 1.00 63.91 380 LYS A CA 1
ATOM 2986 C C . LYS A 1 380 ? 17.713 11.656 -17.228 1.00 63.91 380 LYS A C 1
ATOM 2988 O O . LYS A 1 380 ? 18.631 12.297 -17.727 1.00 63.91 380 LYS A O 1
ATOM 2993 N N . THR A 1 381 ? 16.984 12.138 -16.236 1.00 56.00 381 THR A N 1
ATOM 2994 C CA . THR A 1 381 ? 17.170 13.475 -15.695 1.00 56.00 381 THR A CA 1
ATOM 2995 C C . THR A 1 381 ? 17.094 13.434 -14.178 1.00 56.00 381 THR A C 1
ATOM 2997 O O . THR A 1 381 ? 16.263 12.738 -13.598 1.00 56.00 381 THR A O 1
ATOM 3000 N N . TRP A 1 382 ? 17.941 14.243 -13.542 1.00 50.22 382 TRP A N 1
ATOM 3001 C CA . TRP A 1 382 ? 17.823 14.566 -12.122 1.00 50.22 382 TRP A CA 1
ATOM 3002 C C . TRP A 1 382 ? 16.591 15.435 -11.831 1.00 50.22 382 TRP A C 1
ATOM 3004 O O . TRP A 1 382 ? 16.207 15.585 -10.687 1.00 50.22 382 TRP A O 1
ATOM 3014 N N . LYS A 1 383 ? 15.979 16.033 -12.857 1.00 43.81 383 LYS A N 1
ATOM 3015 C CA . LYS A 1 383 ? 14.690 16.729 -12.801 1.00 43.81 383 LYS A CA 1
ATOM 3016 C C . LYS A 1 383 ? 13.764 16.049 -13.782 1.00 43.81 383 LYS A C 1
ATOM 3018 O O . LYS A 1 383 ? 14.031 16.103 -14.977 1.00 43.81 383 LYS A O 1
ATOM 3023 N N . SER A 1 384 ? 12.694 15.404 -13.354 1.00 41.44 384 SER A N 1
ATOM 3024 C CA . SER A 1 384 ? 11.761 14.861 -14.347 1.00 41.44 384 SER A CA 1
ATOM 3025 C C . SER A 1 384 ? 11.106 15.944 -15.192 1.00 41.44 384 SER A C 1
ATOM 3027 O O . SER A 1 384 ? 10.875 17.043 -14.696 1.00 41.44 384 SER A O 1
ATOM 3029 N N . ASP A 1 385 ? 10.642 15.567 -16.379 1.00 36.34 385 ASP A N 1
ATOM 3030 C CA . ASP A 1 385 ? 9.718 16.340 -17.221 1.00 36.34 385 ASP A CA 1
ATOM 3031 C C . ASP A 1 385 ? 8.302 16.516 -16.597 1.00 36.34 385 ASP A C 1
ATOM 3033 O O . ASP A 1 385 ? 7.270 16.438 -17.269 1.00 36.34 385 ASP A O 1
ATOM 3037 N N . ALA A 1 386 ? 8.203 16.732 -15.282 1.00 38.09 386 ALA A N 1
ATOM 3038 C CA . ALA A 1 386 ? 6.960 16.894 -14.537 1.00 38.09 386 ALA A CA 1
ATOM 3039 C C . ALA A 1 386 ? 6.746 18.365 -14.153 1.00 38.09 386 ALA A C 1
ATOM 3041 O O . ALA A 1 386 ? 7.084 18.806 -13.063 1.00 38.09 386 ALA A O 1
ATOM 3042 N N . LEU A 1 387 ? 6.136 19.139 -15.053 1.00 33.31 387 LEU A N 1
ATOM 3043 C CA . LEU A 1 387 ? 5.576 20.440 -14.688 1.00 33.31 387 LEU A CA 1
ATOM 3044 C C . LEU A 1 387 ? 4.446 20.279 -13.640 1.00 33.31 387 LEU A C 1
ATOM 3046 O O . LEU A 1 387 ? 3.441 19.625 -13.929 1.00 33.31 387 LEU A O 1
ATOM 3050 N N . LYS A 1 388 ? 4.613 20.989 -12.511 1.00 33.72 388 LYS A N 1
ATOM 3051 C CA . LYS A 1 388 ? 3.618 21.579 -11.582 1.00 33.72 388 LYS A CA 1
ATOM 3052 C C . LYS A 1 388 ? 2.797 20.641 -10.669 1.00 33.72 388 LYS A C 1
ATOM 3054 O O . LYS A 1 388 ? 1.773 20.094 -11.066 1.00 33.72 388 LYS A O 1
ATOM 3059 N N . TRP A 1 389 ? 3.178 20.612 -9.385 1.00 39.56 389 TRP A N 1
ATOM 3060 C CA . TRP A 1 389 ? 2.485 19.959 -8.257 1.00 39.56 389 TRP A CA 1
ATOM 3061 C C . TRP A 1 389 ? 1.270 20.697 -7.676 1.00 39.56 389 TRP A C 1
ATOM 3063 O O . TRP A 1 389 ? 0.446 20.089 -6.998 1.00 39.56 389 TRP A O 1
ATOM 3073 N N . GLN A 1 390 ? 1.085 21.981 -7.983 1.00 33.00 390 GLN A N 1
ATOM 3074 C CA . GLN A 1 390 ? 0.151 22.854 -7.250 1.00 33.00 390 GLN A CA 1
ATOM 3075 C C . GLN A 1 390 ? -1.357 22.586 -7.472 1.00 33.00 390 GLN A C 1
ATOM 3077 O O . GLN A 1 390 ? -2.183 23.332 -6.963 1.00 33.00 390 GLN A O 1
ATOM 3082 N N . HIS A 1 391 ? -1.754 21.527 -8.188 1.00 32.47 391 HIS A N 1
ATOM 3083 C CA . HIS A 1 391 ? -3.170 21.247 -8.491 1.00 32.47 391 HIS A CA 1
ATOM 3084 C C . HIS A 1 391 ? -3.659 19.820 -8.164 1.00 32.47 391 HIS A C 1
ATOM 3086 O O . HIS A 1 391 ? -4.811 19.499 -8.460 1.00 32.47 391 HIS A O 1
ATOM 3092 N N . CYS A 1 392 ? -2.840 18.941 -7.569 1.00 36.81 392 CYS A N 1
ATOM 3093 C CA . CYS A 1 392 ? -3.128 17.494 -7.586 1.00 36.81 392 CYS A CA 1
ATOM 3094 C C . CYS A 1 392 ? -3.672 16.869 -6.293 1.00 36.81 392 CYS A C 1
ATOM 3096 O O . CYS A 1 392 ? -4.079 15.711 -6.334 1.00 36.81 392 CYS A O 1
ATOM 3098 N N . LEU A 1 393 ? -3.798 17.612 -5.191 1.00 37.84 393 LEU A N 1
ATOM 3099 C CA . LEU A 1 393 ? -4.541 17.111 -4.023 1.00 37.84 393 LEU A CA 1
ATOM 3100 C C . LEU A 1 393 ? -6.059 17.090 -4.247 1.00 37.84 393 LEU A C 1
ATOM 3102 O O . LEU A 1 393 ? -6.774 16.373 -3.554 1.00 37.84 393 LEU A O 1
ATOM 3106 N N . PHE A 1 394 ? -6.545 17.816 -5.263 1.00 37.53 394 PHE A N 1
ATOM 3107 C CA . PHE A 1 394 ? -7.978 17.997 -5.512 1.00 37.53 394 PHE A CA 1
ATOM 3108 C C . PHE A 1 394 ? -8.455 17.603 -6.923 1.00 37.53 394 PHE A C 1
ATOM 3110 O O . PHE A 1 394 ? -9.658 17.466 -7.120 1.00 37.53 394 PHE A O 1
ATOM 3117 N N . ASN A 1 395 ? -7.563 17.324 -7.889 1.00 33.41 395 ASN A N 1
ATOM 3118 C CA . ASN A 1 395 ? -7.940 16.917 -9.258 1.00 33.41 395 ASN A CA 1
ATOM 3119 C C . ASN A 1 395 ? -7.560 15.468 -9.611 1.00 33.41 395 ASN A C 1
ATOM 3121 O O . ASN A 1 395 ? -6.837 15.179 -10.555 1.00 33.41 395 ASN A O 1
ATOM 3125 N N . GLN A 1 396 ? -8.125 14.540 -8.852 1.00 48.44 396 GLN A N 1
ATOM 3126 C CA . GLN A 1 396 ? -8.910 13.377 -9.277 1.00 48.44 396 GLN A CA 1
ATOM 3127 C C . GLN A 1 396 ? -8.642 12.614 -10.622 1.00 48.44 396 GLN A C 1
ATOM 3129 O O . GLN A 1 396 ? -8.724 11.383 -10.602 1.00 48.44 396 GLN A O 1
ATOM 3134 N N . ARG A 1 397 ? -8.272 13.195 -11.778 1.00 41.66 397 ARG A N 1
ATOM 3135 C CA . ARG A 1 397 ? -8.151 12.412 -13.041 1.00 41.66 397 ARG A CA 1
ATOM 3136 C C . ARG A 1 397 ? -6.902 11.539 -13.148 1.00 41.66 397 ARG A C 1
ATOM 3138 O O . ARG A 1 397 ? -7.047 10.358 -13.456 1.00 41.66 397 ARG A O 1
ATOM 3145 N N . ASP A 1 398 ? -5.728 12.031 -12.786 1.00 40.66 398 ASP A N 1
ATOM 3146 C CA . ASP A 1 398 ? -4.493 11.247 -12.794 1.00 40.66 398 ASP A CA 1
ATOM 3147 C C . ASP A 1 398 ? -3.662 11.662 -11.581 1.00 40.66 398 ASP A C 1
ATOM 3149 O O . ASP A 1 398 ? -3.335 12.831 -11.419 1.00 40.66 398 ASP A O 1
ATOM 3153 N N . GLY A 1 399 ? -3.395 10.714 -10.676 1.00 39.97 399 GLY A N 1
ATOM 3154 C CA . GLY A 1 399 ? -2.562 10.968 -9.495 1.00 39.97 399 GLY A CA 1
ATOM 3155 C C . GLY A 1 399 ? -1.109 11.325 -9.849 1.00 39.97 399 GLY A C 1
ATOM 3156 O O . GLY A 1 399 ? -0.778 11.462 -11.026 1.00 39.97 399 GLY A O 1
ATOM 3157 N N . PRO A 1 400 ? -0.220 11.432 -8.850 1.00 41.94 400 PRO A N 1
ATOM 3158 C CA . PRO A 1 400 ? 1.043 12.153 -8.981 1.00 41.94 400 PRO A CA 1
ATOM 3159 C C . PRO A 1 400 ? 1.912 11.644 -10.136 1.00 41.94 400 PRO A C 1
ATOM 3161 O O . PRO A 1 400 ? 2.010 10.437 -10.390 1.00 41.94 400 PRO A O 1
ATOM 3164 N N . LYS A 1 401 ? 2.602 12.573 -10.807 1.00 45.09 401 LYS A N 1
ATOM 3165 C CA . LYS A 1 401 ? 3.749 12.232 -11.653 1.00 45.09 401 LYS A CA 1
ATOM 3166 C C . LYS A 1 401 ? 4.891 11.829 -10.712 1.00 45.09 401 LYS A C 1
ATOM 3168 O O . LYS A 1 401 ? 5.320 12.635 -9.900 1.00 45.09 401 LYS A O 1
ATOM 3173 N N . MET A 1 402 ? 5.353 10.580 -10.832 1.00 44.22 402 MET A N 1
ATOM 3174 C CA . MET A 1 402 ? 6.264 9.820 -9.940 1.00 44.22 402 MET A CA 1
ATOM 3175 C C . MET A 1 402 ? 7.535 10.508 -9.417 1.00 44.22 402 MET A C 1
ATOM 3177 O O . MET A 1 402 ? 8.264 9.906 -8.645 1.00 44.22 402 MET A O 1
ATOM 3181 N N . ALA A 1 403 ? 7.895 11.683 -9.901 1.00 45.94 403 ALA A N 1
ATOM 3182 C CA . ALA A 1 403 ? 9.282 12.095 -9.929 1.00 45.94 403 ALA A CA 1
ATOM 3183 C C . ALA A 1 403 ? 9.731 13.112 -8.880 1.00 45.94 403 ALA A C 1
ATOM 3185 O O . ALA A 1 403 ? 10.936 13.237 -8.696 1.00 45.94 403 ALA A O 1
ATOM 3186 N N . GLU A 1 404 ? 8.815 13.775 -8.175 1.00 47.47 404 GLU A N 1
ATOM 3187 C CA . GLU A 1 404 ? 9.193 14.530 -6.967 1.00 47.47 404 GLU A CA 1
ATOM 3188 C C . GLU A 1 404 ? 9.192 13.646 -5.712 1.00 47.47 404 GLU A C 1
ATOM 3190 O O . GLU A 1 404 ? 9.678 14.065 -4.680 1.00 47.47 404 GLU A O 1
ATOM 3195 N N . LEU A 1 405 ? 8.707 12.404 -5.814 1.00 56.69 405 LEU A N 1
ATOM 3196 C CA . LEU A 1 405 ? 8.657 11.464 -4.692 1.00 56.69 405 LEU A CA 1
ATOM 3197 C C . LEU A 1 405 ? 10.019 10.793 -4.445 1.00 56.69 405 LEU A C 1
ATOM 3199 O O . LEU A 1 405 ? 10.352 10.421 -3.333 1.00 56.69 405 LEU A O 1
ATOM 3203 N N . ASP A 1 406 ? 10.839 10.633 -5.486 1.00 58.31 406 ASP A N 1
ATOM 3204 C CA . ASP A 1 406 ? 12.161 10.012 -5.348 1.00 58.31 406 ASP A CA 1
ATOM 3205 C C . ASP A 1 406 ? 13.257 11.046 -4.995 1.00 58.31 406 ASP A C 1
ATOM 3207 O O . ASP A 1 406 ? 14.430 10.757 -5.216 1.00 58.31 406 ASP A O 1
ATOM 3211 N N . ASP A 1 407 ? 12.907 12.256 -4.525 1.00 63.62 407 ASP A N 1
ATOM 3212 C CA . ASP A 1 407 ? 13.861 13.332 -4.181 1.00 63.62 407 ASP A CA 1
ATOM 3213 C C . ASP A 1 407 ? 14.897 13.607 -5.288 1.00 63.62 407 ASP A C 1
ATOM 3215 O O . ASP A 1 407 ? 16.093 13.793 -5.045 1.00 63.62 407 ASP A O 1
ATOM 3219 N N . GLU A 1 408 ? 14.440 13.601 -6.546 1.00 70.38 408 GLU A N 1
ATOM 3220 C CA . GLU A 1 408 ? 15.288 13.839 -7.720 1.00 70.38 408 GLU A CA 1
ATOM 3221 C C . GLU A 1 408 ? 16.375 12.761 -7.964 1.00 70.38 408 GLU A C 1
ATOM 3223 O O . GLU A 1 408 ? 17.273 12.960 -8.790 1.00 70.38 408 GLU A O 1
ATOM 3228 N N . CYS A 1 409 ? 16.285 11.599 -7.304 1.00 79.31 409 CYS A N 1
ATOM 3229 C CA . CYS A 1 409 ? 17.249 10.507 -7.435 1.00 79.31 409 CYS A CA 1
ATOM 3230 C C . CYS A 1 409 ? 17.030 9.659 -8.694 1.00 79.31 409 CYS A C 1
ATOM 3232 O O . CYS A 1 409 ? 15.896 9.268 -8.998 1.00 79.31 409 CYS A O 1
ATOM 3234 N N . PRO A 1 410 ? 18.105 9.309 -9.428 1.00 84.00 410 PRO A N 1
ATOM 3235 C CA . PRO A 1 410 ? 17.973 8.499 -10.621 1.00 84.00 410 PRO A CA 1
ATOM 3236 C C . PRO A 1 410 ? 17.730 7.037 -10.256 1.00 84.00 410 PRO A C 1
ATOM 3238 O O . PRO A 1 410 ? 18.562 6.404 -9.613 1.00 84.00 410 PRO A O 1
ATOM 3241 N N . ILE A 1 411 ? 16.600 6.483 -10.692 1.00 86.44 411 ILE A N 1
ATOM 3242 C CA . ILE A 1 411 ? 16.210 5.094 -10.417 1.00 86.44 411 ILE A CA 1
ATOM 3243 C C . ILE A 1 411 ? 15.789 4.378 -11.699 1.00 86.44 411 ILE A C 1
ATOM 3245 O O . ILE A 1 411 ? 15.378 5.010 -12.679 1.00 86.44 411 ILE A O 1
ATOM 3249 N N . ILE A 1 412 ? 15.836 3.045 -11.688 1.00 87.56 412 ILE A N 1
ATOM 3250 C CA . ILE A 1 412 ? 15.222 2.247 -12.752 1.00 87.56 412 ILE A CA 1
ATOM 3251 C C . ILE A 1 412 ? 13.702 2.351 -12.616 1.00 87.56 412 ILE A C 1
ATOM 3253 O O . ILE A 1 412 ? 13.101 1.771 -11.708 1.00 87.56 412 ILE A O 1
ATOM 3257 N N . LYS A 1 413 ? 13.075 3.106 -13.524 1.00 85.19 413 LYS A N 1
ATOM 3258 C CA . LYS A 1 413 ? 11.621 3.265 -13.578 1.00 85.19 413 LYS A CA 1
ATOM 3259 C C . LYS A 1 413 ? 11.020 2.182 -14.473 1.00 85.19 413 LYS A C 1
ATOM 3261 O O . LYS A 1 413 ? 11.490 2.024 -15.605 1.00 85.19 413 LYS A O 1
ATOM 3266 N N . PRO A 1 414 ? 10.000 1.445 -13.998 1.00 85.88 414 PRO A N 1
ATOM 3267 C CA . PRO A 1 414 ? 9.278 0.493 -14.835 1.00 85.88 414 PRO A CA 1
ATOM 3268 C C . PRO A 1 414 ? 8.683 1.219 -16.044 1.00 85.88 414 PRO A C 1
ATOM 3270 O O . PRO A 1 414 ? 8.193 2.345 -15.919 1.00 85.88 414 PRO A O 1
ATOM 3273 N N . LEU A 1 415 ? 8.715 0.580 -17.212 1.00 82.88 415 LEU A N 1
ATOM 3274 C CA . LEU A 1 415 ? 8.016 1.096 -18.383 1.00 82.88 415 LEU A CA 1
ATOM 3275 C C . LEU A 1 415 ? 6.576 0.581 -18.415 1.00 82.88 415 LEU A C 1
ATOM 3277 O O . LEU A 1 415 ? 6.208 -0.447 -17.840 1.00 82.88 415 LEU A O 1
ATOM 3281 N N . VAL A 1 416 ? 5.727 1.321 -19.119 1.00 76.19 416 VAL A N 1
ATOM 3282 C CA . VAL A 1 416 ? 4.348 0.897 -19.352 1.00 76.19 416 VAL A CA 1
ATOM 3283 C C . VAL A 1 416 ? 4.386 -0.385 -20.194 1.00 76.19 416 VAL A C 1
ATOM 3285 O O . VAL A 1 416 ? 5.035 -0.410 -21.237 1.00 76.19 416 VAL A O 1
ATOM 3288 N N . ARG A 1 417 ? 3.677 -1.433 -19.744 1.00 84.12 417 ARG A N 1
ATOM 3289 C CA . ARG A 1 417 ? 3.599 -2.783 -20.355 1.00 84.12 417 ARG A CA 1
ATOM 3290 C C . ARG A 1 417 ? 4.818 -3.687 -20.156 1.00 84.12 417 ARG A C 1
ATOM 3292 O O . ARG A 1 417 ? 4.845 -4.754 -20.751 1.00 84.12 417 ARG A O 1
ATOM 3299 N N . THR A 1 418 ? 5.779 -3.339 -19.305 1.00 90.75 418 THR A N 1
ATOM 3300 C CA . THR A 1 418 ? 6.961 -4.189 -19.063 1.00 90.75 418 THR A CA 1
ATOM 3301 C C . THR A 1 418 ? 6.950 -4.892 -17.700 1.00 90.75 418 THR A C 1
ATOM 3303 O O . THR A 1 418 ? 7.998 -5.185 -17.127 1.00 90.75 418 THR A O 1
ATOM 3306 N N . SER A 1 419 ? 5.758 -5.140 -17.146 1.00 92.56 419 SER A N 1
ATOM 3307 C CA . SER A 1 419 ? 5.599 -5.961 -15.940 1.00 92.56 419 SER A CA 1
ATOM 3308 C C . SER A 1 419 ? 5.883 -7.430 -16.254 1.00 92.56 419 SER A C 1
ATOM 3310 O O . SER A 1 419 ? 5.425 -7.942 -17.271 1.00 92.56 419 SER A O 1
ATOM 3312 N N . CYS A 1 420 ? 6.570 -8.128 -15.353 1.00 95.50 420 CYS A N 1
ATOM 3313 C CA . CYS A 1 420 ? 6.810 -9.563 -15.491 1.00 95.50 420 CYS A CA 1
ATOM 3314 C C . CYS A 1 420 ? 5.556 -10.415 -15.251 1.00 95.50 420 CYS A C 1
ATOM 3316 O O . CYS A 1 420 ? 5.532 -11.579 -15.631 1.00 95.50 420 CYS A O 1
ATOM 3318 N N . GLU A 1 421 ? 4.507 -9.838 -14.663 1.00 93.88 421 GLU A N 1
ATOM 3319 C CA . GLU A 1 421 ? 3.259 -10.547 -14.378 1.00 93.88 421 GLU A CA 1
ATOM 3320 C C . GLU A 1 421 ? 2.336 -10.646 -15.597 1.00 93.88 421 GLU A C 1
ATOM 3322 O O . GLU A 1 421 ? 1.736 -11.688 -15.845 1.00 93.88 421 GLU A O 1
ATOM 3327 N N . SER A 1 422 ? 2.208 -9.555 -16.355 1.00 91.06 422 SER A N 1
ATOM 3328 C CA . SER A 1 422 ? 1.213 -9.424 -17.434 1.00 91.06 422 SER A CA 1
ATOM 3329 C C . SER A 1 422 ? 1.643 -8.476 -18.561 1.00 91.06 422 SER A C 1
ATOM 3331 O O . SER A 1 422 ? 0.814 -7.975 -19.323 1.00 91.06 422 SER A O 1
ATOM 3333 N N . GLY A 1 423 ? 2.939 -8.171 -18.649 1.00 89.56 423 GLY A N 1
ATOM 3334 C CA . GLY A 1 423 ? 3.481 -7.271 -19.659 1.00 89.56 423 GLY A CA 1
ATOM 3335 C C . GLY A 1 423 ? 3.422 -7.830 -21.080 1.00 89.56 423 GLY A C 1
ATOM 3336 O O . GLY A 1 423 ? 3.193 -9.013 -21.314 1.00 89.56 423 GLY A O 1
ATOM 3337 N N . ASP A 1 424 ? 3.669 -6.950 -22.045 1.00 91.88 424 ASP A N 1
ATOM 3338 C CA . ASP A 1 424 ? 3.746 -7.301 -23.456 1.00 91.88 424 ASP A CA 1
ATOM 3339 C C . ASP A 1 424 ? 5.137 -7.850 -23.807 1.00 91.88 424 ASP A C 1
ATOM 3341 O O . ASP A 1 424 ? 6.123 -7.112 -23.877 1.00 91.88 424 ASP A O 1
ATOM 3345 N N . VAL A 1 425 ? 5.215 -9.158 -24.053 1.00 91.88 425 VAL A N 1
ATOM 3346 C CA . VAL A 1 425 ? 6.464 -9.845 -24.412 1.00 91.88 425 VAL A CA 1
ATOM 3347 C C . VAL A 1 425 ? 7.089 -9.326 -25.709 1.00 91.88 425 VAL A C 1
ATOM 3349 O O . VAL A 1 425 ? 8.305 -9.429 -25.868 1.00 91.88 425 VAL A O 1
ATOM 3352 N N . THR A 1 426 ? 6.324 -8.694 -26.614 1.00 90.44 426 THR A N 1
ATOM 3353 C CA . THR A 1 426 ? 6.896 -8.161 -27.866 1.00 90.44 426 THR A CA 1
ATOM 3354 C C . THR A 1 426 ? 7.830 -6.977 -27.624 1.00 90.44 426 THR A C 1
ATOM 3356 O O . THR A 1 426 ? 8.667 -6.673 -28.470 1.00 90.44 426 THR A O 1
ATOM 3359 N N . VAL A 1 427 ? 7.703 -6.303 -26.474 1.00 87.56 427 VAL A N 1
ATOM 3360 C CA . VAL A 1 427 ? 8.603 -5.217 -26.051 1.00 87.56 427 VAL A CA 1
ATOM 3361 C C . VAL A 1 427 ? 9.603 -5.657 -24.977 1.00 87.56 427 VAL A C 1
ATOM 3363 O O . VAL A 1 427 ? 10.375 -4.830 -24.495 1.00 87.56 427 VAL A O 1
ATOM 3366 N N . MET A 1 428 ? 9.626 -6.947 -24.620 1.00 90.50 428 MET A N 1
ATOM 3367 C CA . MET A 1 428 ? 10.535 -7.545 -23.634 1.00 90.50 428 MET A CA 1
ATOM 3368 C C . MET A 1 428 ? 11.249 -8.775 -24.230 1.00 90.50 428 MET A C 1
ATOM 3370 O O . MET A 1 428 ? 10.932 -9.912 -23.874 1.00 90.50 428 MET A O 1
ATOM 3374 N N . PRO A 1 429 ? 12.207 -8.590 -25.159 1.00 86.12 429 PRO A N 1
ATOM 3375 C CA . PRO A 1 429 ? 12.827 -9.702 -25.876 1.00 86.12 429 PRO A CA 1
ATOM 3376 C C . PRO A 1 429 ? 13.419 -10.764 -24.939 1.00 86.12 429 PRO A C 1
ATOM 3378 O O . PRO A 1 429 ? 14.157 -10.443 -24.012 1.00 86.12 429 PRO A O 1
ATOM 3381 N N . GLY A 1 430 ? 13.094 -12.035 -25.194 1.00 86.94 430 GLY A N 1
ATOM 3382 C CA . GLY A 1 430 ? 13.560 -13.169 -24.386 1.00 86.94 430 GLY A CA 1
ATOM 3383 C C . GLY A 1 430 ? 12.838 -13.351 -23.048 1.00 86.94 430 GLY A C 1
ATOM 3384 O O . GLY A 1 430 ? 13.248 -14.204 -22.268 1.00 86.94 430 GLY A O 1
ATOM 3385 N N . SER A 1 431 ? 11.791 -12.567 -22.775 1.00 92.81 431 SER A N 1
ATOM 3386 C CA . SER A 1 431 ? 11.028 -12.661 -21.530 1.00 92.81 431 SER A CA 1
ATOM 3387 C C . SER A 1 431 ? 9.839 -13.613 -21.628 1.00 92.81 431 SER A C 1
ATOM 3389 O O . SER A 1 431 ? 9.157 -13.677 -22.651 1.00 92.81 431 SER A O 1
ATOM 3391 N N . ILE A 1 432 ? 9.555 -14.284 -20.517 1.00 93.81 432 ILE A N 1
ATOM 3392 C CA . ILE A 1 432 ? 8.326 -15.029 -20.247 1.00 93.81 432 ILE A CA 1
ATOM 3393 C C . ILE A 1 432 ? 7.573 -14.275 -19.147 1.00 93.81 432 ILE A C 1
ATOM 3395 O O . ILE A 1 432 ? 8.182 -13.744 -18.216 1.00 93.81 432 ILE A O 1
ATOM 3399 N N . VAL A 1 433 ? 6.248 -14.188 -19.278 1.00 94.44 433 VAL A N 1
ATOM 3400 C CA . VAL A 1 433 ? 5.386 -13.515 -18.299 1.00 94.44 433 VAL A CA 1
ATOM 3401 C C . VAL A 1 433 ? 4.431 -14.506 -17.656 1.00 94.44 433 VAL A C 1
ATOM 3403 O O . VAL A 1 433 ? 3.813 -15.330 -18.330 1.00 94.44 433 VAL A O 1
ATOM 3406 N N . SER A 1 434 ? 4.318 -14.417 -16.338 1.00 93.81 434 SER A N 1
ATOM 3407 C CA . SER A 1 434 ? 3.373 -15.173 -15.522 1.00 93.81 434 SER A CA 1
ATOM 3408 C C . SER A 1 434 ? 3.247 -14.505 -14.155 1.00 93.81 434 SER A C 1
ATOM 3410 O O . SER A 1 434 ? 4.113 -13.729 -13.749 1.00 93.81 434 SER A O 1
ATOM 3412 N N . ASN A 1 435 ? 2.227 -14.862 -13.378 1.00 90.38 435 ASN A N 1
ATOM 3413 C CA . ASN A 1 435 ? 2.065 -14.367 -12.005 1.00 90.38 435 ASN A CA 1
ATOM 3414 C C . ASN A 1 435 ? 3.268 -14.667 -11.078 1.00 90.38 435 ASN A C 1
ATOM 3416 O O . ASN A 1 435 ? 3.491 -13.963 -10.084 1.00 90.38 435 ASN A O 1
ATOM 3420 N N . ILE A 1 436 ? 4.086 -15.670 -11.409 1.00 92.62 436 ILE A N 1
ATOM 3421 C CA . ILE A 1 436 ? 5.305 -16.016 -10.667 1.00 92.62 436 ILE A CA 1
ATOM 3422 C C . ILE A 1 436 ? 6.588 -15.459 -11.290 1.00 92.62 436 ILE A C 1
ATOM 3424 O O . ILE A 1 436 ? 7.607 -15.434 -10.602 1.00 92.62 436 ILE A O 1
ATOM 3428 N N . SER A 1 437 ? 6.545 -14.956 -12.527 1.00 95.25 437 SER A N 1
ATOM 3429 C CA . SER A 1 437 ? 7.743 -14.490 -13.223 1.00 95.25 437 SER A CA 1
ATOM 3430 C C . SER A 1 437 ? 8.340 -13.251 -12.558 1.00 95.25 437 SER A C 1
ATOM 3432 O O . SER A 1 437 ? 7.628 -12.363 -12.065 1.00 95.25 437 SER A O 1
ATOM 3434 N N . ARG A 1 438 ? 9.670 -13.184 -12.523 1.00 95.31 438 ARG A N 1
ATOM 3435 C CA . ARG A 1 438 ? 10.438 -12.078 -11.933 1.00 95.31 438 ARG A CA 1
ATOM 3436 C C . ARG A 1 438 ? 11.545 -11.641 -12.871 1.00 95.31 438 ARG A C 1
ATOM 3438 O O . ARG A 1 438 ? 11.985 -12.378 -13.746 1.00 95.31 438 ARG A O 1
ATOM 3445 N N . CYS A 1 439 ? 12.015 -10.421 -12.660 1.00 95.00 439 CYS A N 1
ATOM 3446 C CA . CYS A 1 439 ? 13.100 -9.876 -13.439 1.00 95.00 439 CYS A CA 1
ATOM 3447 C C . CYS A 1 439 ? 14.454 -10.451 -13.001 1.00 95.00 439 CYS A C 1
ATOM 3449 O O . CYS A 1 439 ? 14.884 -10.301 -11.845 1.00 95.00 439 CYS A O 1
ATOM 3451 N N . LEU A 1 440 ? 15.143 -11.063 -13.959 1.00 92.94 440 LEU A N 1
ATOM 3452 C CA . LEU A 1 440 ? 16.506 -11.564 -13.850 1.00 92.94 440 LEU A CA 1
ATOM 3453 C C . LEU A 1 440 ? 17.464 -10.597 -14.543 1.00 92.94 440 LEU A C 1
ATOM 3455 O O . LEU A 1 440 ? 17.270 -10.235 -15.701 1.00 92.94 440 LEU A O 1
ATOM 3459 N N . SER A 1 441 ? 18.510 -10.182 -13.833 1.00 86.81 441 SER A N 1
ATOM 3460 C CA . SER A 1 441 ? 19.508 -9.236 -14.341 1.00 86.81 441 SER A CA 1
ATOM 3461 C C . SER A 1 441 ? 20.657 -9.961 -15.050 1.00 86.81 441 SER A C 1
ATOM 3463 O O . SER A 1 441 ? 20.989 -11.089 -14.697 1.00 86.81 441 SER A O 1
ATOM 3465 N N . ARG A 1 442 ? 21.349 -9.255 -15.958 1.00 71.94 442 ARG A N 1
ATOM 3466 C CA . ARG A 1 442 ? 22.624 -9.682 -16.578 1.00 71.94 442 ARG A CA 1
ATOM 3467 C C . ARG A 1 442 ? 22.520 -10.983 -17.387 1.00 71.94 442 ARG A C 1
ATOM 3469 O O . ARG A 1 442 ? 23.448 -11.794 -17.381 1.00 71.94 442 ARG A O 1
ATOM 3476 N N . VAL A 1 443 ? 21.417 -11.165 -18.113 1.00 69.88 443 VAL A N 1
ATOM 3477 C CA . VAL A 1 443 ? 21.223 -12.342 -18.966 1.00 69.88 443 VAL A CA 1
ATOM 3478 C C . VAL A 1 443 ? 21.928 -12.153 -20.311 1.00 69.88 443 VAL A C 1
ATOM 3480 O O . VAL A 1 443 ? 21.864 -11.095 -20.944 1.00 69.88 443 VAL A O 1
ATOM 3483 N N . LYS A 1 444 ? 22.633 -13.201 -20.741 1.00 67.44 444 LYS A N 1
ATOM 3484 C CA . LYS A 1 444 ? 23.318 -13.279 -22.033 1.00 67.44 444 LYS A CA 1
ATOM 3485 C C . LYS A 1 444 ? 22.570 -14.270 -22.915 1.00 67.44 444 LYS A C 1
ATOM 3487 O O . LYS A 1 444 ? 22.379 -15.412 -22.507 1.00 67.44 444 LYS A O 1
ATOM 3492 N N . LEU A 1 445 ? 22.173 -13.846 -24.115 1.00 64.88 445 LEU A N 1
ATOM 3493 C CA . LEU A 1 445 ? 21.684 -14.786 -25.121 1.00 64.88 445 LEU A CA 1
ATOM 3494 C C . LEU A 1 445 ? 22.858 -15.373 -25.889 1.00 64.88 445 LEU A C 1
ATOM 3496 O O . LEU A 1 445 ? 23.734 -14.644 -26.365 1.00 64.88 445 LEU A O 1
ATOM 3500 N N . PHE A 1 446 ? 22.817 -16.691 -26.045 1.00 65.00 446 PHE A N 1
ATOM 3501 C CA . PHE A 1 446 ? 23.693 -17.435 -26.931 1.00 65.00 446 PHE A CA 1
ATOM 3502 C C . PHE A 1 446 ? 22.909 -17.745 -28.205 1.00 65.00 446 PHE A C 1
ATOM 3504 O O . PHE A 1 446 ? 22.056 -18.627 -28.215 1.00 65.00 446 PHE A O 1
ATOM 3511 N N . ALA A 1 447 ? 23.174 -16.992 -29.272 1.00 60.66 447 ALA A N 1
ATOM 3512 C CA . ALA A 1 447 ? 22.636 -17.274 -30.598 1.00 60.66 447 ALA A CA 1
ATOM 3513 C C . ALA A 1 447 ? 23.799 -17.359 -31.591 1.00 60.66 447 ALA A C 1
ATOM 3515 O O . ALA A 1 447 ? 24.555 -16.399 -31.746 1.00 60.66 447 ALA A O 1
ATOM 3516 N N . SER A 1 448 ? 23.952 -18.513 -32.246 1.00 58.53 448 SER A N 1
ATOM 3517 C CA . SER A 1 448 ? 24.866 -18.720 -33.381 1.00 58.53 448 SER A CA 1
ATOM 3518 C C . SER A 1 448 ? 26.291 -18.177 -33.156 1.00 58.53 448 SER A C 1
ATOM 3520 O O . SER A 1 448 ? 26.770 -17.338 -33.918 1.00 58.53 448 SER A O 1
ATOM 3522 N N . ASN A 1 449 ? 26.955 -18.615 -32.078 1.00 59.28 449 ASN A N 1
ATOM 3523 C CA . ASN A 1 449 ? 28.314 -18.204 -31.676 1.00 59.28 449 ASN A CA 1
ATOM 3524 C C . ASN A 1 449 ? 28.520 -16.694 -31.415 1.00 59.28 449 ASN A C 1
ATOM 3526 O O . ASN A 1 449 ? 29.658 -16.239 -31.300 1.00 59.28 449 ASN A O 1
ATOM 3530 N N . LYS A 1 450 ? 27.447 -15.903 -31.270 1.00 57.12 450 LYS A N 1
ATOM 3531 C CA . LYS A 1 450 ? 27.511 -14.496 -30.848 1.00 57.12 450 LYS A CA 1
ATOM 3532 C C . LYS A 1 450 ? 26.813 -14.319 -29.502 1.00 57.12 450 LYS A C 1
ATOM 3534 O O . LYS A 1 450 ? 25.639 -14.645 -29.344 1.00 57.12 450 LYS A O 1
ATOM 3539 N N . VAL A 1 451 ? 27.541 -13.759 -28.538 1.00 63.78 451 VAL A N 1
ATOM 3540 C CA . VAL A 1 451 ? 26.993 -13.351 -27.239 1.00 63.78 451 VAL A CA 1
ATOM 3541 C C . VAL A 1 451 ? 26.469 -11.928 -27.378 1.00 63.78 451 VAL A C 1
ATOM 3543 O O . VAL A 1 451 ? 27.244 -11.013 -27.656 1.00 63.78 451 VAL A O 1
ATOM 3546 N N . ARG A 1 452 ? 25.163 -11.725 -27.183 1.00 64.12 452 ARG A N 1
ATOM 3547 C CA . ARG A 1 452 ? 24.576 -10.378 -27.108 1.00 64.12 452 ARG A CA 1
ATOM 3548 C C . ARG A 1 452 ? 24.029 -10.128 -25.700 1.00 64.12 452 ARG A C 1
ATOM 3550 O O . ARG A 1 452 ? 23.210 -10.926 -25.234 1.00 64.12 452 ARG A O 1
ATOM 3557 N N . PRO A 1 453 ? 24.463 -9.056 -25.010 1.00 66.50 453 PRO A N 1
ATOM 3558 C CA . PRO A 1 453 ? 23.823 -8.643 -23.771 1.00 66.50 453 PRO A CA 1
ATOM 3559 C C . PRO A 1 453 ? 22.415 -8.151 -24.106 1.00 66.50 453 PRO A C 1
ATOM 3561 O O . PRO A 1 453 ? 22.249 -7.246 -24.921 1.00 66.50 453 PRO A O 1
ATOM 3564 N N . ILE A 1 454 ? 21.401 -8.772 -23.507 1.00 73.19 454 ILE A N 1
ATOM 3565 C CA . ILE A 1 454 ? 20.000 -8.361 -23.691 1.00 73.19 454 ILE A CA 1
ATOM 3566 C C . ILE A 1 454 ? 19.456 -7.547 -22.514 1.00 73.19 454 ILE A C 1
ATOM 3568 O O . ILE A 1 454 ? 18.358 -7.006 -22.600 1.00 73.19 454 ILE A O 1
ATOM 3572 N N . GLY A 1 455 ? 20.247 -7.404 -21.447 1.00 83.44 455 GLY A N 1
ATOM 3573 C CA . GLY A 1 455 ? 19.854 -6.705 -20.230 1.00 83.44 455 GLY A CA 1
ATOM 3574 C C . GLY A 1 455 ? 19.133 -7.625 -19.252 1.00 83.44 455 GLY A C 1
ATOM 3575 O O . GLY A 1 455 ? 19.588 -8.739 -18.974 1.00 83.44 455 GLY A O 1
ATOM 3576 N N . GLY A 1 456 ? 18.048 -7.117 -18.679 1.00 89.56 456 GLY A N 1
ATOM 3577 C CA . GLY A 1 456 ? 17.120 -7.881 -17.864 1.00 89.56 456 GLY A CA 1
ATOM 3578 C C . GLY A 1 456 ? 16.064 -8.588 -18.710 1.00 89.56 456 GLY A C 1
ATOM 3579 O O . GLY A 1 456 ? 15.661 -8.088 -19.760 1.00 89.56 456 GLY A O 1
ATOM 3580 N N . ILE A 1 457 ? 15.577 -9.717 -18.203 1.00 93.12 457 ILE A N 1
ATOM 3581 C CA . ILE A 1 457 ? 14.410 -10.434 -18.737 1.00 93.12 457 ILE A CA 1
ATOM 3582 C C . ILE A 1 457 ? 13.442 -10.775 -17.615 1.00 93.12 457 ILE A C 1
ATOM 3584 O O . ILE A 1 457 ? 13.862 -10.898 -16.465 1.00 93.12 457 ILE A O 1
ATOM 3588 N N . CYS A 1 458 ? 12.176 -10.991 -17.947 1.00 95.19 458 CYS A N 1
ATOM 3589 C CA . CYS A 1 458 ? 11.259 -11.698 -17.060 1.00 95.19 458 CYS A CA 1
ATOM 3590 C C . CYS A 1 458 ? 11.357 -13.206 -17.311 1.00 95.19 458 CYS A C 1
ATOM 3592 O O . CYS A 1 458 ? 11.387 -13.632 -18.466 1.00 95.19 458 CYS A O 1
ATOM 3594 N N . ALA A 1 459 ? 11.416 -13.999 -16.245 1.00 92.94 459 ALA A N 1
ATOM 3595 C CA . ALA A 1 459 ? 11.353 -15.456 -16.295 1.00 92.94 459 ALA A CA 1
ATOM 3596 C C . ALA A 1 459 ? 10.500 -15.963 -15.137 1.00 92.94 459 ALA A C 1
ATOM 3598 O O . ALA A 1 459 ? 10.648 -15.411 -14.020 1.00 92.94 459 ALA A O 1
#

Radius of gyration: 23.63 Å; chains: 1; bounding box: 64×77×64 Å

pLDDT: mean 78.5, std 20.26, range [29.03, 98.75]

Organism: NCBI:txid67003

InterPro 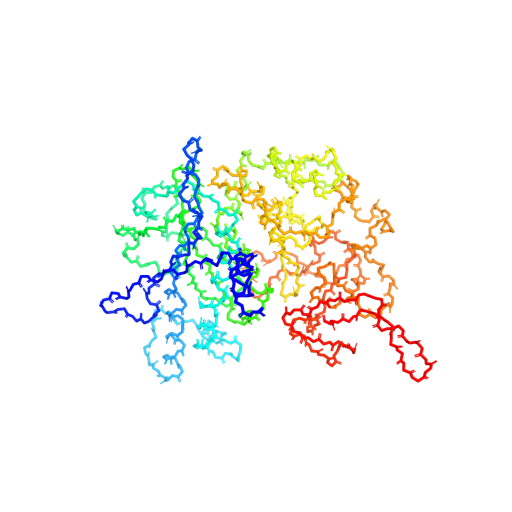domains:
  IPR001577 Peptidase M8, leishmanolysin [PF01457] (25-442)
  IPR001577 Peptidase M8, leishmanolysin [PR00782] (108-137)
  IPR001577 Peptidase M8, leishmanolysin [PR00782] (196-225)
  IPR001577 Peptidase M8, leishmanolysin [PR00782] (246-275)
  IPR001577 Peptidase M8, leishmanolysin [PR00782] (308-337)
  IPR001577 Peptidase M8, leishmanolysin [PR00782] (338-367)
  IPR001577 Peptidase M8, leishmanolysin [PTHR10942] (51-381)